Protein AF-A0A6C0DY54-F1 (afdb_monomer_lite)

Radius of gyration: 40.15 Å; chains: 1; bounding box: 84×38×119 Å

Foldseek 3Di:
DDPLVVVLVCCPVPFPADNVLSCVLCCQVVPPAPVVVPLFRGWLVVLCVVLVHDSVVLVVCCVVPHDEPPFKDWAFDDDPPPDDDDDDDDDRDTTITGGSVSSLVSLCVDPGPSSVSSVVVVVRVVVVCVVCVVVVVVVVVVVVVQVVQQPDPDPDDAAKKKWKWWDADPVRQIKIAIDIDRDVPVVQCVVCVPPPTRTGTPDIGDDPCNPQLSVQLCLLQVLQDPDPPGRIGRADPVLSVLSNVLSVVLVVLVVVVVPDDPPDPPDPPPVVSVLSSQLSSLQSNQDWGDDLQDQPQQIDHNSHRDHPVVQQVPWPPPDPPDPFDWDAAQDPNDGTDTDDLPRDRDGSNNVSVVSSCQQQAFDDLVRLVPPDCPLPPQSVVLNVVVVPDTHGNVSSCVPGSDDPCVVVVVVVSVVVVVDD

Secondary structure (DSSP, 8-state):
--HHHHHHHHHHHHSSS-HHHHHHHHHHHH---SGGGTT--EEHHHHHHHTTS-HHHHHHHHHHHS-BTTTEEEEE----TT----SS-----EEEEE-HHHHHHHHHH--SHHHHHHHHHHHHHHHHHHHHHHHHHHHHHHHHHHHHHHH----PPSS-EEEEEEEE-TT--EEEEEEEES-HHHHHHHHHTT-SS--EEEEEEE-S-HHHHHHHHHHHTGGGBSSTTS-EE---HHHHHHHHHHHHHHHHHHHTTTSS-TT------HHHHHHHHHHHHHHHH-SEE--TTS-GGG-EETTEEPPHHHHHH------TT--EEEE---BTTB--EEEE-TT----HHHHHHHHHHHHT-B--HHHHTTS-GGGHHHHHHHHHHTTTS--BTTTTTTT-----THHHHHHHHHHHHH--

pLDDT: mean 73.02, std 19.96, range [23.45, 96.56]

InterPro domains:
  IPR018879 MSV199 domain [PF10553] (90-129)

Organism: NCBI:txid1070528

Sequence (420 aa):
MTNLDKLESFLISNSDISKEFINDFFGFQKKQLYEEYKPFTIDLEDVAYWLETRKTRLKETLITNYSKNIDYLLVKNLLPANRHQNTHGGHNKKLVLLTPDCFKMLCMRSKTKKADKVREYYIEIEKLIDKYKDIIIEENNKKIKILENDLRKEKQPSGNICYIFEEIDELNIKYYRLGQSGDLTKRMATHNSSSVHKKVVAFKIKTDNILHYEACLRGSMYNFRYKNNKDYYKIPLEKIKYAIKNCGGVVKKLKNNIDGGENNNYVIDNKKINTEIKIMFSKISKCVMWNVYEKPSLAYYNGKKITNKKLNKVILEQSRANKILIVPCQRDSEYYETIDLGFDEISYKTLFDILYKFYKEPIDINYLEKIPNDISEYVSDAIKKIKHEQVNRNDLIGNLCRFEGVRNVYGNIYWLIMGS

Structure (mmCIF, N/CA/C/O backbone):
data_AF-A0A6C0DY54-F1
#
_entry.id   AF-A0A6C0DY54-F1
#
loop_
_atom_site.group_PDB
_atom_site.id
_atom_site.type_symbol
_atom_site.label_atom_id
_atom_site.label_alt_id
_atom_site.label_comp_id
_atom_site.label_asym_id
_atom_site.label_entity_id
_atom_site.label_seq_id
_atom_site.pdbx_PDB_ins_code
_atom_site.Cartn_x
_atom_site.Cartn_y
_atom_site.Cartn_z
_atom_site.occupancy
_atom_site.B_iso_or_equiv
_atom_site.auth_seq_id
_atom_site.auth_comp_id
_atom_site.auth_asym_id
_atom_site.auth_atom_id
_atom_site.pdbx_PDB_model_num
ATOM 1 N N . MET A 1 1 ? 9.302 15.174 -30.669 1.00 57.94 1 MET A N 1
ATOM 2 C CA . MET A 1 1 ? 10.380 14.470 -29.944 1.00 57.94 1 MET A CA 1
ATOM 3 C C . MET A 1 1 ? 10.111 12.976 -30.032 1.00 57.94 1 MET A C 1
ATOM 5 O O . MET A 1 1 ? 9.085 12.520 -29.529 1.00 57.94 1 MET A O 1
ATOM 9 N N . THR A 1 2 ? 10.946 12.253 -30.776 1.00 79.44 2 THR A N 1
ATOM 10 C CA . THR A 1 2 ? 10.798 10.807 -31.016 1.00 79.44 2 THR A CA 1
ATOM 11 C C . THR A 1 2 ? 11.102 10.005 -29.741 1.00 79.44 2 THR A C 1
ATOM 13 O O . THR A 1 2 ? 11.695 10.534 -28.798 1.00 79.44 2 THR A O 1
ATOM 16 N N . ASN A 1 3 ? 10.712 8.724 -29.683 1.00 82.75 3 ASN A N 1
ATOM 17 C CA . ASN A 1 3 ? 11.077 7.848 -28.554 1.00 82.75 3 ASN A CA 1
ATOM 18 C C . ASN A 1 3 ? 12.602 7.742 -28.381 1.00 82.75 3 ASN A C 1
ATOM 20 O O . ASN A 1 3 ? 13.086 7.646 -27.255 1.00 82.75 3 ASN A O 1
ATOM 24 N N . LEU A 1 4 ? 13.351 7.825 -29.484 1.00 84.06 4 LEU A N 1
ATOM 25 C CA . LEU A 1 4 ? 14.808 7.804 -29.481 1.00 84.06 4 LEU A CA 1
ATOM 26 C C . LEU A 1 4 ? 15.401 9.086 -28.869 1.00 84.06 4 LEU A C 1
ATOM 28 O O . LEU A 1 4 ? 16.324 8.994 -28.067 1.00 84.06 4 LEU A O 1
ATOM 32 N N . ASP A 1 5 ? 14.825 10.259 -29.159 1.00 88.31 5 ASP A N 1
ATOM 33 C CA . ASP A 1 5 ? 15.256 11.539 -28.560 1.00 88.31 5 ASP A CA 1
ATOM 34 C C . ASP A 1 5 ? 15.004 11.580 -27.045 1.00 88.31 5 ASP A C 1
ATOM 36 O O . ASP A 1 5 ? 15.786 12.152 -26.283 1.00 88.31 5 ASP A O 1
ATOM 40 N N . LYS A 1 6 ? 13.905 10.960 -26.592 1.00 91.31 6 LYS A N 1
ATOM 41 C CA . LYS A 1 6 ? 13.603 10.822 -25.160 1.00 91.31 6 LYS A CA 1
ATOM 42 C C . LYS A 1 6 ? 14.626 9.933 -24.461 1.00 91.31 6 LYS A C 1
ATOM 44 O O . LYS A 1 6 ? 15.091 10.298 -23.386 1.00 91.31 6 LYS A O 1
ATOM 49 N N . LEU A 1 7 ? 14.981 8.799 -25.071 1.00 89.25 7 LEU A N 1
ATOM 50 C CA . LEU A 1 7 ? 15.986 7.888 -24.525 1.00 89.25 7 LEU A CA 1
ATOM 51 C C . LEU A 1 7 ? 17.367 8.549 -24.462 1.00 89.25 7 LEU A C 1
ATOM 53 O O . LEU A 1 7 ? 18.032 8.472 -23.437 1.00 89.25 7 LEU A O 1
ATOM 57 N N . GLU A 1 8 ? 17.775 9.237 -25.525 1.00 91.56 8 GLU A N 1
ATOM 58 C CA . GLU A 1 8 ? 19.038 9.978 -25.569 1.00 91.56 8 GLU A CA 1
ATOM 59 C C . GLU A 1 8 ? 19.109 11.035 -24.457 1.00 91.56 8 GLU A C 1
ATOM 61 O O . GLU A 1 8 ? 20.054 11.044 -23.670 1.00 91.56 8 GLU A O 1
ATOM 66 N N . SER A 1 9 ? 18.070 11.870 -24.334 1.00 92.44 9 SER A N 1
ATOM 67 C CA . SER A 1 9 ? 17.987 12.901 -23.290 1.00 92.44 9 SER A CA 1
ATOM 68 C C . SER A 1 9 ? 18.032 12.288 -21.888 1.00 92.44 9 SER A C 1
ATOM 70 O O . SER A 1 9 ? 18.729 12.791 -21.010 1.00 92.44 9 SER A O 1
ATOM 72 N N . PHE A 1 10 ? 17.323 11.173 -21.681 1.00 92.69 10 PHE A N 1
ATOM 73 C CA . PHE A 1 10 ? 17.325 10.451 -20.413 1.00 92.69 10 PHE A CA 1
ATOM 74 C C . PHE A 1 10 ? 18.722 9.939 -20.049 1.00 92.69 10 PHE A C 1
ATOM 76 O O . PHE A 1 10 ? 19.160 10.151 -18.919 1.00 92.69 10 PHE A O 1
ATOM 83 N N . LEU A 1 11 ? 19.433 9.312 -20.990 1.00 91.75 11 LEU A N 1
ATOM 84 C CA . LEU A 1 11 ? 20.772 8.771 -20.746 1.00 91.75 11 LEU A CA 1
ATOM 85 C C . LEU A 1 11 ? 21.793 9.876 -20.468 1.00 91.75 11 LEU A C 1
ATOM 87 O O . LEU A 1 11 ? 22.582 9.736 -19.539 1.00 91.75 11 LEU A O 1
ATOM 91 N N . ILE A 1 12 ? 21.731 10.998 -21.192 1.00 92.06 12 ILE A N 1
ATOM 92 C CA . ILE A 1 12 ? 22.604 12.158 -20.940 1.00 92.06 12 ILE A CA 1
ATOM 93 C C . ILE A 1 12 ? 22.417 12.696 -19.514 1.00 92.06 12 ILE A C 1
ATOM 95 O O . ILE A 1 12 ? 23.377 13.155 -18.903 1.00 92.06 12 ILE A O 1
ATOM 99 N N . SER A 1 13 ? 21.193 12.661 -18.982 1.00 92.12 13 SER A N 1
ATOM 100 C CA . SER A 1 13 ? 20.897 13.186 -17.645 1.00 92.12 13 SER A CA 1
ATOM 101 C C . SER A 1 13 ? 21.086 12.182 -16.507 1.00 92.12 13 SER A C 1
ATOM 103 O O . SER A 1 13 ? 21.215 12.611 -15.365 1.00 92.12 13 SER A O 1
ATOM 105 N N . ASN A 1 14 ? 21.045 10.873 -16.777 1.00 90.25 14 ASN A N 1
ATOM 106 C CA . ASN A 1 14 ? 20.932 9.851 -15.727 1.00 90.25 14 ASN A CA 1
ATOM 107 C C . ASN A 1 14 ? 22.013 8.763 -15.773 1.00 90.25 14 ASN A C 1
ATOM 109 O O . ASN A 1 14 ? 21.968 7.870 -14.932 1.00 90.25 14 ASN A O 1
ATOM 113 N N . SER A 1 15 ? 22.950 8.802 -16.722 1.00 89.94 15 SER A N 1
ATOM 114 C CA . SER A 1 15 ? 24.045 7.828 -16.833 1.00 89.94 15 SER A CA 1
ATOM 115 C C . SER A 1 15 ? 25.415 8.499 -16.761 1.00 89.94 15 SER A C 1
ATOM 117 O O . SER A 1 15 ? 25.538 9.684 -17.066 1.00 89.94 15 SER A O 1
ATOM 119 N N . ASP A 1 16 ? 26.446 7.715 -16.446 1.00 89.44 16 ASP A N 1
ATOM 120 C CA . ASP A 1 16 ? 27.848 8.160 -16.474 1.00 89.44 16 ASP A CA 1
ATOM 121 C C . ASP A 1 16 ? 28.469 8.084 -17.887 1.00 89.44 16 ASP A C 1
ATOM 123 O O . ASP A 1 16 ? 29.666 8.307 -18.080 1.00 89.44 16 ASP A O 1
ATOM 127 N N . ILE A 1 17 ? 27.664 7.766 -18.906 1.00 90.62 17 ILE A N 1
ATOM 128 C CA . ILE A 1 17 ? 28.116 7.662 -20.294 1.00 90.62 17 ILE A CA 1
ATOM 129 C C . ILE A 1 17 ? 28.375 9.070 -20.842 1.00 90.62 17 ILE A C 1
ATOM 131 O O . ILE A 1 17 ? 27.567 9.985 -20.673 1.00 90.62 17 ILE A O 1
ATOM 135 N N . SER A 1 18 ? 29.481 9.257 -21.571 1.00 92.38 18 SER A N 1
ATOM 136 C CA . SER A 1 18 ? 29.793 10.577 -22.118 1.00 92.38 18 SER A CA 1
ATOM 137 C C . SER A 1 18 ? 28.735 11.048 -23.125 1.00 92.38 18 SER A C 1
ATOM 139 O O . SER A 1 18 ? 28.359 10.334 -24.058 1.00 92.38 18 SER A O 1
ATOM 141 N N . LYS A 1 19 ? 28.284 12.298 -22.967 1.00 93.19 19 LYS A N 1
ATOM 142 C CA . LYS A 1 19 ? 27.311 12.943 -23.865 1.00 93.19 19 LYS A CA 1
ATOM 143 C C . LYS A 1 19 ? 27.754 12.904 -25.330 1.00 93.19 19 LYS A C 1
ATOM 145 O O . LYS A 1 19 ? 26.943 12.657 -26.215 1.00 93.19 19 LYS A O 1
ATOM 150 N N . GLU A 1 20 ? 29.042 13.130 -25.573 1.00 92.31 20 GLU A N 1
ATOM 151 C CA . GLU A 1 20 ? 29.658 13.053 -26.903 1.00 92.31 20 GLU A CA 1
ATOM 152 C C . GLU A 1 20 ? 29.463 11.668 -27.526 1.00 92.31 20 GLU A C 1
ATOM 154 O O . GLU A 1 20 ? 28.998 11.558 -28.656 1.00 92.31 20 GLU A O 1
ATOM 159 N N . PHE A 1 21 ? 29.733 10.604 -26.760 1.00 93.44 21 PHE A N 1
ATOM 160 C CA . PHE A 1 21 ? 29.539 9.239 -27.230 1.00 93.44 21 PHE A CA 1
ATOM 161 C C . PHE A 1 21 ? 28.063 8.940 -27.510 1.00 93.44 21 PHE A C 1
ATOM 163 O O . PHE A 1 21 ? 27.760 8.341 -28.539 1.00 93.44 21 PHE A O 1
ATOM 170 N N . ILE A 1 22 ? 27.151 9.353 -26.621 1.00 92.00 22 ILE A N 1
ATOM 171 C CA . ILE A 1 22 ? 25.708 9.139 -26.802 1.00 92.00 22 ILE A CA 1
ATOM 172 C C . ILE A 1 22 ? 25.243 9.772 -28.117 1.00 92.00 22 ILE A C 1
ATOM 174 O O . ILE A 1 22 ? 24.616 9.092 -28.929 1.00 92.00 22 ILE A O 1
ATOM 178 N N . ASN A 1 23 ? 25.595 11.039 -28.348 1.00 90.88 23 ASN A N 1
ATOM 179 C CA . ASN A 1 23 ? 25.216 11.760 -29.561 1.00 90.88 23 ASN A CA 1
ATOM 180 C C . ASN A 1 23 ? 25.760 11.067 -30.819 1.00 90.88 23 ASN A C 1
ATOM 182 O O . ASN A 1 23 ? 25.019 10.846 -31.779 1.00 90.88 23 ASN A O 1
ATOM 186 N N . ASP A 1 24 ? 27.037 10.676 -30.800 1.00 90.44 24 ASP A N 1
ATOM 187 C CA . ASP A 1 24 ? 27.684 9.985 -31.918 1.00 90.44 24 ASP A CA 1
ATOM 188 C C . ASP A 1 24 ? 27.025 8.628 -32.210 1.00 90.44 24 ASP A C 1
ATOM 190 O O . ASP A 1 24 ? 26.720 8.301 -33.360 1.00 90.44 24 ASP A O 1
ATOM 194 N N . PHE A 1 25 ? 26.782 7.833 -31.165 1.00 91.38 25 PHE A N 1
ATOM 195 C CA . PHE A 1 25 ? 26.219 6.490 -31.277 1.00 91.38 25 PHE A CA 1
ATOM 196 C C . PHE A 1 25 ? 24.762 6.518 -31.757 1.00 91.38 25 PHE A C 1
ATOM 198 O O . PHE A 1 25 ? 24.376 5.739 -32.634 1.00 91.38 25 PHE A O 1
ATOM 205 N N . PHE A 1 26 ? 23.956 7.449 -31.240 1.00 89.62 26 PHE A N 1
ATOM 206 C CA . PHE A 1 26 ? 22.565 7.638 -31.663 1.00 89.62 26 PHE A CA 1
ATOM 207 C C . PHE A 1 26 ? 22.478 8.271 -33.055 1.00 89.62 26 PHE A C 1
ATOM 209 O O . PHE A 1 26 ? 21.511 8.019 -33.778 1.00 89.62 26 PHE A O 1
ATOM 216 N N . GLY A 1 27 ? 23.506 9.012 -33.479 1.00 87.75 27 GLY A N 1
ATOM 217 C CA . GLY A 1 27 ? 23.621 9.573 -34.824 1.00 87.75 27 GLY A CA 1
ATOM 218 C C . GLY A 1 27 ? 23.433 8.530 -35.928 1.00 87.75 27 GLY A C 1
ATOM 219 O O . GLY A 1 27 ? 22.739 8.799 -36.906 1.00 87.75 27 GLY A O 1
ATOM 220 N N . PHE A 1 28 ? 23.938 7.305 -35.750 1.00 84.69 28 PHE A N 1
ATOM 221 C CA . PHE A 1 28 ? 23.729 6.210 -36.709 1.00 84.69 28 PHE A CA 1
ATOM 222 C C . PHE A 1 28 ? 22.265 5.782 -36.860 1.00 84.69 28 PHE A C 1
ATOM 224 O O . PHE A 1 28 ? 21.865 5.364 -37.941 1.00 84.69 28 PHE A O 1
ATOM 231 N N . GLN A 1 29 ? 21.464 5.897 -35.799 1.00 77.38 29 GLN A N 1
ATOM 232 C CA . GLN A 1 29 ? 20.040 5.543 -35.815 1.00 77.38 29 GLN A CA 1
ATOM 233 C C . GLN A 1 29 ? 19.152 6.716 -36.251 1.00 77.38 29 GLN A C 1
ATOM 235 O O . GLN A 1 29 ? 18.033 6.501 -36.710 1.00 77.38 29 GLN A O 1
ATOM 240 N N . LYS A 1 30 ? 19.644 7.954 -36.107 1.00 79.69 30 LYS A N 1
ATOM 241 C CA . LYS A 1 30 ? 18.943 9.185 -36.502 1.00 79.69 30 LYS A CA 1
ATOM 242 C C . LYS A 1 30 ? 19.208 9.612 -37.944 1.00 79.69 30 LYS A C 1
ATOM 244 O O . LYS A 1 30 ? 18.420 10.377 -38.496 1.00 79.69 30 LYS A O 1
ATOM 249 N N . LYS A 1 31 ? 20.310 9.161 -38.554 1.00 75.25 31 LYS A N 1
ATOM 250 C CA . LYS A 1 31 ? 20.622 9.425 -39.965 1.00 75.25 31 LYS A CA 1
ATOM 251 C C . LYS A 1 31 ? 19.490 8.893 -40.853 1.00 75.25 31 LYS A C 1
ATOM 253 O O . LYS A 1 31 ? 19.314 7.688 -40.972 1.00 75.25 31 LYS A O 1
ATOM 258 N N . GLN A 1 32 ? 18.772 9.796 -41.522 1.00 72.25 32 GLN A N 1
ATOM 259 C CA . GLN A 1 32 ? 17.769 9.471 -42.548 1.00 72.25 32 GLN A CA 1
ATOM 260 C C . GLN A 1 32 ? 18.441 9.204 -43.905 1.00 72.25 32 GLN A C 1
ATOM 262 O O . GLN A 1 32 ? 18.117 9.822 -44.917 1.00 72.25 32 GLN A O 1
ATOM 267 N N . LEU A 1 33 ? 19.451 8.337 -43.915 1.00 77.69 33 LEU A N 1
ATOM 268 C CA . LEU A 1 33 ? 20.097 7.876 -45.140 1.00 77.69 33 LEU A CA 1
ATOM 269 C C . LEU A 1 33 ? 19.573 6.481 -45.468 1.00 77.69 33 LEU A C 1
ATOM 271 O O . LEU A 1 33 ? 19.297 5.696 -44.563 1.00 77.69 33 LEU A O 1
ATOM 275 N N . TYR A 1 34 ? 19.472 6.165 -46.761 1.00 84.31 34 TYR A N 1
ATOM 276 C CA . TYR A 1 34 ? 19.103 4.825 -47.232 1.00 84.31 34 TYR A CA 1
ATOM 277 C C . TYR A 1 34 ? 17.727 4.351 -46.729 1.00 84.31 34 TYR A C 1
ATOM 279 O O . TYR A 1 34 ? 17.506 3.160 -46.523 1.00 84.31 34 TYR A O 1
ATOM 287 N N . GLU A 1 35 ? 16.792 5.285 -46.538 1.00 85.31 35 GLU A N 1
ATOM 288 C CA . GLU A 1 35 ? 15.418 5.016 -46.096 1.00 85.31 35 GLU A CA 1
ATOM 289 C C . GLU A 1 35 ? 14.700 4.003 -47.005 1.00 85.31 35 GLU A C 1
ATOM 291 O O . GLU A 1 35 ? 13.968 3.144 -46.511 1.00 85.31 35 GLU A O 1
ATOM 296 N N . GLU A 1 36 ? 14.981 4.028 -48.314 1.00 88.31 36 GLU A N 1
ATOM 297 C CA . GLU A 1 36 ? 14.462 3.054 -49.286 1.00 88.31 36 GLU A CA 1
ATOM 298 C C . GLU A 1 36 ? 14.931 1.604 -49.045 1.00 88.31 36 GLU A C 1
ATOM 300 O O . GLU A 1 36 ? 14.322 0.668 -49.559 1.00 88.31 36 GLU A O 1
ATOM 305 N N . TYR A 1 37 ? 15.991 1.403 -48.254 1.00 87.56 37 TYR A N 1
ATOM 306 C CA . TYR A 1 37 ? 16.581 0.095 -47.954 1.00 87.56 37 TYR A CA 1
ATOM 307 C C . TYR A 1 37 ? 16.237 -0.403 -46.548 1.00 87.56 37 TYR A C 1
ATOM 309 O O . TYR A 1 37 ? 16.838 -1.377 -46.089 1.00 87.56 37 TYR A O 1
ATOM 317 N N . LYS A 1 38 ? 15.286 0.225 -45.840 1.00 89.56 38 LYS A N 1
ATOM 318 C CA . LYS A 1 38 ? 14.862 -0.214 -44.501 1.00 89.56 38 LYS A CA 1
ATOM 319 C C . LYS A 1 38 ? 14.590 -1.733 -44.448 1.00 89.56 38 LYS A C 1
ATOM 321 O O . LYS A 1 38 ? 13.897 -2.254 -45.320 1.00 89.56 38 LYS A O 1
ATOM 326 N N . PRO A 1 39 ? 15.101 -2.450 -43.423 1.00 91.38 39 PRO A N 1
ATOM 327 C CA . PRO A 1 39 ? 15.764 -1.937 -42.214 1.00 91.38 39 PRO A CA 1
ATOM 328 C C . PRO A 1 39 ? 17.281 -1.663 -42.344 1.00 91.38 39 PRO A C 1
ATOM 330 O O . PRO A 1 39 ? 17.918 -1.345 -41.343 1.00 91.38 39 PRO A O 1
ATOM 333 N N . PHE A 1 40 ? 17.881 -1.783 -43.531 1.00 93.12 40 PHE A N 1
ATOM 334 C CA . PHE A 1 40 ? 19.322 -1.618 -43.767 1.00 93.12 40 PHE A CA 1
ATOM 335 C C . PHE A 1 40 ? 19.699 -0.148 -44.007 1.00 93.12 40 PHE A C 1
ATOM 337 O O . PHE A 1 40 ? 19.863 0.282 -45.145 1.00 93.12 40 PHE A O 1
ATOM 344 N N . THR A 1 41 ? 19.843 0.632 -42.937 1.00 91.44 41 THR A N 1
ATOM 345 C CA . THR A 1 41 ? 20.051 2.092 -43.025 1.00 91.44 41 THR A CA 1
ATOM 346 C C . THR A 1 41 ? 21.468 2.561 -42.678 1.00 91.44 41 THR A C 1
ATOM 348 O O . THR A 1 41 ? 21.776 3.742 -42.817 1.00 91.44 41 THR A O 1
ATOM 351 N N . ILE A 1 42 ? 22.358 1.665 -42.234 1.00 92.75 42 ILE A N 1
ATOM 352 C CA . ILE A 1 42 ? 23.695 2.034 -41.736 1.00 92.75 42 ILE A CA 1
ATOM 353 C C . ILE A 1 42 ? 24.791 1.590 -42.710 1.00 92.75 42 ILE A C 1
ATOM 355 O O . ILE A 1 42 ? 24.947 0.399 -42.956 1.00 92.75 42 ILE A O 1
ATOM 359 N N . ASP A 1 43 ? 25.603 2.516 -43.223 1.00 92.44 43 ASP A N 1
ATOM 360 C CA . ASP A 1 43 ? 26.735 2.186 -44.105 1.00 92.44 43 ASP A CA 1
ATOM 361 C C . ASP A 1 43 ? 27.931 1.619 -43.323 1.00 92.44 43 ASP A C 1
ATOM 363 O O . ASP A 1 43 ? 28.441 2.233 -42.385 1.00 92.44 43 ASP A O 1
ATOM 367 N N . LEU A 1 44 ? 28.433 0.459 -43.751 1.00 93.69 44 LEU A N 1
ATOM 368 C CA . LEU A 1 44 ? 29.644 -0.160 -43.215 1.00 93.69 44 LEU A CA 1
ATOM 369 C C . LEU A 1 44 ? 30.887 0.738 -43.322 1.00 93.69 44 LEU A C 1
ATOM 371 O O . LEU A 1 44 ? 31.795 0.598 -42.503 1.00 93.69 44 LEU A O 1
ATOM 375 N N . GLU A 1 45 ? 30.975 1.612 -44.328 1.00 91.88 45 GLU A N 1
ATOM 376 C CA . GLU A 1 45 ? 32.084 2.570 -44.451 1.00 91.88 45 GLU A CA 1
ATOM 377 C C . GLU A 1 45 ? 32.073 3.578 -43.294 1.00 91.88 45 GLU A C 1
ATOM 379 O O . GLU A 1 45 ? 33.092 3.749 -42.626 1.00 91.88 45 GLU A O 1
ATOM 384 N N . ASP A 1 46 ? 30.907 4.158 -42.992 1.00 92.12 46 ASP A N 1
ATOM 385 C CA . ASP A 1 46 ? 30.728 5.060 -41.850 1.00 92.12 46 ASP A CA 1
ATOM 386 C C . ASP A 1 46 ? 31.043 4.345 -40.530 1.00 92.12 46 ASP A C 1
ATOM 388 O O . ASP A 1 46 ? 31.683 4.916 -39.646 1.00 92.12 46 ASP A O 1
ATOM 392 N N . VAL A 1 47 ? 30.631 3.080 -40.397 1.00 93.56 47 VAL A N 1
ATOM 393 C CA . VAL A 1 47 ? 30.934 2.258 -39.215 1.00 93.56 47 VAL A CA 1
ATOM 394 C C . VAL A 1 47 ? 32.432 1.985 -39.097 1.00 93.56 47 VAL A C 1
ATOM 396 O O . VAL A 1 47 ? 32.976 2.067 -37.999 1.00 93.56 47 VAL A O 1
ATOM 399 N N . ALA A 1 48 ? 33.115 1.677 -40.202 1.00 94.69 48 ALA A N 1
ATOM 400 C CA . ALA A 1 48 ? 34.559 1.447 -40.213 1.00 94.69 48 ALA A CA 1
ATOM 401 C C . ALA A 1 48 ? 35.334 2.712 -39.825 1.00 94.69 48 ALA A C 1
ATOM 403 O O . ALA A 1 48 ? 36.251 2.636 -39.003 1.00 94.69 48 ALA A O 1
ATOM 404 N N . TYR A 1 49 ? 34.926 3.863 -40.372 1.00 94.19 49 TYR A N 1
ATOM 405 C CA . TYR A 1 49 ? 35.474 5.169 -40.018 1.00 94.19 49 TYR A CA 1
ATOM 406 C C . TYR A 1 49 ? 35.245 5.475 -38.539 1.00 94.19 49 TYR A C 1
ATOM 408 O O . TYR A 1 49 ? 36.189 5.797 -37.820 1.00 94.19 49 TYR A O 1
ATOM 416 N N . TRP A 1 50 ? 34.010 5.307 -38.059 1.00 94.00 50 TRP A N 1
ATOM 417 C CA . TRP A 1 50 ? 33.686 5.578 -36.668 1.00 94.00 50 TRP A CA 1
ATOM 418 C C . TRP A 1 50 ? 34.439 4.646 -35.732 1.00 94.00 50 TRP A C 1
ATOM 420 O O . TRP A 1 50 ? 35.082 5.153 -34.833 1.00 94.00 50 TRP A O 1
ATOM 430 N N . LEU A 1 51 ? 34.461 3.330 -35.957 1.00 94.06 51 LEU A N 1
ATOM 431 C CA . LEU A 1 51 ? 35.204 2.378 -35.121 1.00 94.06 51 LEU A CA 1
ATOM 432 C C . LEU A 1 51 ? 36.732 2.485 -35.246 1.00 94.06 51 LEU A C 1
ATOM 434 O O . LEU A 1 51 ? 37.418 1.773 -34.510 1.00 94.06 51 LEU A O 1
ATOM 438 N N . GLU A 1 52 ? 37.253 3.327 -36.146 1.00 95.06 52 GLU A N 1
ATOM 439 C CA . GLU A 1 52 ? 38.686 3.503 -36.420 1.00 95.06 52 GLU A CA 1
ATOM 440 C C . GLU A 1 52 ? 39.361 2.183 -36.835 1.00 95.06 52 GLU A C 1
ATOM 442 O O . GLU A 1 52 ? 40.421 1.792 -36.343 1.00 95.06 52 GLU A O 1
ATOM 447 N N . THR A 1 53 ? 38.721 1.451 -37.751 1.00 94.50 53 THR A N 1
ATOM 448 C CA . THR A 1 53 ? 39.193 0.142 -38.220 1.00 94.50 53 THR A CA 1
ATOM 449 C C . THR A 1 53 ? 39.078 -0.010 -39.732 1.00 94.50 53 THR A C 1
ATOM 451 O O . THR A 1 53 ? 38.418 0.755 -40.430 1.00 94.50 53 THR A O 1
ATOM 454 N N . ARG A 1 54 ? 39.733 -1.038 -40.273 1.00 92.88 54 ARG A N 1
ATOM 455 C CA . ARG A 1 54 ? 39.698 -1.324 -41.710 1.00 92.88 54 ARG A CA 1
ATOM 456 C C . ARG A 1 54 ? 38.365 -1.965 -42.084 1.00 92.88 54 ARG A C 1
ATOM 458 O O . ARG A 1 54 ? 38.053 -3.054 -41.598 1.00 92.88 54 ARG A O 1
ATOM 465 N N . LYS A 1 55 ? 37.651 -1.372 -43.047 1.00 92.44 55 LYS A N 1
ATOM 466 C CA . LYS A 1 55 ? 36.412 -1.927 -43.621 1.00 92.44 55 LYS A CA 1
ATOM 467 C C . LYS A 1 55 ? 36.545 -3.389 -44.046 1.00 92.44 55 LYS A C 1
ATOM 469 O O . LYS A 1 55 ? 35.619 -4.162 -43.835 1.00 92.44 55 LYS A O 1
ATOM 474 N N . THR A 1 56 ? 37.690 -3.788 -44.604 1.00 91.69 56 THR A N 1
ATOM 475 C CA . THR A 1 56 ? 37.942 -5.175 -45.029 1.00 91.69 56 THR A CA 1
ATOM 476 C C . THR A 1 56 ? 37.767 -6.167 -43.879 1.00 91.69 56 THR A C 1
ATOM 478 O O . THR A 1 56 ? 37.063 -7.156 -44.047 1.00 91.69 56 THR A O 1
ATOM 481 N N . ARG A 1 57 ? 38.291 -5.850 -42.686 1.00 92.00 57 ARG A N 1
ATOM 482 C CA . ARG A 1 57 ? 38.164 -6.708 -41.495 1.00 92.00 57 ARG A CA 1
ATOM 483 C C . ARG A 1 57 ? 36.718 -6.819 -41.018 1.00 92.00 57 ARG A C 1
ATOM 485 O O . ARG A 1 57 ? 36.255 -7.901 -40.662 1.00 92.00 57 ARG A O 1
ATOM 492 N N . LEU A 1 58 ? 35.989 -5.702 -41.027 1.00 94.06 58 LEU A N 1
ATOM 493 C CA . LEU A 1 58 ? 34.569 -5.714 -40.670 1.00 94.06 58 LEU A CA 1
ATOM 494 C C . LEU A 1 58 ? 33.751 -6.510 -41.688 1.00 94.06 58 LEU A C 1
ATOM 496 O O . LEU A 1 58 ? 32.884 -7.285 -41.307 1.00 94.06 58 LEU A O 1
ATOM 500 N N . LYS A 1 59 ? 34.064 -6.380 -42.979 1.00 93.19 59 LYS A N 1
ATOM 501 C CA . LYS A 1 59 ? 33.407 -7.126 -44.052 1.00 93.19 59 LYS A CA 1
ATOM 502 C C . LYS A 1 59 ? 33.668 -8.631 -43.963 1.00 93.19 59 LYS A C 1
ATOM 504 O O . LYS A 1 59 ? 32.734 -9.402 -44.145 1.00 93.19 59 LYS A O 1
ATOM 509 N N . GLU A 1 60 ? 34.896 -9.049 -43.667 1.00 93.50 60 GLU A N 1
ATOM 510 C CA . GLU A 1 60 ? 35.225 -10.455 -43.381 1.00 93.50 60 GLU A CA 1
ATOM 511 C C . GLU A 1 60 ? 34.410 -10.967 -42.191 1.00 93.50 60 GLU A C 1
ATOM 513 O O . GLU A 1 60 ? 33.785 -12.021 -42.269 1.00 93.50 60 GLU A O 1
ATOM 518 N N . THR A 1 61 ? 34.333 -10.175 -41.119 1.00 94.62 61 THR A N 1
ATOM 519 C CA . THR A 1 61 ? 33.530 -10.515 -39.938 1.00 94.62 61 THR A CA 1
ATOM 520 C C . THR A 1 61 ? 32.047 -10.665 -40.289 1.00 94.62 61 THR A C 1
ATOM 522 O O . THR A 1 61 ? 31.429 -11.634 -39.848 1.00 94.62 61 THR A O 1
ATOM 525 N N . LEU A 1 62 ? 31.497 -9.758 -41.106 1.00 94.06 62 LEU A N 1
ATOM 526 C CA . LEU A 1 62 ? 30.116 -9.806 -41.596 1.00 94.06 62 LEU A CA 1
ATOM 527 C C . LEU A 1 62 ? 29.834 -11.060 -42.418 1.00 94.06 62 LEU A C 1
ATOM 529 O O . LEU A 1 62 ? 28.851 -11.742 -42.163 1.00 94.06 62 LEU A O 1
ATOM 533 N N . ILE A 1 63 ? 30.702 -11.384 -43.377 1.00 93.00 63 ILE A N 1
ATOM 534 C CA . ILE A 1 63 ? 30.518 -12.549 -44.252 1.00 93.00 63 ILE A CA 1
ATOM 535 C C . ILE A 1 63 ? 30.583 -13.855 -43.454 1.00 93.00 63 ILE A C 1
ATOM 537 O O . ILE A 1 63 ? 29.826 -14.776 -43.742 1.00 93.00 63 ILE A O 1
ATOM 541 N N . THR A 1 64 ? 31.463 -13.930 -42.456 1.00 95.19 64 THR A N 1
ATOM 542 C CA . THR A 1 64 ? 31.686 -15.157 -41.681 1.00 95.19 64 THR A CA 1
ATOM 543 C C . THR A 1 64 ? 30.661 -15.365 -40.564 1.00 95.19 64 THR A C 1
ATOM 545 O O . THR A 1 64 ? 30.355 -16.507 -40.242 1.00 95.19 64 THR A O 1
ATOM 548 N N . ASN A 1 65 ? 30.156 -14.295 -39.933 1.00 95.88 65 ASN A N 1
ATOM 549 C CA . ASN A 1 65 ? 29.376 -14.402 -38.687 1.00 95.88 65 ASN A CA 1
ATOM 550 C C . ASN A 1 65 ? 27.935 -13.878 -38.782 1.00 95.88 65 ASN A C 1
ATOM 552 O O . ASN A 1 65 ? 27.196 -14.028 -37.813 1.00 95.88 65 ASN A O 1
ATOM 556 N N . TYR A 1 66 ? 27.544 -13.242 -39.889 1.00 96.19 66 TYR A N 1
ATOM 557 C CA . TYR A 1 66 ? 26.233 -12.606 -40.039 1.00 96.19 66 TYR A CA 1
ATOM 558 C C . TYR A 1 66 ? 25.557 -13.035 -41.343 1.00 96.19 66 TYR A C 1
ATOM 560 O O . TYR A 1 66 ? 26.206 -13.427 -42.317 1.00 96.19 66 TYR A O 1
ATOM 568 N N . SER A 1 67 ? 24.231 -12.942 -41.375 1.00 96.56 67 SER A N 1
ATOM 569 C CA . SER A 1 67 ? 23.411 -13.432 -42.479 1.00 96.56 67 SER A CA 1
ATOM 570 C C . SER A 1 67 ? 23.131 -12.336 -43.504 1.00 96.56 67 SER A C 1
ATOM 572 O O . SER A 1 67 ? 22.539 -11.294 -43.214 1.00 96.56 67 SER A O 1
ATOM 574 N N . LYS A 1 68 ? 23.519 -12.588 -44.756 1.00 95.12 68 LYS A N 1
ATOM 575 C CA . LYS A 1 68 ? 23.194 -11.707 -45.883 1.00 95.12 68 LYS A CA 1
ATOM 576 C C . LYS A 1 68 ? 21.672 -11.619 -46.071 1.00 95.12 68 LYS A C 1
ATOM 578 O O . LYS A 1 68 ? 20.988 -12.632 -46.004 1.00 95.12 68 LYS A O 1
ATOM 583 N N . ASN A 1 69 ? 21.168 -10.423 -46.374 1.00 93.88 69 ASN A N 1
ATOM 584 C CA . ASN A 1 69 ? 19.748 -10.068 -46.511 1.00 93.88 69 ASN A CA 1
ATOM 585 C C . ASN A 1 69 ? 18.919 -10.178 -45.214 1.00 93.88 69 ASN A C 1
ATOM 587 O O . ASN A 1 69 ? 17.705 -10.010 -45.271 1.00 93.88 69 ASN A O 1
ATOM 591 N N . ILE A 1 70 ? 19.556 -10.423 -44.064 1.00 94.88 70 ILE A N 1
ATOM 592 C CA . ILE A 1 70 ? 18.931 -10.365 -42.732 1.00 94.88 70 ILE A CA 1
ATOM 593 C C . ILE A 1 70 ? 19.645 -9.298 -41.897 1.00 94.88 70 ILE A C 1
ATOM 595 O O . ILE A 1 70 ? 19.033 -8.326 -41.470 1.00 94.88 70 ILE A O 1
ATOM 599 N N . ASP A 1 71 ? 20.962 -9.438 -41.745 1.00 96.00 71 ASP A N 1
ATOM 600 C CA . ASP A 1 71 ? 21.807 -8.539 -40.956 1.00 96.00 71 ASP A CA 1
ATOM 601 C C . ASP A 1 71 ? 22.431 -7.430 -41.815 1.00 96.00 71 ASP A C 1
ATOM 603 O O . ASP A 1 71 ? 22.556 -6.282 -41.382 1.00 96.00 71 ASP A O 1
ATOM 607 N N . TYR A 1 72 ? 22.792 -7.757 -43.062 1.00 95.81 72 TYR A N 1
ATOM 608 C CA . TYR A 1 72 ? 23.375 -6.803 -44.006 1.00 95.81 72 TYR A CA 1
ATOM 609 C C . TYR A 1 72 ? 22.924 -7.016 -45.456 1.00 95.81 72 TYR A C 1
ATOM 611 O O . TYR A 1 72 ? 22.666 -8.140 -45.893 1.00 95.81 72 TYR A O 1
ATOM 619 N N . LEU A 1 73 ? 22.916 -5.934 -46.235 1.00 94.50 73 LEU A N 1
ATOM 620 C CA . LEU A 1 73 ? 22.567 -5.892 -47.653 1.00 94.50 73 LEU A CA 1
ATOM 621 C C . LEU A 1 73 ? 23.767 -5.433 -48.495 1.00 94.50 73 LEU A C 1
ATOM 623 O O . LEU A 1 73 ? 24.489 -4.504 -48.135 1.00 94.50 73 LEU A O 1
ATOM 627 N N . LEU A 1 74 ? 23.978 -6.081 -49.645 1.00 91.62 74 LEU A N 1
ATOM 628 C CA . LEU A 1 74 ? 24.977 -5.668 -50.635 1.00 91.62 74 LEU A CA 1
ATOM 629 C C . LEU A 1 74 ? 24.286 -4.956 -51.799 1.00 91.62 74 LEU A C 1
ATOM 631 O O . LEU A 1 74 ? 23.675 -5.618 -52.638 1.00 91.62 74 LEU A O 1
ATOM 635 N N . VAL A 1 75 ? 24.448 -3.639 -51.892 1.00 87.19 75 VAL A N 1
ATOM 636 C CA . VAL A 1 75 ? 23.886 -2.825 -52.978 1.00 87.19 75 VAL A CA 1
ATOM 637 C C . VAL A 1 75 ? 24.963 -2.606 -54.048 1.00 87.19 75 VAL A C 1
ATOM 639 O O . VAL A 1 75 ? 26.086 -2.176 -53.761 1.00 87.19 75 VAL A O 1
ATOM 642 N N . LYS A 1 76 ? 24.658 -2.969 -55.299 1.00 78.00 76 LYS A N 1
ATOM 643 C CA . LYS A 1 76 ? 25.549 -2.747 -56.449 1.00 78.00 76 LYS A CA 1
ATOM 644 C C . LYS A 1 76 ? 25.250 -1.362 -57.045 1.00 78.00 76 LYS A C 1
ATOM 646 O O . LYS A 1 76 ? 24.178 -1.186 -57.597 1.00 78.00 76 LYS A O 1
ATOM 651 N N . ASN A 1 77 ? 26.218 -0.444 -56.946 1.00 60.34 77 ASN A N 1
ATOM 652 C CA . ASN A 1 77 ? 26.285 0.899 -57.548 1.00 60.34 77 ASN A CA 1
ATOM 653 C C . ASN A 1 77 ? 25.062 1.827 -57.384 1.00 60.34 77 ASN A C 1
ATOM 655 O O . ASN A 1 77 ? 24.127 1.786 -58.173 1.00 60.34 77 ASN A O 1
ATOM 659 N N . LEU A 1 78 ? 25.203 2.819 -56.501 1.00 50.06 78 LEU A N 1
ATOM 660 C CA . LEU A 1 78 ? 24.750 4.186 -56.765 1.00 50.06 78 LEU A CA 1
ATOM 661 C C . LEU A 1 78 ? 25.969 5.092 -56.554 1.00 50.06 78 LEU A C 1
ATOM 663 O O . LEU A 1 78 ? 26.422 5.286 -55.428 1.00 50.06 78 LEU A O 1
ATOM 667 N N . LEU A 1 79 ? 26.559 5.605 -57.635 1.00 50.00 79 LEU A N 1
ATOM 668 C CA . LEU A 1 79 ? 27.327 6.843 -57.506 1.00 50.00 79 LEU A CA 1
ATOM 669 C C . LEU A 1 79 ? 26.306 7.928 -57.124 1.00 50.00 79 LEU A C 1
ATOM 671 O O . LEU A 1 79 ? 25.286 8.026 -57.808 1.00 50.00 79 LEU A O 1
ATOM 675 N N . PRO A 1 80 ? 26.539 8.770 -56.102 1.00 43.34 80 PRO A N 1
ATOM 676 C CA . PRO A 1 80 ? 25.871 10.060 -56.084 1.00 43.34 80 PRO A CA 1
ATOM 677 C C . PRO A 1 80 ? 26.318 10.793 -57.350 1.00 43.34 80 PRO A C 1
ATOM 679 O O . PRO A 1 80 ? 27.516 10.837 -57.637 1.00 43.34 80 PRO A O 1
ATOM 682 N N . ALA A 1 81 ? 25.378 11.362 -58.101 1.00 46.06 81 ALA A N 1
ATOM 683 C CA . ALA A 1 81 ? 25.592 11.990 -59.408 1.00 46.06 81 ALA A CA 1
ATOM 684 C C . ALA A 1 81 ? 26.605 13.168 -59.442 1.00 46.06 81 ALA A C 1
ATOM 686 O O . ALA A 1 81 ? 26.762 13.789 -60.482 1.00 46.06 81 ALA A O 1
ATOM 687 N N . ASN A 1 82 ? 27.330 13.461 -58.354 1.00 41.47 82 ASN A N 1
ATOM 688 C CA . ASN A 1 82 ? 28.164 14.657 -58.182 1.00 41.47 82 ASN A CA 1
ATOM 689 C C . ASN A 1 82 ? 29.601 14.378 -57.694 1.00 41.47 82 ASN A C 1
ATOM 691 O O . ASN A 1 82 ? 30.141 15.132 -56.886 1.00 41.47 82 ASN A O 1
ATOM 695 N N . ARG A 1 83 ? 30.269 13.313 -58.154 1.00 44.78 83 ARG A N 1
ATOM 696 C CA . ARG A 1 83 ? 31.742 13.232 -58.043 1.00 44.78 83 ARG A CA 1
ATOM 697 C C . ARG A 1 83 ? 32.344 13.089 -59.429 1.00 44.78 83 ARG A C 1
ATOM 699 O O . ARG A 1 83 ? 32.341 12.001 -59.998 1.00 44.78 83 ARG A O 1
ATOM 706 N N . HIS A 1 84 ? 32.820 14.216 -59.957 1.00 42.53 84 HIS A N 1
ATOM 707 C CA . HIS A 1 84 ? 33.538 14.298 -61.220 1.00 42.53 84 HIS A CA 1
ATOM 708 C C . HIS A 1 84 ? 34.630 13.229 -61.285 1.00 42.53 84 HIS A C 1
ATOM 710 O O . HIS A 1 84 ? 35.499 13.129 -60.418 1.00 42.53 84 HIS A O 1
ATOM 716 N N . GLN A 1 85 ? 34.519 12.406 -62.322 1.00 45.75 85 GLN A N 1
ATOM 717 C CA . GLN A 1 85 ? 35.506 11.422 -62.715 1.00 45.75 85 GLN A CA 1
ATOM 718 C C . GLN A 1 85 ? 36.784 12.138 -63.127 1.00 45.75 85 GLN A C 1
ATOM 720 O O . GLN A 1 85 ? 36.732 13.077 -63.912 1.00 45.75 85 GLN A O 1
ATOM 725 N N . ASN A 1 86 ? 37.914 11.638 -62.643 1.00 42.12 86 ASN A N 1
ATOM 726 C CA . ASN A 1 86 ? 39.113 11.470 -63.448 1.00 42.12 86 ASN A CA 1
ATOM 727 C C . ASN A 1 86 ? 39.975 10.375 -62.815 1.00 42.12 86 ASN A C 1
ATOM 729 O O . ASN A 1 86 ? 40.054 10.263 -61.594 1.00 42.12 86 ASN A O 1
ATOM 733 N N . THR A 1 87 ? 40.647 9.620 -63.684 1.00 39.69 87 THR A N 1
ATOM 734 C CA . THR A 1 87 ? 41.606 8.522 -63.450 1.00 39.69 87 THR A CA 1
ATOM 735 C C . THR A 1 87 ? 41.042 7.093 -63.427 1.00 39.69 87 THR A C 1
ATOM 737 O O . THR A 1 87 ? 40.017 6.770 -62.833 1.00 39.69 87 THR A O 1
ATOM 740 N N . HIS A 1 88 ? 41.718 6.257 -64.214 1.00 44.41 88 HIS A N 1
ATOM 741 C CA . HIS A 1 88 ? 41.351 4.915 -64.646 1.00 44.41 88 HIS A CA 1
ATOM 742 C C . HIS A 1 88 ? 41.428 3.877 -63.509 1.00 44.41 88 HIS A C 1
ATOM 744 O O . HIS A 1 88 ? 42.330 3.934 -62.679 1.00 44.41 88 HIS A O 1
ATOM 750 N N . GLY A 1 89 ? 40.522 2.884 -63.525 1.00 43.19 89 GLY A N 1
ATOM 751 C CA . GLY A 1 89 ? 40.586 1.685 -62.667 1.00 43.19 89 GLY A CA 1
ATOM 752 C C . GLY A 1 89 ? 39.500 1.569 -61.585 1.00 43.19 89 GLY A C 1
ATOM 753 O O . GLY A 1 89 ? 39.803 1.382 -60.408 1.00 43.19 89 GLY A O 1
ATOM 754 N N . GLY A 1 90 ? 38.217 1.669 -61.944 1.00 45.19 90 GLY A N 1
ATOM 755 C CA . GLY A 1 90 ? 37.112 1.562 -60.984 1.00 45.19 90 GLY A CA 1
ATOM 756 C C . GLY A 1 90 ? 36.736 0.115 -60.647 1.00 45.19 90 GLY A C 1
ATOM 757 O O . GLY A 1 90 ? 35.891 -0.471 -61.315 1.00 45.19 90 GLY A O 1
ATOM 758 N N . HIS A 1 91 ? 37.302 -0.463 -59.583 1.00 46.44 91 HIS A N 1
ATOM 759 C CA . HIS A 1 91 ? 36.719 -1.662 -58.962 1.00 46.44 91 HIS A CA 1
ATOM 760 C C . HIS A 1 91 ? 35.244 -1.385 -58.617 1.00 46.44 91 HIS A C 1
ATOM 762 O O . HIS A 1 91 ? 34.957 -0.384 -57.963 1.00 46.44 91 HIS A O 1
ATOM 768 N N . ASN A 1 92 ? 34.322 -2.269 -59.018 1.00 55.47 92 ASN A N 1
ATOM 769 C CA . ASN A 1 92 ? 32.893 -2.212 -58.677 1.00 55.47 92 ASN A CA 1
ATOM 770 C C . ASN A 1 92 ? 32.689 -2.089 -57.149 1.00 55.47 92 ASN A C 1
ATOM 772 O O . ASN A 1 92 ? 32.641 -3.101 -56.437 1.00 55.47 92 ASN A O 1
ATOM 776 N N . LYS A 1 93 ? 32.594 -0.860 -56.622 1.00 62.16 93 LYS A N 1
ATOM 777 C CA . LYS A 1 93 ? 32.427 -0.590 -55.187 1.00 62.16 93 LYS A CA 1
ATOM 778 C C . LYS A 1 93 ? 31.013 -1.002 -54.771 1.00 62.16 93 LYS A C 1
ATOM 780 O O . LYS A 1 93 ? 30.036 -0.343 -55.100 1.00 62.16 93 LYS A O 1
ATOM 785 N N . LYS A 1 94 ? 30.900 -2.117 -54.045 1.00 74.00 94 LYS A N 1
ATOM 786 C CA . LYS A 1 94 ? 29.637 -2.554 -53.427 1.00 74.00 94 LYS A CA 1
ATOM 787 C C . LYS A 1 94 ? 29.412 -1.769 -52.133 1.00 74.00 94 LYS A C 1
ATOM 789 O O . LYS A 1 94 ? 30.281 -1.801 -51.255 1.00 74.00 94 LYS A O 1
ATOM 794 N N . LEU A 1 95 ? 28.264 -1.108 -52.022 1.00 87.75 95 LEU A N 1
ATOM 795 C CA . LEU A 1 95 ? 27.786 -0.518 -50.774 1.00 87.75 95 LEU A CA 1
ATOM 796 C C . LEU A 1 95 ? 27.302 -1.655 -49.863 1.00 87.75 95 LEU A C 1
ATOM 798 O O . LEU A 1 95 ? 26.666 -2.602 -50.335 1.00 87.75 95 LEU A O 1
ATOM 802 N N . VAL A 1 96 ? 27.667 -1.601 -48.583 1.00 93.00 96 VAL A N 1
ATOM 803 C CA . VAL A 1 96 ? 27.286 -2.614 -47.591 1.00 93.00 96 VAL A CA 1
ATOM 804 C C . VAL A 1 96 ? 26.482 -1.911 -46.514 1.00 93.00 96 VAL A C 1
ATOM 806 O O . VAL A 1 96 ? 27.050 -1.141 -45.747 1.00 93.00 96 VAL A O 1
ATOM 809 N N . LEU A 1 97 ? 25.177 -2.159 -46.494 1.00 93.75 97 LEU A N 1
ATOM 810 C CA . LEU A 1 97 ? 24.254 -1.562 -45.535 1.00 93.75 97 LEU A CA 1
ATOM 811 C C . LEU A 1 97 ? 23.935 -2.570 -44.434 1.00 93.75 97 LEU A C 1
ATOM 813 O O . LEU A 1 97 ? 23.738 -3.748 -44.719 1.00 93.75 97 LEU A O 1
ATOM 817 N N . LEU A 1 98 ? 23.894 -2.120 -43.188 1.00 95.31 98 LEU A N 1
ATOM 818 C CA . LEU A 1 98 ? 23.629 -2.918 -41.996 1.00 95.31 98 LEU A CA 1
ATOM 819 C C . LEU A 1 98 ? 22.279 -2.528 -41.406 1.00 95.31 98 LEU A C 1
ATOM 821 O O . LEU A 1 98 ? 21.874 -1.363 -41.470 1.00 95.31 98 LEU A O 1
ATOM 825 N N . THR A 1 99 ? 21.617 -3.484 -40.763 1.00 94.69 99 THR A N 1
ATOM 826 C CA . THR A 1 99 ? 20.549 -3.151 -39.817 1.00 94.69 99 THR A CA 1
ATOM 827 C C . THR A 1 99 ? 21.137 -2.490 -38.560 1.00 94.69 99 THR A C 1
ATOM 829 O O . THR A 1 99 ? 22.302 -2.741 -38.218 1.00 94.69 99 THR A O 1
ATOM 832 N N . PRO A 1 100 ? 20.358 -1.680 -37.816 1.00 92.81 100 PRO A N 1
ATOM 833 C CA . PRO A 1 100 ? 20.774 -1.157 -36.514 1.00 92.81 100 PRO A CA 1
ATOM 834 C C . PRO A 1 100 ? 21.262 -2.237 -35.547 1.00 92.81 100 PRO A C 1
ATOM 836 O O . PRO A 1 100 ? 22.215 -2.012 -34.802 1.00 92.81 100 PRO A O 1
ATOM 839 N N . ASP A 1 101 ? 20.650 -3.419 -35.579 1.00 94.31 101 ASP A N 1
ATOM 840 C CA . ASP A 1 101 ? 21.028 -4.524 -34.701 1.00 94.31 101 ASP A CA 1
ATOM 841 C C . ASP A 1 101 ? 22.326 -5.192 -35.152 1.00 94.31 101 ASP A C 1
ATOM 843 O O . ASP A 1 101 ? 23.206 -5.426 -34.321 1.00 94.31 101 ASP A O 1
ATOM 847 N N . CYS A 1 102 ? 22.525 -5.384 -36.460 1.00 95.94 102 CYS A N 1
ATOM 848 C CA . CYS A 1 102 ? 23.809 -5.837 -36.989 1.00 95.94 102 CYS A CA 1
ATOM 849 C C . CYS A 1 102 ? 24.943 -4.868 -36.638 1.00 95.94 102 CYS A C 1
ATOM 851 O O . CYS A 1 102 ? 26.018 -5.318 -36.242 1.00 95.94 102 CYS A O 1
ATOM 853 N N . PHE A 1 103 ? 24.715 -3.554 -36.732 1.00 94.75 103 PHE A N 1
ATOM 854 C CA . PHE A 1 103 ? 25.688 -2.542 -36.313 1.00 94.75 103 PHE A CA 1
ATOM 855 C C . PHE A 1 103 ? 26.068 -2.698 -34.834 1.00 94.75 103 PHE A C 1
ATOM 857 O O . PHE A 1 103 ? 27.252 -2.837 -34.523 1.00 94.75 103 PHE A O 1
ATOM 864 N N . LYS A 1 104 ? 25.083 -2.754 -33.927 1.00 94.94 104 LYS A N 1
ATOM 865 C CA . LYS A 1 104 ? 25.329 -2.927 -32.483 1.00 94.94 104 LYS A CA 1
ATOM 866 C C . LYS A 1 104 ? 26.096 -4.217 -32.199 1.00 94.94 104 LYS A C 1
ATOM 868 O O . LYS A 1 104 ? 27.088 -4.193 -31.473 1.00 94.94 104 LYS A O 1
ATOM 873 N N . MET A 1 105 ? 25.682 -5.334 -32.802 1.00 95.69 105 MET A N 1
ATOM 874 C CA . MET A 1 105 ? 26.363 -6.623 -32.651 1.00 95.69 105 MET A CA 1
ATOM 875 C C . MET A 1 105 ? 27.805 -6.571 -33.158 1.00 95.69 105 MET A C 1
ATOM 877 O O . MET A 1 105 ? 28.709 -7.092 -32.501 1.00 95.69 105 MET A O 1
ATOM 881 N N . LEU A 1 106 ? 28.035 -5.923 -34.300 1.00 95.12 106 LEU A N 1
ATOM 882 C CA . LEU A 1 106 ? 29.365 -5.759 -34.875 1.00 95.12 106 LEU A CA 1
ATOM 883 C C . LEU A 1 106 ? 30.260 -4.898 -33.974 1.00 95.12 106 LEU A C 1
ATOM 885 O O . LEU A 1 106 ? 31.431 -5.234 -33.778 1.00 95.12 106 LEU A O 1
ATOM 889 N N . CYS A 1 107 ? 29.716 -3.835 -33.372 1.00 94.81 107 CYS A N 1
ATOM 890 C CA . CYS A 1 107 ? 30.407 -3.049 -32.352 1.00 94.81 107 CYS A CA 1
ATOM 891 C C . CYS A 1 107 ? 30.750 -3.901 -31.127 1.00 94.81 107 CYS A C 1
ATOM 893 O O . CYS A 1 107 ? 31.909 -3.927 -30.732 1.00 94.81 107 CYS A O 1
ATOM 895 N N . MET A 1 108 ? 29.800 -4.661 -30.575 1.00 94.38 108 MET A N 1
ATOM 896 C CA . MET A 1 108 ? 30.043 -5.515 -29.401 1.00 94.38 108 MET A CA 1
ATOM 897 C C . MET A 1 108 ? 31.138 -6.566 -29.642 1.00 94.38 108 MET A C 1
ATOM 899 O O . MET A 1 108 ? 31.888 -6.897 -28.723 1.00 94.38 108 MET A O 1
ATOM 903 N N . ARG A 1 109 ? 31.270 -7.058 -30.881 1.00 94.88 109 ARG A N 1
ATOM 904 C CA . ARG A 1 109 ? 32.291 -8.042 -31.289 1.00 94.88 109 ARG A CA 1
ATOM 905 C C . ARG A 1 109 ? 33.649 -7.408 -31.623 1.00 94.88 109 ARG A C 1
ATOM 907 O O . ARG A 1 109 ? 34.662 -8.107 -31.678 1.00 94.88 109 ARG A O 1
ATOM 914 N N . SER A 1 110 ? 33.683 -6.100 -31.868 1.00 93.81 110 SER A N 1
ATOM 915 C CA . SER A 1 110 ? 34.891 -5.374 -32.258 1.00 93.81 110 SER A CA 1
ATOM 916 C C . SER A 1 110 ? 35.812 -5.106 -31.062 1.00 93.81 110 SER A C 1
ATOM 918 O O . SER A 1 110 ? 35.373 -4.860 -29.939 1.00 93.81 110 SER A O 1
ATOM 920 N N . LYS A 1 111 ? 37.125 -5.122 -31.317 1.00 93.81 111 LYS A N 1
ATOM 921 C CA . LYS A 1 111 ? 38.183 -4.912 -30.309 1.00 93.81 111 LYS A CA 1
ATOM 922 C C . LYS A 1 111 ? 38.790 -3.502 -30.371 1.00 93.81 111 LYS A C 1
ATOM 924 O O . LYS A 1 111 ? 39.999 -3.345 -30.240 1.00 93.81 111 LYS A O 1
ATOM 929 N N . THR A 1 112 ? 37.979 -2.491 -30.681 1.00 94.88 112 THR A N 1
ATOM 930 C CA . THR A 1 112 ? 38.427 -1.090 -30.781 1.00 94.88 112 THR A CA 1
ATOM 931 C C . THR A 1 112 ? 37.999 -0.296 -29.548 1.00 94.88 112 THR A C 1
ATOM 933 O O . THR A 1 112 ? 37.014 -0.646 -28.903 1.00 94.88 112 THR A O 1
ATOM 936 N N . LYS A 1 113 ? 38.680 0.819 -29.255 1.00 93.81 113 LYS A N 1
ATOM 937 C CA . LYS A 1 113 ? 38.348 1.671 -28.096 1.00 93.81 113 LYS A CA 1
ATOM 938 C C . LYS A 1 113 ? 36.909 2.198 -28.132 1.00 93.81 113 LYS A C 1
ATOM 940 O O . LYS A 1 113 ? 36.268 2.345 -27.101 1.00 93.81 113 LYS A O 1
ATOM 945 N N . LYS A 1 114 ? 36.370 2.480 -29.322 1.00 91.88 114 LYS A N 1
ATOM 946 C CA . LYS A 1 114 ? 34.962 2.887 -29.465 1.00 91.88 114 LYS A CA 1
ATOM 947 C C . LYS A 1 114 ? 33.992 1.731 -29.265 1.00 91.88 114 LYS A C 1
ATOM 949 O O . LYS A 1 114 ? 32.923 1.938 -28.707 1.00 91.88 114 LYS A O 1
ATOM 954 N N . ALA A 1 115 ? 34.372 0.519 -29.658 1.00 94.00 115 ALA A N 1
ATOM 955 C CA . ALA A 1 115 ? 33.607 -0.675 -29.327 1.00 94.00 115 ALA A CA 1
ATOM 956 C C . ALA A 1 115 ? 33.593 -0.967 -27.815 1.00 94.00 115 ALA A C 1
ATOM 958 O O . ALA A 1 115 ? 32.565 -1.416 -27.311 1.00 94.00 115 ALA A O 1
ATOM 959 N N . ASP A 1 116 ? 34.677 -0.664 -27.086 1.00 94.56 116 ASP A N 1
ATOM 960 C CA . ASP A 1 116 ? 34.680 -0.709 -25.614 1.00 94.56 116 ASP A CA 1
ATOM 961 C C . ASP A 1 116 ? 33.602 0.219 -25.036 1.00 94.56 116 ASP A C 1
ATOM 963 O O . ASP A 1 116 ? 32.758 -0.243 -24.271 1.00 94.56 116 ASP A O 1
ATOM 967 N N . LYS A 1 117 ? 33.528 1.472 -25.509 1.00 93.69 117 LYS A N 1
ATOM 968 C CA . LYS A 1 117 ? 32.485 2.428 -25.091 1.00 93.69 117 LYS A CA 1
ATOM 969 C C . LYS A 1 117 ? 31.058 1.956 -25.395 1.00 93.69 117 LYS A C 1
ATOM 971 O O . LYS A 1 117 ? 30.150 2.210 -24.614 1.00 93.69 117 LYS A O 1
ATOM 976 N N . VAL A 1 118 ? 30.838 1.241 -26.506 1.00 94.94 118 VAL A N 1
ATOM 977 C CA . VAL A 1 118 ? 29.525 0.628 -26.805 1.00 94.94 118 VAL A CA 1
ATOM 978 C C . VAL A 1 118 ? 29.169 -0.444 -25.779 1.00 94.94 118 VAL A C 1
ATOM 980 O O . VAL A 1 118 ? 28.017 -0.530 -25.360 1.00 94.94 118 VAL A O 1
ATOM 983 N N . ARG A 1 119 ? 30.137 -1.261 -25.352 1.00 95.00 119 ARG A N 1
ATOM 984 C CA . ARG A 1 119 ? 29.907 -2.264 -24.303 1.00 95.00 119 ARG A CA 1
ATOM 985 C C . ARG A 1 119 ? 29.639 -1.609 -22.950 1.00 95.00 119 ARG A C 1
ATOM 987 O O . ARG A 1 119 ? 28.683 -2.000 -22.289 1.00 95.00 119 ARG A O 1
ATOM 994 N N . GLU A 1 120 ? 30.415 -0.592 -22.582 1.00 93.62 120 GLU A N 1
ATOM 995 C CA . GLU A 1 120 ? 30.174 0.223 -21.381 1.00 93.62 120 GLU A CA 1
ATOM 996 C C . GLU A 1 120 ? 28.768 0.831 -21.396 1.00 93.62 120 GLU A C 1
ATOM 998 O O . GLU A 1 120 ? 28.043 0.721 -20.414 1.00 93.62 120 GLU A O 1
ATOM 1003 N N . TYR A 1 121 ? 28.330 1.368 -22.536 1.00 94.75 121 TYR A N 1
ATOM 1004 C CA . TYR A 1 121 ? 26.974 1.886 -22.716 1.00 94.75 121 TYR A CA 1
ATOM 1005 C C . TYR A 1 121 ? 25.884 0.856 -22.385 1.00 94.75 121 TYR A C 1
ATOM 1007 O O . TYR A 1 121 ? 24.927 1.182 -21.683 1.00 94.75 121 TYR A O 1
ATOM 1015 N N . TYR A 1 122 ? 26.016 -0.389 -22.854 1.00 94.94 122 TYR A N 1
ATOM 1016 C CA . TYR A 1 122 ? 25.032 -1.433 -22.551 1.00 94.94 122 TYR A CA 1
ATOM 1017 C C . TYR A 1 122 ? 25.057 -1.857 -21.080 1.00 94.94 122 TYR A C 1
ATOM 1019 O O . TYR A 1 122 ? 23.992 -2.081 -20.506 1.00 94.94 122 TYR A O 1
ATOM 1027 N N . ILE A 1 123 ? 26.241 -1.903 -20.464 1.00 94.31 123 ILE A N 1
ATOM 1028 C CA . ILE A 1 123 ? 26.393 -2.166 -19.026 1.00 94.31 123 ILE A CA 1
ATOM 1029 C C . ILE A 1 123 ? 25.711 -1.061 -18.205 1.00 94.31 123 ILE A C 1
ATOM 1031 O O . ILE A 1 123 ? 24.986 -1.352 -17.257 1.00 94.31 123 ILE A O 1
ATOM 1035 N N . GLU A 1 124 ? 25.895 0.207 -18.574 1.00 93.31 124 GLU A N 1
ATOM 1036 C CA . GLU A 1 124 ? 25.248 1.331 -17.887 1.00 93.31 124 GLU A CA 1
ATOM 1037 C C . GLU A 1 124 ? 23.724 1.323 -18.060 1.00 93.31 124 GLU A C 1
ATOM 1039 O O . GLU A 1 124 ? 22.990 1.608 -17.112 1.00 93.31 124 GLU A O 1
ATOM 1044 N N . ILE A 1 125 ? 23.215 0.924 -19.230 1.00 93.75 125 ILE A N 1
ATOM 1045 C CA . ILE A 1 125 ? 21.773 0.719 -19.417 1.00 93.75 125 ILE A CA 1
ATOM 1046 C C . ILE A 1 125 ? 21.239 -0.366 -18.485 1.00 93.75 125 ILE A C 1
ATOM 1048 O O . ILE A 1 125 ? 20.198 -0.162 -17.862 1.00 93.75 125 ILE A O 1
ATOM 1052 N N . GLU A 1 126 ? 21.932 -1.498 -18.368 1.00 94.56 126 GLU A N 1
ATOM 1053 C CA . GLU A 1 126 ? 21.527 -2.584 -17.473 1.00 94.56 126 GLU A CA 1
ATOM 1054 C C . GLU A 1 126 ? 21.486 -2.117 -16.011 1.00 94.56 126 GLU A C 1
ATOM 1056 O O . GLU A 1 126 ? 20.478 -2.315 -15.332 1.00 94.56 126 GLU A O 1
ATOM 1061 N N . LYS A 1 127 ? 22.509 -1.378 -15.559 1.00 93.31 127 LYS A N 1
ATOM 1062 C CA . LYS A 1 127 ? 22.530 -0.766 -14.219 1.00 93.31 127 LYS A CA 1
ATOM 1063 C C . LYS A 1 127 ? 21.351 0.178 -13.985 1.00 93.31 127 LYS A C 1
ATOM 1065 O O . LYS A 1 127 ? 20.770 0.180 -12.900 1.00 93.31 127 LYS A O 1
ATOM 1070 N N . LEU A 1 128 ? 20.980 0.985 -14.981 1.00 92.50 128 LEU A N 1
ATOM 1071 C CA . LEU A 1 128 ? 19.818 1.871 -14.877 1.00 92.50 128 LEU A CA 1
ATOM 1072 C C . LEU A 1 128 ? 18.509 1.088 -14.808 1.00 92.50 128 LEU A C 1
ATOM 1074 O O . LEU A 1 128 ? 17.646 1.423 -13.996 1.00 92.50 128 LEU A O 1
ATOM 1078 N N . ILE A 1 129 ? 18.362 0.036 -15.613 1.00 93.12 129 ILE A N 1
ATOM 1079 C CA . ILE A 1 129 ? 17.196 -0.850 -15.542 1.00 93.12 129 ILE A CA 1
ATOM 1080 C C . ILE A 1 129 ? 17.094 -1.441 -14.136 1.00 93.12 129 ILE A C 1
ATOM 1082 O O . ILE A 1 129 ? 16.039 -1.337 -13.517 1.00 93.12 129 ILE A O 1
ATOM 1086 N N . ASP A 1 130 ? 18.186 -1.971 -13.592 1.00 92.81 130 ASP A N 1
ATOM 1087 C CA . ASP A 1 130 ? 18.203 -2.529 -12.241 1.00 92.81 130 ASP A CA 1
ATOM 1088 C C . ASP A 1 130 ? 17.886 -1.498 -11.156 1.00 92.81 130 ASP A C 1
ATOM 1090 O O . ASP A 1 130 ? 17.166 -1.812 -10.209 1.00 92.81 130 ASP A O 1
ATOM 1094 N N . LYS A 1 131 ? 18.344 -0.254 -11.319 1.00 91.12 131 LYS A N 1
ATOM 1095 C CA . LYS A 1 131 ? 18.053 0.848 -10.394 1.00 91.12 131 LYS A CA 1
ATOM 1096 C C . LYS A 1 131 ? 16.574 1.245 -10.381 1.00 91.12 131 LYS A C 1
ATOM 1098 O O . LYS A 1 131 ? 16.055 1.610 -9.328 1.00 91.12 131 LYS A O 1
ATOM 1103 N N . TYR A 1 132 ? 15.905 1.221 -11.534 1.00 90.31 132 TYR A N 1
ATOM 1104 C CA . TYR A 1 132 ? 14.546 1.760 -11.674 1.00 90.31 132 TYR A CA 1
ATOM 1105 C C . TYR A 1 132 ? 13.446 0.697 -11.796 1.00 90.31 132 TYR A C 1
ATOM 1107 O O . TYR A 1 132 ? 12.275 1.041 -11.620 1.00 90.31 132 TYR A O 1
ATOM 1115 N N . LYS A 1 133 ? 13.772 -0.575 -12.067 1.00 91.94 133 LYS A N 1
ATOM 1116 C CA . LYS A 1 133 ? 12.771 -1.627 -12.330 1.00 91.94 133 LYS A CA 1
ATOM 1117 C C . LYS A 1 133 ? 11.763 -1.778 -11.196 1.00 91.94 133 LYS A C 1
ATOM 1119 O O . LYS A 1 133 ? 10.566 -1.797 -11.469 1.00 91.94 133 LYS A O 1
ATOM 1124 N N . ASP A 1 134 ? 12.220 -1.811 -9.947 1.00 91.38 134 ASP A N 1
ATOM 1125 C CA . ASP A 1 134 ? 11.344 -2.058 -8.800 1.00 91.38 134 ASP A CA 1
ATOM 1126 C C . ASP A 1 134 ? 10.389 -0.881 -8.593 1.00 91.38 134 ASP A C 1
ATOM 1128 O O . ASP A 1 134 ? 9.189 -1.080 -8.423 1.00 91.38 134 ASP A O 1
ATOM 1132 N N . ILE A 1 135 ? 10.891 0.350 -8.737 1.00 89.75 135 ILE A N 1
ATOM 1133 C CA . ILE A 1 135 ? 10.086 1.576 -8.660 1.00 89.75 135 ILE A CA 1
ATOM 1134 C C . ILE A 1 135 ? 8.999 1.561 -9.740 1.00 89.75 135 ILE A C 1
ATOM 1136 O O . ILE A 1 135 ? 7.820 1.752 -9.440 1.00 89.75 135 ILE A O 1
ATOM 1140 N N . ILE A 1 136 ? 9.373 1.279 -10.991 1.00 89.06 136 ILE A N 1
ATOM 1141 C CA . ILE A 1 136 ? 8.437 1.243 -12.122 1.00 89.06 136 ILE A CA 1
ATOM 1142 C C . ILE A 1 136 ? 7.378 0.153 -11.914 1.00 89.06 136 ILE A C 1
ATOM 1144 O O . ILE A 1 136 ? 6.187 0.403 -12.118 1.00 89.06 136 ILE A O 1
ATOM 1148 N N . ILE A 1 137 ? 7.790 -1.049 -11.501 1.00 90.25 137 ILE A N 1
ATOM 1149 C CA . ILE A 1 137 ? 6.886 -2.179 -11.258 1.00 90.25 137 ILE A CA 1
ATOM 1150 C C . ILE A 1 137 ? 5.921 -1.849 -10.118 1.00 90.25 137 ILE A C 1
ATOM 1152 O O . ILE A 1 137 ? 4.711 -2.030 -10.266 1.00 90.25 137 ILE A O 1
ATOM 1156 N N . GLU A 1 138 ? 6.418 -1.335 -8.995 1.00 88.25 138 GLU A N 1
ATOM 1157 C CA . GLU A 1 138 ? 5.587 -0.975 -7.850 1.00 88.25 138 GLU A CA 1
ATOM 1158 C C . GLU A 1 138 ? 4.583 0.128 -8.181 1.00 88.25 138 GLU A C 1
ATOM 1160 O O . GLU A 1 138 ? 3.405 0.012 -7.831 1.00 88.25 138 GLU A O 1
ATOM 1165 N N . GLU A 1 139 ? 5.017 1.196 -8.849 1.00 86.81 139 GLU A N 1
ATOM 1166 C CA . GLU A 1 139 ? 4.137 2.297 -9.241 1.00 86.81 139 GLU A CA 1
ATOM 1167 C C . GLU A 1 139 ? 3.075 1.853 -10.245 1.00 86.81 139 GLU A C 1
ATOM 1169 O O . GLU A 1 139 ? 1.903 2.212 -10.101 1.00 86.81 139 GLU A O 1
ATOM 1174 N N . ASN A 1 140 ? 3.450 1.039 -11.233 1.00 88.12 140 ASN A N 1
ATOM 1175 C CA . ASN A 1 140 ? 2.498 0.501 -12.200 1.00 88.12 140 ASN A CA 1
ATOM 1176 C C . ASN A 1 140 ? 1.492 -0.434 -11.529 1.00 88.12 140 ASN A C 1
ATOM 1178 O O . ASN A 1 140 ? 0.292 -0.288 -11.753 1.00 88.12 140 ASN A O 1
ATOM 1182 N N . ASN A 1 141 ? 1.939 -1.324 -10.640 1.00 88.12 141 ASN A N 1
ATOM 1183 C CA . ASN A 1 141 ? 1.045 -2.199 -9.878 1.00 88.12 141 ASN A CA 1
ATOM 1184 C C . ASN A 1 141 ? 0.087 -1.399 -8.979 1.00 88.12 141 ASN A C 1
ATOM 1186 O O . ASN A 1 141 ? -1.098 -1.730 -8.889 1.00 88.12 141 ASN A O 1
ATOM 1190 N N . LYS A 1 142 ? 0.562 -0.313 -8.350 1.00 84.50 142 LYS A N 1
ATOM 1191 C CA . LYS A 1 142 ? -0.290 0.616 -7.584 1.00 84.50 142 LYS A CA 1
ATOM 1192 C C . LYS A 1 142 ? -1.346 1.267 -8.483 1.00 84.50 142 LYS A C 1
ATOM 1194 O O . LYS A 1 142 ? -2.525 1.245 -8.129 1.00 84.50 142 LYS A O 1
ATOM 1199 N N . LYS A 1 143 ? -0.952 1.790 -9.651 1.00 85.56 143 LYS A N 1
ATOM 1200 C CA . LYS A 1 143 ? -1.870 2.406 -10.630 1.00 85.56 143 LYS A CA 1
ATOM 1201 C C . LYS A 1 143 ? -2.915 1.414 -11.134 1.00 85.56 143 LYS A C 1
ATOM 1203 O O . LYS A 1 143 ? -4.101 1.731 -11.112 1.00 85.56 143 LYS A O 1
ATOM 1208 N N . ILE A 1 144 ? -2.496 0.210 -11.525 1.00 87.31 144 ILE A N 1
ATOM 1209 C CA . ILE A 1 144 ? -3.394 -0.859 -11.989 1.00 87.31 144 ILE A CA 1
ATOM 1210 C C . ILE A 1 144 ? -4.440 -1.165 -10.916 1.00 87.31 144 ILE A C 1
ATOM 1212 O O . ILE A 1 144 ? -5.631 -1.136 -11.203 1.00 87.31 144 ILE A O 1
ATOM 1216 N N . LYS A 1 145 ? -4.021 -1.354 -9.661 1.00 84.94 145 LYS A N 1
ATOM 1217 C CA . LYS A 1 145 ? -4.938 -1.659 -8.555 1.00 84.94 145 LYS A CA 1
ATOM 1218 C C . LYS A 1 145 ? -5.980 -0.558 -8.310 1.00 84.94 145 LYS A C 1
ATOM 1220 O O . LYS A 1 145 ? -7.127 -0.866 -7.987 1.00 84.94 145 LYS A O 1
ATOM 1225 N N . ILE A 1 146 ? -5.591 0.711 -8.450 1.00 84.75 146 ILE A N 1
ATOM 1226 C CA . ILE A 1 146 ? -6.510 1.855 -8.338 1.00 84.75 146 ILE A CA 1
ATOM 1227 C C . ILE A 1 146 ? -7.525 1.831 -9.490 1.00 84.75 146 ILE A C 1
ATOM 1229 O O . ILE A 1 146 ? -8.730 1.880 -9.247 1.00 84.75 146 ILE A O 1
ATOM 1233 N N . LEU A 1 147 ? -7.050 1.678 -10.728 1.00 85.81 147 LEU A N 1
ATOM 1234 C CA . LEU A 1 147 ? -7.899 1.660 -11.923 1.00 85.81 147 LEU A CA 1
ATOM 1235 C C . LEU A 1 147 ? -8.870 0.473 -11.933 1.00 85.81 147 LEU A C 1
ATOM 1237 O 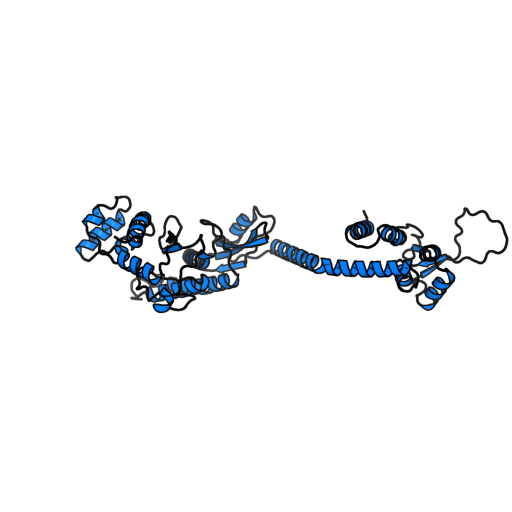O . LEU A 1 147 ? -10.045 0.633 -12.260 1.00 85.81 147 LEU A O 1
ATOM 1241 N N . GLU A 1 148 ? -8.416 -0.711 -11.526 1.00 86.81 148 GLU A N 1
ATOM 1242 C CA . GLU A 1 148 ? -9.282 -1.881 -11.366 1.00 86.81 148 GLU A CA 1
ATOM 1243 C C . GLU A 1 148 ? -10.417 -1.605 -10.372 1.00 86.81 148 GLU A C 1
ATOM 1245 O O . GLU A 1 148 ? -11.566 -1.971 -10.627 1.00 86.81 148 GLU A O 1
ATOM 1250 N N . ASN A 1 149 ? -10.129 -0.931 -9.255 1.00 84.38 149 ASN A N 1
ATOM 1251 C CA . ASN A 1 149 ? -11.153 -0.548 -8.283 1.00 84.38 149 ASN A CA 1
ATOM 1252 C C . ASN A 1 149 ? -12.151 0.474 -8.857 1.00 84.38 149 ASN A C 1
ATOM 1254 O O . ASN A 1 149 ? -13.356 0.367 -8.616 1.00 84.38 149 ASN A O 1
ATOM 1258 N N . ASP A 1 150 ? -11.677 1.420 -9.666 1.00 85.06 150 ASP A N 1
ATOM 1259 C CA . ASP A 1 150 ? -12.528 2.410 -10.330 1.00 85.06 150 ASP A CA 1
ATOM 1260 C C . ASP A 1 150 ? -13.469 1.775 -11.359 1.00 85.06 150 ASP A C 1
ATOM 1262 O O . ASP A 1 150 ? -14.641 2.153 -11.454 1.00 85.06 150 ASP A O 1
ATOM 1266 N N . LEU A 1 151 ? -13.003 0.762 -12.088 1.00 83.31 151 LEU A N 1
ATOM 1267 C CA . LEU A 1 151 ? -13.796 0.070 -13.106 1.00 83.31 151 LEU A CA 1
ATOM 1268 C C . LEU A 1 151 ? -14.776 -0.957 -12.524 1.00 83.31 151 LEU A C 1
ATOM 1270 O O . LEU A 1 151 ? -15.757 -1.315 -13.184 1.00 83.31 151 LEU A O 1
ATOM 1274 N N . ARG A 1 152 ? -14.571 -1.411 -11.281 1.00 79.75 152 ARG A N 1
ATOM 1275 C CA . ARG A 1 152 ? -15.462 -2.382 -10.631 1.00 79.75 152 ARG A CA 1
ATOM 1276 C C . ARG A 1 152 ? -16.899 -1.859 -10.529 1.00 79.75 152 ARG A C 1
ATOM 1278 O O . ARG A 1 152 ? -17.198 -0.857 -9.871 1.00 79.75 152 ARG A O 1
ATOM 1285 N N . LYS A 1 153 ? -17.815 -2.607 -11.149 1.00 68.81 153 LYS A N 1
ATOM 1286 C CA . LYS A 1 153 ? -19.272 -2.492 -10.990 1.00 68.81 153 LYS A CA 1
ATOM 1287 C C . LYS A 1 153 ? -19.740 -3.516 -9.955 1.00 68.81 153 LYS A C 1
ATOM 1289 O O . LYS A 1 153 ? -20.356 -4.522 -10.289 1.00 68.81 153 LYS A O 1
ATOM 1294 N N . GLU A 1 154 ? -19.382 -3.312 -8.692 1.00 65.31 154 GLU A N 1
ATOM 1295 C CA . GLU A 1 154 ? -19.815 -4.224 -7.630 1.00 65.31 154 GLU A CA 1
ATOM 1296 C C . GLU A 1 154 ? -21.300 -4.014 -7.309 1.00 65.31 154 GLU A C 1
ATOM 1298 O O . GLU A 1 154 ? -21.718 -2.906 -6.965 1.00 65.31 154 GLU A O 1
ATOM 1303 N N . LYS A 1 155 ? -22.093 -5.094 -7.365 1.00 64.31 155 LYS A N 1
ATOM 1304 C CA . LYS A 1 155 ? -23.419 -5.124 -6.735 1.00 64.31 155 LYS A CA 1
ATOM 1305 C C . LYS A 1 155 ? -23.207 -5.031 -5.228 1.00 64.31 155 LYS A C 1
ATOM 1307 O O . LYS A 1 155 ? -22.740 -5.982 -4.601 1.00 64.31 155 LYS A O 1
ATOM 1312 N N . GLN A 1 156 ? -23.493 -3.866 -4.656 1.00 69.31 156 GLN A N 1
ATOM 1313 C CA . GLN A 1 156 ? -23.434 -3.705 -3.211 1.00 69.31 156 GLN A CA 1
ATOM 1314 C C . GLN A 1 156 ? -24.567 -4.523 -2.575 1.00 69.31 156 GLN A C 1
ATOM 1316 O O . GLN A 1 156 ? -25.667 -4.565 -3.134 1.00 69.31 156 GLN A O 1
ATOM 1321 N N . PRO A 1 157 ? -24.319 -5.201 -1.442 1.00 67.12 157 PRO A N 1
ATOM 1322 C CA . PRO A 1 157 ? -25.366 -5.964 -0.787 1.00 67.12 157 PRO A CA 1
ATOM 1323 C C . PRO A 1 157 ? -26.512 -5.034 -0.363 1.00 67.12 157 PRO A C 1
ATOM 1325 O O . PRO A 1 157 ? -26.284 -3.880 -0.002 1.00 67.12 157 PRO A O 1
ATOM 1328 N N . SER A 1 158 ? -27.744 -5.533 -0.423 1.00 65.94 158 SER A N 1
ATOM 1329 C CA . SER A 1 158 ? -28.926 -4.811 0.046 1.00 65.94 158 SER A CA 1
ATOM 1330 C C . SER A 1 158 ? -29.123 -5.004 1.554 1.00 65.94 158 SER A C 1
ATOM 1332 O O . SER A 1 158 ? -28.940 -6.109 2.083 1.00 65.94 158 SER A O 1
ATOM 1334 N N . GLY A 1 159 ? -29.528 -3.932 2.240 1.00 73.56 159 GLY A N 1
ATOM 1335 C CA . GLY A 1 159 ? -29.851 -3.926 3.668 1.00 73.56 159 GLY A CA 1
ATOM 1336 C C . GLY A 1 159 ? -28.814 -3.218 4.543 1.00 73.56 159 GLY A C 1
ATOM 1337 O O . GLY A 1 159 ? -27.871 -2.600 4.059 1.00 73.56 159 GLY A O 1
ATOM 1338 N N . ASN A 1 160 ? -29.010 -3.320 5.858 1.00 80.94 160 ASN A N 1
ATOM 1339 C CA . ASN A 1 160 ? -28.175 -2.676 6.870 1.00 80.94 160 ASN A CA 1
ATOM 1340 C C . ASN A 1 160 ? -26.753 -3.271 6.888 1.00 80.94 160 ASN A C 1
ATOM 1342 O O . ASN A 1 160 ? -26.543 -4.438 7.234 1.00 80.94 160 ASN A O 1
ATOM 1346 N N . ILE A 1 161 ? -25.767 -2.459 6.496 1.00 87.25 161 ILE A N 1
ATOM 1347 C CA . ILE A 1 161 ? -24.360 -2.850 6.369 1.00 87.25 161 ILE A CA 1
ATOM 1348 C C . ILE A 1 161 ? -23.459 -1.888 7.132 1.00 87.25 161 ILE A C 1
ATOM 1350 O O . ILE A 1 161 ? -23.440 -0.682 6.875 1.00 87.25 161 ILE A O 1
ATOM 1354 N N . CYS A 1 162 ? -22.626 -2.451 8.000 1.00 89.25 162 CYS A N 1
ATOM 1355 C CA . CYS A 1 162 ? -21.453 -1.767 8.520 1.00 89.25 162 CYS A CA 1
ATOM 1356 C C . CYS A 1 162 ? -20.283 -1.984 7.548 1.00 89.25 162 CYS A C 1
ATOM 1358 O O . CYS A 1 162 ? -20.050 -3.102 7.081 1.00 89.25 162 CYS A O 1
ATOM 1360 N N . TYR A 1 163 ? -19.561 -0.926 7.199 1.00 91.06 163 TYR A N 1
ATOM 1361 C CA . TYR A 1 163 ? -18.470 -0.979 6.232 1.00 91.06 163 TYR A CA 1
ATOM 1362 C C . TYR A 1 163 ? -17.225 -0.272 6.760 1.00 91.06 163 TYR A C 1
ATOM 1364 O O . TYR A 1 163 ? -17.299 0.643 7.580 1.00 91.06 163 TYR A O 1
ATOM 1372 N N . ILE A 1 164 ? -16.069 -0.695 6.255 1.00 92.50 164 ILE A N 1
ATOM 1373 C CA . ILE A 1 164 ? -14.781 -0.058 6.523 1.00 92.50 164 ILE A CA 1
ATOM 1374 C C . ILE A 1 164 ? -14.088 0.157 5.184 1.00 92.50 164 ILE A C 1
ATOM 1376 O O . ILE A 1 164 ? -13.886 -0.811 4.447 1.00 92.50 164 ILE A O 1
ATOM 1380 N N . PHE A 1 165 ? -13.724 1.399 4.867 1.00 91.56 165 PHE A N 1
ATOM 1381 C CA . PHE A 1 165 ? -12.951 1.718 3.665 1.00 91.56 165 PHE A CA 1
ATOM 1382 C C . PHE A 1 165 ? -11.569 2.275 3.997 1.00 91.56 165 PHE A C 1
ATOM 1384 O O . PHE A 1 165 ? -11.338 2.808 5.084 1.00 91.56 165 PHE A O 1
ATOM 1391 N N . GLU A 1 166 ? -10.651 2.099 3.054 1.00 91.81 166 GLU A N 1
ATOM 1392 C CA . GLU A 1 166 ? -9.279 2.583 3.135 1.00 91.81 166 GLU A CA 1
ATOM 1393 C C . GLU A 1 166 ? -9.197 4.044 2.692 1.00 91.81 166 GLU A C 1
ATOM 1395 O O . GLU A 1 166 ? -9.819 4.453 1.707 1.00 91.81 166 GLU A O 1
ATOM 1400 N N . GLU A 1 167 ? -8.379 4.813 3.398 1.00 88.00 167 GLU A N 1
ATOM 1401 C CA . GLU A 1 167 ? -8.029 6.180 3.040 1.00 88.00 167 GLU A CA 1
ATOM 1402 C C . GLU A 1 167 ? -6.522 6.356 3.214 1.00 88.00 167 GLU A C 1
ATOM 1404 O O . GLU A 1 167 ? -5.946 5.866 4.183 1.00 88.00 167 GLU A O 1
ATOM 1409 N N . ILE A 1 168 ? -5.872 6.992 2.246 1.00 85.88 168 ILE A N 1
ATOM 1410 C CA . ILE A 1 168 ? -4.432 7.244 2.261 1.00 85.88 168 ILE A CA 1
ATOM 1411 C C . ILE A 1 168 ? -4.253 8.756 2.219 1.00 85.88 168 ILE A C 1
ATOM 1413 O O . ILE A 1 168 ? -4.924 9.422 1.429 1.00 85.88 168 ILE A O 1
ATOM 1417 N N . ASP A 1 169 ? -3.412 9.287 3.100 1.00 83.50 169 ASP A N 1
ATOM 1418 C CA . ASP A 1 169 ? -3.082 10.711 3.117 1.00 83.50 169 ASP A CA 1
ATOM 1419 C C . ASP A 1 169 ? -1.910 11.049 2.177 1.00 83.50 169 ASP A C 1
ATOM 1421 O O . ASP A 1 169 ? -1.335 10.190 1.508 1.00 83.50 169 ASP A O 1
ATOM 1425 N N . GLU A 1 170 ? -1.543 12.327 2.138 1.00 81.62 170 GLU A N 1
ATOM 1426 C CA . GLU A 1 170 ? -0.442 12.854 1.319 1.00 81.62 170 GLU A CA 1
ATOM 1427 C C . GLU A 1 170 ? 0.930 12.277 1.706 1.00 81.62 170 GLU A C 1
ATOM 1429 O O . GLU A 1 170 ? 1.847 12.253 0.889 1.00 81.62 170 GLU A O 1
ATOM 1434 N N . LEU A 1 171 ? 1.066 11.762 2.932 1.00 83.56 171 LEU A N 1
ATOM 1435 C CA . LEU A 1 171 ? 2.278 11.119 3.444 1.00 83.56 171 LEU A CA 1
ATOM 1436 C C . LEU A 1 171 ? 2.286 9.604 3.190 1.00 83.56 171 LEU A C 1
ATOM 1438 O O . LEU A 1 171 ? 3.129 8.884 3.731 1.00 83.56 171 LEU A O 1
ATOM 1442 N N . ASN A 1 172 ? 1.351 9.108 2.376 1.00 81.31 172 ASN A N 1
ATOM 1443 C CA . ASN A 1 172 ? 1.172 7.695 2.064 1.00 81.31 172 ASN A CA 1
ATOM 1444 C C . ASN A 1 172 ? 0.896 6.826 3.311 1.00 81.31 172 ASN A C 1
ATOM 1446 O O . ASN A 1 172 ? 1.198 5.628 3.348 1.00 81.31 172 ASN A O 1
ATOM 1450 N N . ILE A 1 173 ? 0.303 7.420 4.351 1.00 83.75 173 ILE A N 1
ATOM 1451 C CA . ILE A 1 173 ? -0.123 6.717 5.558 1.00 83.75 173 ILE A CA 1
ATOM 1452 C C . ILE A 1 173 ? -1.546 6.208 5.343 1.00 83.75 173 ILE A C 1
ATOM 1454 O O . ILE A 1 173 ? -2.464 6.960 5.023 1.00 83.75 173 ILE A O 1
ATOM 1458 N N . LYS A 1 174 ? -1.739 4.901 5.550 1.00 89.81 174 LYS A N 1
ATOM 1459 C CA . LYS A 1 174 ? -3.049 4.254 5.439 1.00 89.81 174 LYS A CA 1
ATOM 1460 C C . LYS A 1 174 ? -3.854 4.378 6.734 1.00 89.81 174 LYS A C 1
ATOM 1462 O O . LYS A 1 174 ? -3.399 3.983 7.811 1.00 89.81 174 LYS A O 1
ATOM 1467 N N . TYR A 1 175 ? -5.095 4.814 6.580 1.00 92.19 175 TYR A N 1
ATOM 1468 C CA . TYR A 1 175 ? -6.136 4.887 7.593 1.00 92.19 175 TYR A CA 1
ATOM 1469 C C . TYR A 1 175 ? -7.348 4.060 7.170 1.00 92.19 175 TYR A C 1
ATOM 1471 O O . TYR A 1 175 ? -7.582 3.802 5.988 1.00 92.19 175 TYR A O 1
ATOM 1479 N N . TYR A 1 176 ? -8.145 3.669 8.157 1.00 93.38 176 TYR A N 1
ATOM 1480 C CA . TYR A 1 176 ? -9.422 3.003 7.941 1.00 93.38 176 TYR A CA 1
ATOM 1481 C C . TYR A 1 176 ? -10.543 3.868 8.483 1.00 93.38 176 TYR A C 1
ATOM 1483 O O . TYR A 1 176 ? -10.467 4.322 9.628 1.00 93.38 176 TYR A O 1
ATOM 1491 N N . ARG A 1 177 ? -11.588 4.066 7.679 1.00 91.31 177 ARG A N 1
ATOM 1492 C CA . ARG A 1 177 ? -12.789 4.783 8.094 1.00 91.31 177 ARG A CA 1
ATOM 1493 C C . ARG A 1 177 ? -13.969 3.841 8.237 1.00 91.31 177 ARG A C 1
ATOM 1495 O O . ARG A 1 177 ? -14.303 3.114 7.304 1.00 91.31 177 ARG A O 1
ATOM 1502 N N . LEU A 1 178 ? -14.589 3.878 9.411 1.00 89.81 178 LEU A N 1
ATOM 1503 C CA . LEU A 1 178 ? -15.793 3.117 9.729 1.00 89.81 178 LEU A CA 1
ATOM 1504 C C . LEU A 1 178 ? -17.042 3.888 9.285 1.00 89.81 178 LEU A C 1
ATOM 1506 O O . LEU A 1 178 ? -17.089 5.117 9.364 1.00 89.81 178 LEU A O 1
ATOM 1510 N N . GLY A 1 179 ? -18.065 3.165 8.844 1.00 87.88 179 GLY A N 1
ATOM 1511 C CA . GLY A 1 179 ? -19.389 3.730 8.644 1.00 87.88 179 GLY A CA 1
ATOM 1512 C C . GLY A 1 179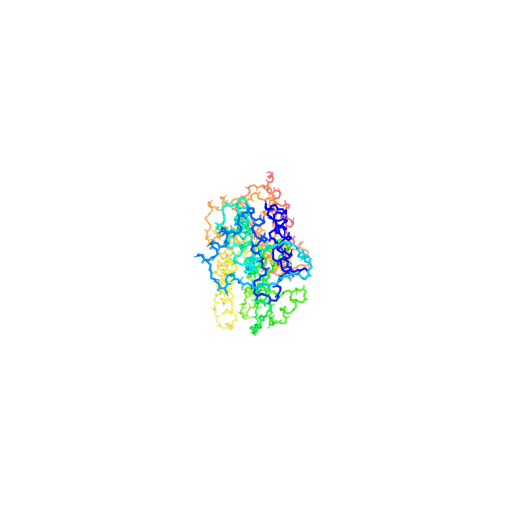 ? -20.477 2.671 8.572 1.00 87.88 179 GLY A C 1
ATOM 1513 O O . GLY A 1 179 ? -20.223 1.466 8.595 1.00 87.88 179 GLY A O 1
ATOM 1514 N N . GLN A 1 180 ? -21.710 3.146 8.464 1.00 87.94 180 GLN A N 1
ATOM 1515 C CA . GLN A 1 180 ? -22.896 2.317 8.333 1.00 87.94 180 GLN A CA 1
ATOM 1516 C C . GLN A 1 180 ? -23.853 2.891 7.288 1.00 87.94 180 GLN A C 1
ATOM 1518 O O . GLN A 1 180 ? -23.859 4.101 7.032 1.00 87.94 180 GLN A O 1
ATOM 1523 N N . SER A 1 181 ? -24.634 2.026 6.645 1.00 86.75 181 SER A N 1
ATOM 1524 C CA . SER A 1 181 ? -25.686 2.439 5.718 1.00 86.75 181 SER A CA 1
ATOM 1525 C C . SER A 1 181 ? -26.696 1.321 5.459 1.00 86.75 181 SER A C 1
ATOM 1527 O O . SER A 1 181 ? -26.323 0.151 5.456 1.00 86.75 181 SER A O 1
ATOM 1529 N N . GLY A 1 182 ? -27.950 1.689 5.185 1.00 83.75 182 GLY A N 1
ATOM 1530 C CA . GLY A 1 182 ? -28.938 0.795 4.567 1.00 83.75 182 GLY A CA 1
ATOM 1531 C C . GLY A 1 182 ? -28.824 0.721 3.035 1.00 83.75 182 GLY A C 1
ATOM 1532 O O . GLY A 1 182 ? -29.328 -0.219 2.426 1.00 83.75 182 GLY A O 1
ATOM 1533 N N . ASP A 1 183 ? -28.136 1.689 2.414 1.00 85.81 183 ASP A N 1
ATOM 1534 C CA . ASP A 1 183 ? -27.839 1.738 0.978 1.00 85.81 183 ASP A CA 1
ATOM 1535 C C . ASP A 1 183 ? -26.374 2.147 0.770 1.00 85.81 183 ASP A C 1
ATOM 1537 O O . ASP A 1 183 ? -26.010 3.324 0.639 1.00 85.81 183 ASP A O 1
ATOM 1541 N N . LEU A 1 184 ? -25.509 1.132 0.748 1.00 85.69 184 LEU A N 1
ATOM 1542 C CA . LEU A 1 184 ? -24.074 1.321 0.574 1.00 85.69 184 LEU A CA 1
ATOM 1543 C C . LEU A 1 184 ? -23.736 1.970 -0.778 1.00 85.69 184 LEU A C 1
ATOM 1545 O O . LEU A 1 184 ? -22.751 2.700 -0.861 1.00 85.69 184 LEU A O 1
ATOM 1549 N N . THR A 1 185 ? -24.549 1.762 -1.818 1.00 83.88 185 THR A N 1
ATOM 1550 C CA . THR A 1 185 ? -24.303 2.326 -3.154 1.00 83.88 185 THR A CA 1
ATOM 1551 C C . THR A 1 185 ? -24.394 3.844 -3.118 1.00 83.88 185 THR A C 1
ATOM 1553 O O . THR A 1 185 ? -23.437 4.526 -3.492 1.00 83.88 185 THR A O 1
ATOM 1556 N N . LYS A 1 186 ? -25.504 4.382 -2.595 1.00 85.75 186 LYS A N 1
ATOM 1557 C CA . LYS A 1 186 ? -25.681 5.836 -2.446 1.00 85.75 186 LYS A CA 1
ATOM 1558 C C . LYS A 1 186 ? -24.640 6.427 -1.506 1.00 85.75 186 LYS A C 1
ATOM 1560 O O . LYS A 1 186 ? -24.032 7.446 -1.823 1.00 85.75 186 LYS A O 1
ATOM 1565 N N . ARG A 1 187 ? -24.376 5.761 -0.376 1.00 86.88 187 ARG A N 1
ATOM 1566 C CA . ARG A 1 187 ? -23.393 6.241 0.603 1.00 86.88 187 ARG A CA 1
ATOM 1567 C C . ARG A 1 187 ? -21.988 6.319 0.006 1.00 86.88 187 ARG A C 1
ATOM 1569 O O . ARG A 1 187 ? -21.296 7.304 0.247 1.00 86.88 187 ARG A O 1
ATOM 1576 N N . MET A 1 188 ? -21.568 5.319 -0.773 1.00 87.44 188 MET A N 1
ATOM 1577 C CA . MET A 1 188 ? -20.264 5.334 -1.446 1.00 87.44 188 MET A CA 1
ATOM 1578 C C . MET A 1 188 ? -20.203 6.374 -2.562 1.00 87.44 188 MET A C 1
ATOM 1580 O O . MET A 1 188 ? -19.163 7.002 -2.717 1.00 87.44 188 MET A O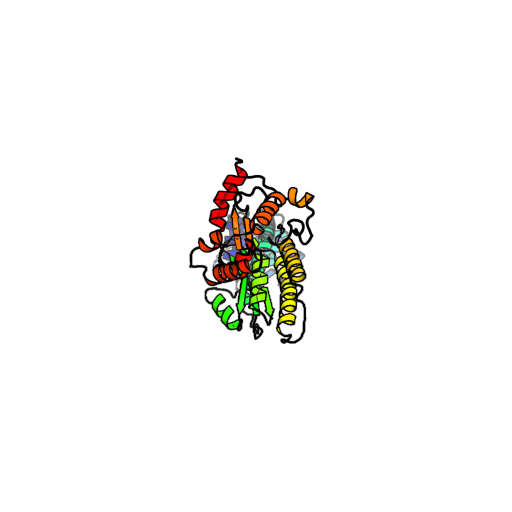 1
ATOM 1584 N N . ALA A 1 189 ? -21.299 6.623 -3.286 1.00 86.00 189 ALA A N 1
ATOM 1585 C CA . ALA A 1 189 ? -21.355 7.724 -4.249 1.00 86.00 189 ALA A CA 1
ATOM 1586 C C . ALA A 1 189 ? -21.074 9.079 -3.573 1.00 86.00 189 ALA A C 1
ATOM 1588 O O . ALA A 1 189 ? -20.292 9.866 -4.098 1.00 86.00 189 ALA A O 1
ATOM 1589 N N . THR A 1 190 ? -21.613 9.312 -2.370 1.00 87.69 190 THR A N 1
ATOM 1590 C CA . THR A 1 190 ? -21.305 10.512 -1.574 1.00 87.69 190 THR A CA 1
ATOM 1591 C C . THR A 1 190 ? -19.849 10.556 -1.104 1.00 87.69 190 THR A C 1
ATOM 1593 O O . THR A 1 190 ? -19.219 11.599 -1.194 1.00 87.69 190 THR A O 1
ATOM 1596 N N . HIS A 1 191 ? -19.274 9.449 -0.616 1.00 85.69 191 HIS A N 1
ATOM 1597 C CA . HIS A 1 191 ? -17.850 9.448 -0.216 1.00 85.69 191 HIS A CA 1
ATOM 1598 C C . HIS A 1 191 ? -16.900 9.640 -1.406 1.00 85.69 191 HIS A C 1
ATOM 1600 O O . HIS A 1 191 ? -15.816 10.197 -1.247 1.00 85.69 191 HIS A O 1
ATOM 1606 N N . ASN A 1 192 ? -17.308 9.191 -2.592 1.00 86.88 192 ASN A N 1
ATOM 1607 C CA . ASN A 1 192 ? -16.528 9.315 -3.818 1.00 86.88 192 ASN A CA 1
ATOM 1608 C C . ASN A 1 192 ? -16.721 10.666 -4.521 1.00 86.88 192 ASN A C 1
ATOM 1610 O O . ASN A 1 192 ? -15.920 10.983 -5.390 1.00 86.88 192 ASN A O 1
ATOM 1614 N N . SER A 1 193 ? -17.729 11.476 -4.171 1.00 85.81 193 SER A N 1
ATOM 1615 C CA . SER A 1 193 ? -18.065 12.692 -4.935 1.00 85.81 193 SER A CA 1
ATOM 1616 C C . SER A 1 193 ? -16.949 13.737 -4.947 1.00 85.81 193 SER A C 1
ATOM 1618 O O . SER A 1 193 ? -16.833 14.501 -5.896 1.00 85.81 193 SER A O 1
ATOM 1620 N N . SER A 1 194 ? -16.131 13.774 -3.895 1.00 81.81 194 SER A N 1
ATOM 1621 C CA . SER A 1 194 ? -14.981 14.674 -3.767 1.00 81.81 194 SER A CA 1
ATOM 1622 C C . SER A 1 194 ? -13.636 13.971 -3.979 1.00 81.81 194 SER A C 1
ATOM 1624 O O . SER A 1 194 ? -12.598 14.546 -3.663 1.00 81.81 194 SER A O 1
ATOM 1626 N N . SER A 1 195 ? -13.632 12.713 -4.433 1.00 81.00 195 SER A N 1
ATOM 1627 C CA . SER A 1 195 ? -12.415 11.920 -4.642 1.00 81.00 195 SER A CA 1
ATOM 1628 C C . SER A 1 195 ? -12.236 11.595 -6.124 1.00 81.00 195 SER A C 1
ATOM 1630 O O . SER A 1 195 ? -13.192 11.229 -6.798 1.00 81.00 195 SER A O 1
ATOM 1632 N N . VAL A 1 196 ? -10.998 11.683 -6.620 1.00 82.00 196 VAL A N 1
ATOM 1633 C CA . VAL A 1 196 ? -10.663 11.340 -8.017 1.00 82.00 196 VAL A CA 1
ATOM 1634 C C . VAL A 1 196 ? -10.862 9.846 -8.286 1.00 82.00 196 VAL A C 1
ATOM 1636 O O . VAL A 1 196 ? -11.351 9.461 -9.343 1.00 82.00 196 VAL A O 1
ATOM 1639 N N . HIS A 1 197 ? -10.521 9.014 -7.301 1.00 84.81 197 HIS A N 1
ATOM 1640 C CA . HIS A 1 197 ? -10.646 7.561 -7.356 1.00 84.81 197 HIS A CA 1
ATOM 1641 C C . HIS A 1 197 ? -11.689 7.071 -6.356 1.00 84.81 197 HIS A C 1
ATOM 1643 O O . HIS A 1 197 ? -11.878 7.661 -5.283 1.00 84.81 197 HIS A O 1
ATOM 1649 N N . LYS A 1 198 ? -12.345 5.957 -6.679 1.00 86.62 198 LYS A N 1
ATOM 1650 C CA . LYS A 1 198 ? -13.284 5.291 -5.780 1.00 86.62 198 LYS A CA 1
ATOM 1651 C C . LYS A 1 198 ? -12.549 4.826 -4.528 1.00 86.62 198 LYS A C 1
ATOM 1653 O O . LYS A 1 198 ? -11.497 4.189 -4.600 1.00 86.62 198 LYS A O 1
ATOM 1658 N N . LYS A 1 199 ? -13.145 5.075 -3.362 1.00 87.38 199 LYS A N 1
ATOM 1659 C CA . LYS A 1 199 ? -12.655 4.534 -2.092 1.00 87.38 199 LYS A CA 1
ATOM 1660 C C . LYS A 1 199 ? -12.672 3.004 -2.136 1.00 87.38 199 LYS A C 1
ATOM 1662 O O . LYS A 1 199 ? -13.633 2.384 -2.599 1.00 87.38 199 LYS A O 1
ATOM 1667 N N . VAL A 1 200 ? -11.607 2.392 -1.627 1.00 87.06 200 VAL A N 1
ATOM 1668 C CA . VAL A 1 200 ? -11.480 0.933 -1.542 1.00 87.06 200 VAL A CA 1
ATOM 1669 C C . VAL A 1 200 ? -12.194 0.458 -0.283 1.00 87.06 200 VAL A C 1
ATOM 1671 O O . VAL A 1 200 ? -11.755 0.744 0.829 1.00 87.06 200 VAL A O 1
ATOM 1674 N N . VAL A 1 201 ? -13.297 -0.276 -0.430 1.00 88.31 201 VAL A N 1
ATOM 1675 C CA . VAL A 1 201 ? -14.022 -0.842 0.717 1.00 88.31 201 VAL A CA 1
ATOM 1676 C C . VAL A 1 201 ? -13.341 -2.138 1.156 1.00 88.31 201 VAL A C 1
ATOM 1678 O O . VAL A 1 201 ? -13.521 -3.180 0.533 1.00 88.31 201 VAL A O 1
ATOM 1681 N N . ALA A 1 202 ? -12.567 -2.077 2.240 1.00 88.50 202 ALA A N 1
ATOM 1682 C CA . ALA A 1 202 ? -11.835 -3.219 2.787 1.00 88.50 202 ALA A CA 1
ATOM 1683 C C . ALA A 1 202 ? -12.763 -4.281 3.401 1.00 88.50 202 ALA A C 1
ATOM 1685 O O . ALA A 1 202 ? -12.493 -5.476 3.293 1.00 88.50 202 ALA A O 1
ATOM 1686 N N . PHE A 1 203 ? -13.860 -3.860 4.041 1.00 90.81 203 PHE A N 1
ATOM 1687 C CA . PHE A 1 203 ? -14.808 -4.772 4.683 1.00 90.81 203 PHE A CA 1
ATOM 1688 C C . PHE A 1 203 ? -16.255 -4.323 4.485 1.00 90.81 203 PHE A C 1
ATOM 1690 O O . PHE A 1 203 ? -16.575 -3.143 4.635 1.00 90.81 203 PHE A O 1
ATOM 1697 N N . LYS A 1 204 ? -17.135 -5.291 4.209 1.00 90.38 204 LYS A N 1
ATOM 1698 C CA . LYS A 1 204 ? -18.594 -5.129 4.146 1.00 90.38 204 LYS A CA 1
ATOM 1699 C C . LYS A 1 204 ? -19.228 -6.164 5.061 1.00 90.38 204 LYS A C 1
ATOM 1701 O O . LYS A 1 204 ? -19.021 -7.361 4.875 1.00 90.38 204 LYS A O 1
ATOM 1706 N N . ILE A 1 205 ? -19.963 -5.707 6.064 1.00 89.56 205 ILE A N 1
ATOM 1707 C CA . ILE A 1 205 ? -20.437 -6.544 7.161 1.00 89.56 205 ILE A CA 1
ATOM 1708 C C . ILE A 1 205 ? -21.951 -6.403 7.246 1.00 89.56 205 ILE A C 1
ATOM 1710 O O . ILE A 1 205 ? -22.469 -5.362 7.651 1.00 89.56 205 ILE A O 1
ATOM 1714 N N . LYS A 1 206 ? -22.661 -7.463 6.861 1.00 87.00 206 LYS A N 1
ATOM 1715 C CA . LYS A 1 206 ? -24.118 -7.524 6.978 1.00 87.00 206 LYS A CA 1
ATOM 1716 C C . LYS A 1 206 ? -24.497 -7.861 8.418 1.00 87.00 206 LYS A C 1
ATOM 1718 O O . LYS A 1 206 ? -24.011 -8.851 8.967 1.00 87.00 206 LYS A O 1
ATOM 1723 N N . THR A 1 207 ? -25.346 -7.039 9.024 1.00 80.00 207 THR A N 1
ATOM 1724 C CA . THR A 1 207 ? -25.836 -7.243 10.391 1.00 80.00 207 THR A CA 1
ATOM 1725 C C . THR A 1 207 ? -27.230 -6.648 10.537 1.00 80.00 207 THR A C 1
ATOM 1727 O O . THR A 1 207 ? -27.501 -5.557 10.041 1.00 80.00 207 THR A O 1
ATOM 1730 N N . ASP A 1 208 ? -28.109 -7.350 11.247 1.00 74.75 208 ASP A N 1
ATOM 1731 C CA . ASP A 1 208 ? -29.463 -6.858 11.518 1.00 74.75 208 ASP A CA 1
ATOM 1732 C C . ASP A 1 208 ? -29.455 -5.752 12.582 1.00 74.75 208 ASP A C 1
ATOM 1734 O O . ASP A 1 208 ? -30.344 -4.908 12.612 1.00 74.75 208 ASP A O 1
ATOM 1738 N N . ASN A 1 209 ? -28.431 -5.738 13.442 1.00 74.25 209 ASN A N 1
ATOM 1739 C CA . ASN A 1 209 ? -28.269 -4.763 14.513 1.00 74.25 209 ASN A CA 1
ATOM 1740 C C . ASN A 1 209 ? -27.022 -3.904 14.262 1.00 74.25 209 ASN A C 1
ATOM 1742 O O . ASN A 1 209 ? -25.943 -4.127 14.819 1.00 74.25 209 ASN A O 1
ATOM 1746 N N . ILE A 1 210 ? -27.175 -2.957 13.340 1.00 77.19 210 ILE A N 1
ATOM 1747 C CA . ILE A 1 210 ? -26.086 -2.137 12.804 1.00 77.19 210 ILE A CA 1
ATOM 1748 C C . ILE A 1 210 ? -25.507 -1.167 13.841 1.00 77.19 210 ILE A C 1
ATOM 1750 O O . ILE A 1 210 ? -24.287 -1.066 13.952 1.00 77.19 210 ILE A O 1
ATOM 1754 N N . LEU A 1 211 ? -26.366 -0.574 14.678 1.00 70.50 211 LEU A N 1
ATOM 1755 C CA . LEU A 1 211 ? -25.982 0.401 15.702 1.00 70.50 211 LEU A CA 1
ATOM 1756 C C . LEU A 1 211 ? -25.076 -0.221 16.770 1.00 70.50 211 LEU A C 1
ATOM 1758 O O . LEU A 1 211 ? -23.993 0.292 17.049 1.00 70.50 211 LEU A O 1
ATOM 1762 N N . HIS A 1 212 ? -25.476 -1.368 17.328 1.00 70.81 212 HIS A N 1
ATOM 1763 C CA . HIS A 1 212 ? -24.688 -2.048 18.360 1.00 70.81 212 HIS A CA 1
ATOM 1764 C C . HIS A 1 212 ? -23.375 -2.601 17.797 1.00 70.81 212 HIS A C 1
ATOM 1766 O O . HIS A 1 212 ? -22.344 -2.603 18.474 1.00 70.81 212 HIS A O 1
ATOM 1772 N N . TYR A 1 213 ? -23.393 -3.054 16.543 1.00 75.44 213 TYR A N 1
ATOM 1773 C CA . TYR A 1 213 ? -22.197 -3.549 15.875 1.00 75.44 213 TYR A CA 1
ATOM 1774 C C . TYR A 1 213 ? -21.179 -2.435 15.622 1.00 75.44 213 TYR A C 1
ATOM 1776 O O . TYR A 1 213 ? -19.990 -2.613 15.903 1.00 75.44 213 TYR A O 1
ATOM 1784 N N . GLU A 1 214 ? -21.635 -1.277 15.141 1.00 76.62 214 GLU A N 1
ATOM 1785 C CA . GLU A 1 214 ? -20.782 -0.106 14.958 1.00 76.62 214 GLU A CA 1
ATOM 1786 C C . GLU A 1 214 ? -20.200 0.366 16.296 1.00 76.62 214 GLU A C 1
ATOM 1788 O O . GLU A 1 214 ? -18.989 0.567 16.392 1.00 76.62 214 GLU A O 1
ATOM 1793 N N . ALA A 1 215 ? -21.025 0.469 17.343 1.00 71.62 215 ALA A N 1
ATOM 1794 C CA . ALA A 1 215 ? -20.573 0.855 18.680 1.00 71.62 215 ALA A CA 1
ATOM 1795 C C . ALA A 1 215 ? -19.485 -0.093 19.214 1.00 71.62 215 ALA A C 1
ATOM 1797 O O . ALA A 1 215 ? -18.436 0.359 19.681 1.00 71.62 215 ALA A O 1
ATOM 1798 N N . CYS A 1 216 ? -19.679 -1.409 19.060 1.00 71.94 216 CYS A N 1
ATOM 1799 C CA . CYS A 1 216 ? -18.672 -2.401 19.432 1.00 71.94 216 CYS A CA 1
ATOM 1800 C C . CYS A 1 216 ? -17.355 -2.198 18.669 1.00 71.94 216 CYS A C 1
ATOM 1802 O O . CYS A 1 216 ? -16.278 -2.235 19.271 1.00 71.94 216 CYS A O 1
ATOM 1804 N N . LEU A 1 217 ? -17.415 -1.956 17.355 1.00 79.69 217 LEU A N 1
ATOM 1805 C CA . LEU A 1 217 ? -16.222 -1.711 16.544 1.00 79.69 217 LEU A CA 1
ATOM 1806 C C . LEU A 1 217 ? -15.499 -0.421 16.950 1.00 79.69 217 LEU A C 1
ATOM 1808 O O . LEU A 1 217 ? -14.276 -0.446 17.111 1.00 79.69 217 LEU A O 1
ATOM 1812 N N . ARG A 1 218 ? -16.234 0.679 17.159 1.00 78.12 218 ARG A N 1
ATOM 1813 C CA . ARG A 1 218 ? -15.671 1.959 17.621 1.00 78.12 218 ARG A CA 1
ATOM 1814 C C . ARG A 1 218 ? -14.962 1.797 18.963 1.00 78.12 218 ARG A C 1
ATOM 1816 O O . ARG A 1 218 ? -13.826 2.244 19.094 1.00 78.12 218 ARG A O 1
ATOM 1823 N N . GLY A 1 219 ? -15.589 1.107 19.919 1.00 70.94 219 GLY A N 1
ATOM 1824 C CA . GLY A 1 219 ? -14.986 0.808 21.221 1.00 70.94 219 GLY A CA 1
ATOM 1825 C C . GLY A 1 219 ? -13.740 -0.074 21.100 1.00 70.94 219 GLY A C 1
ATOM 1826 O O . GLY A 1 219 ? -12.694 0.233 21.667 1.00 70.94 219 GLY A O 1
ATOM 1827 N N . SER A 1 220 ? -13.806 -1.120 20.273 1.00 70.44 220 SER A N 1
ATOM 1828 C CA . SER A 1 220 ? -12.685 -2.046 20.043 1.00 70.44 220 SER A CA 1
ATOM 1829 C C . SER A 1 220 ? -11.446 -1.363 19.470 1.00 70.44 220 SER A C 1
ATOM 1831 O O . SER A 1 220 ? -10.319 -1.728 19.804 1.00 70.44 220 SER A O 1
ATOM 1833 N N . MET A 1 221 ? -11.649 -0.409 18.560 1.00 76.25 221 MET A N 1
ATOM 1834 C CA . MET A 1 221 ? -10.578 0.266 17.822 1.00 76.25 221 MET A CA 1
ATOM 1835 C C . MET A 1 221 ? -10.216 1.630 18.415 1.00 76.25 221 MET A C 1
ATOM 1837 O O . MET A 1 221 ? -9.402 2.343 17.834 1.00 76.25 221 MET A O 1
ATOM 1841 N N . TYR A 1 222 ? -10.782 1.981 19.570 1.00 74.62 222 TYR A N 1
ATOM 1842 C CA . TYR A 1 222 ? -10.711 3.318 20.145 1.00 74.62 222 TYR A CA 1
ATOM 1843 C C . TYR A 1 222 ? -9.276 3.863 20.266 1.00 74.62 222 TYR A C 1
ATOM 1845 O O . TYR A 1 222 ? -8.970 4.922 19.724 1.00 74.62 222 TYR A O 1
ATOM 1853 N N . ASN A 1 223 ? -8.359 3.080 20.844 1.00 68.50 223 ASN A N 1
ATOM 1854 C CA . ASN A 1 223 ? -6.956 3.481 21.045 1.00 68.50 223 ASN A CA 1
ATOM 1855 C C . ASN A 1 223 ? -6.151 3.644 19.743 1.00 68.50 223 ASN A C 1
ATOM 1857 O O . ASN A 1 223 ? -4.987 4.031 19.779 1.00 68.50 223 ASN A O 1
ATOM 1861 N N . PHE A 1 224 ? -6.740 3.309 18.595 1.00 78.62 224 PHE A N 1
ATOM 1862 C CA . PHE A 1 224 ? -6.129 3.478 17.279 1.00 78.62 224 PHE A CA 1
ATOM 1863 C C . PHE A 1 224 ? -6.708 4.673 16.517 1.00 78.62 224 PHE A C 1
ATOM 1865 O O . PHE A 1 224 ? -6.388 4.856 15.341 1.00 78.62 224 PHE A O 1
ATOM 1872 N N . ARG A 1 225 ? -7.580 5.472 17.142 1.00 80.81 225 ARG A N 1
ATOM 1873 C CA . ARG A 1 225 ? -8.175 6.657 16.526 1.00 80.81 225 ARG A CA 1
ATOM 1874 C C . ARG A 1 225 ? -7.098 7.714 16.268 1.00 80.81 225 ARG A C 1
ATOM 1876 O O . ARG A 1 225 ? -6.309 8.038 17.145 1.00 80.81 225 ARG A O 1
ATOM 1883 N N . TYR A 1 226 ? -7.064 8.246 15.049 1.00 79.50 226 TYR A N 1
ATOM 1884 C CA . TYR A 1 226 ? -6.073 9.247 14.643 1.00 79.50 226 TYR A CA 1
ATOM 1885 C C . TYR A 1 226 ? -6.455 10.676 15.064 1.00 79.50 226 TYR A C 1
ATOM 1887 O O . TYR A 1 226 ? -5.589 11.445 15.468 1.00 79.50 226 TYR A O 1
ATOM 1895 N N . LYS A 1 227 ? -7.740 11.044 14.972 1.00 68.38 227 LYS A N 1
ATOM 1896 C CA . LYS A 1 227 ? -8.261 12.358 15.388 1.00 68.38 227 LYS A CA 1
ATOM 1897 C C . LYS A 1 227 ? -9.496 12.183 16.266 1.00 68.38 227 LYS A C 1
ATOM 1899 O O . LYS A 1 227 ? -10.410 11.450 15.887 1.00 68.38 227 LYS A O 1
ATOM 1904 N N . ASN A 1 228 ? -9.536 12.893 17.392 1.00 60.50 228 ASN A N 1
ATOM 1905 C CA . ASN A 1 228 ? -10.717 12.965 18.257 1.00 60.50 228 ASN A CA 1
ATOM 1906 C C . ASN A 1 228 ? -11.926 13.465 17.444 1.00 60.50 228 ASN A C 1
ATOM 1908 O O . ASN A 1 228 ? -11.760 14.230 16.489 1.00 60.50 228 ASN A O 1
ATOM 1912 N N . ASN A 1 229 ? -13.126 12.970 17.759 1.00 58.41 229 ASN A N 1
ATOM 1913 C CA . ASN A 1 229 ? -14.376 13.234 17.026 1.00 58.41 229 ASN A CA 1
ATOM 1914 C C . ASN A 1 229 ? -14.447 12.752 15.563 1.00 58.41 229 ASN A C 1
ATOM 1916 O O . ASN A 1 229 ? -15.409 13.071 14.862 1.00 58.41 229 ASN A O 1
ATOM 1920 N N . LYS A 1 230 ? -13.470 11.978 15.067 1.00 69.00 230 LYS A N 1
ATOM 1921 C CA . LYS A 1 230 ? -13.534 11.389 13.719 1.00 69.00 230 LYS A CA 1
ATOM 1922 C C . LYS A 1 230 ? -13.342 9.873 13.735 1.00 69.00 230 LYS A C 1
ATOM 1924 O O . LYS A 1 230 ? -12.517 9.339 14.467 1.00 69.00 230 LYS A O 1
ATOM 1929 N N . ASP A 1 231 ? -14.039 9.184 12.835 1.00 81.31 231 ASP A N 1
ATOM 1930 C CA . ASP A 1 231 ? -13.971 7.723 12.667 1.00 81.31 231 ASP A CA 1
ATOM 1931 C C . ASP A 1 231 ? -12.776 7.254 11.814 1.00 81.31 231 ASP A C 1
ATOM 1933 O O . ASP A 1 231 ? -12.926 6.354 10.991 1.00 81.31 231 ASP A O 1
ATOM 1937 N N . TYR A 1 232 ? -11.596 7.860 11.985 1.00 88.44 232 TYR A N 1
ATOM 1938 C CA . TYR A 1 232 ? -10.360 7.450 11.300 1.00 88.44 232 TYR A CA 1
ATOM 1939 C C . TYR A 1 232 ? -9.448 6.672 12.238 1.00 88.44 232 TYR A C 1
ATOM 1941 O O . TYR A 1 232 ? -9.056 7.183 13.290 1.00 88.44 232 TYR A O 1
ATOM 1949 N N . TYR A 1 233 ? -9.050 5.473 11.821 1.00 88.25 233 TYR A N 1
ATOM 1950 C CA . TYR A 1 233 ? -8.269 4.548 12.633 1.00 88.25 233 TYR A CA 1
ATOM 1951 C C . TYR A 1 233 ? -6.942 4.192 11.952 1.00 88.25 233 TYR A C 1
ATOM 1953 O O . TYR A 1 233 ? -6.924 3.683 10.828 1.00 88.25 233 TYR A O 1
ATOM 1961 N N . LYS A 1 234 ? -5.825 4.418 12.652 1.00 91.69 234 LYS A N 1
ATOM 1962 C CA . LYS A 1 234 ? -4.480 3.955 12.284 1.00 91.69 234 LYS A CA 1
ATOM 1963 C C . LYS A 1 234 ? -4.208 2.627 12.990 1.00 91.69 234 LYS A C 1
ATOM 1965 O O . LYS A 1 234 ? -3.634 2.577 14.076 1.00 91.69 234 LYS A O 1
ATOM 1970 N N . ILE A 1 235 ? -4.673 1.538 12.386 1.00 88.31 235 ILE A N 1
ATOM 1971 C CA . ILE A 1 235 ? -4.686 0.204 12.996 1.00 88.31 235 ILE A CA 1
ATOM 1972 C C . ILE A 1 235 ? -4.210 -0.870 11.999 1.00 88.31 235 ILE A C 1
ATOM 1974 O O . ILE A 1 235 ? -4.550 -0.801 10.819 1.00 88.31 235 ILE A O 1
ATOM 1978 N N . PRO A 1 236 ? -3.446 -1.892 12.435 1.00 90.12 236 PRO A N 1
ATOM 1979 C CA . PRO A 1 236 ? -3.105 -3.030 11.584 1.00 90.12 236 PRO A CA 1
ATOM 1980 C C . PRO A 1 236 ? -4.339 -3.830 11.137 1.00 90.12 236 PRO A C 1
ATOM 1982 O O . PRO A 1 236 ? -5.231 -4.103 11.944 1.00 90.12 236 PRO A O 1
ATOM 1985 N N . LEU A 1 237 ? -4.341 -4.295 9.883 1.00 89.81 237 LEU A N 1
ATOM 1986 C CA . LEU A 1 237 ? -5.464 -5.024 9.272 1.00 89.81 237 LEU A CA 1
ATOM 1987 C C . LEU A 1 237 ? -5.895 -6.262 10.081 1.00 89.81 237 LEU A C 1
ATOM 1989 O O . LEU A 1 237 ? -7.086 -6.519 10.246 1.00 89.81 237 LEU A O 1
ATOM 1993 N N . GLU A 1 238 ? -4.938 -7.001 10.645 1.00 91.00 238 GLU A N 1
ATOM 1994 C CA . GLU A 1 238 ? -5.217 -8.194 11.457 1.00 91.00 238 GLU A CA 1
ATOM 1995 C C . GLU A 1 238 ? -6.014 -7.878 12.730 1.00 91.00 238 GLU A C 1
ATOM 1997 O O . GLU A 1 238 ? -6.887 -8.650 13.137 1.00 91.00 238 GLU A O 1
ATOM 2002 N N . LYS A 1 239 ? -5.791 -6.703 13.335 1.00 89.50 239 LYS A N 1
ATOM 2003 C CA . LYS A 1 239 ? -6.585 -6.262 14.488 1.00 89.50 239 LYS A CA 1
ATOM 2004 C C . LYS A 1 239 ? -8.007 -5.875 14.083 1.00 89.50 239 LYS A C 1
ATOM 2006 O O . LYS A 1 239 ? -8.926 -6.152 14.850 1.00 89.50 239 LYS A O 1
ATOM 2011 N N . ILE A 1 240 ? -8.205 -5.314 12.885 1.00 92.12 240 ILE A N 1
ATOM 2012 C CA . ILE A 1 240 ? -9.548 -5.042 12.343 1.00 92.12 240 ILE A CA 1
ATOM 2013 C C . ILE A 1 240 ? -10.307 -6.355 12.140 1.00 92.12 240 ILE A C 1
ATOM 2015 O O . ILE A 1 240 ? -11.422 -6.497 12.637 1.00 92.12 240 ILE A O 1
ATOM 2019 N N . LYS A 1 241 ? -9.698 -7.347 11.474 1.00 93.50 241 LYS A N 1
ATOM 2020 C CA . LYS A 1 241 ? -10.315 -8.673 11.271 1.00 93.50 241 LYS A CA 1
ATOM 2021 C C . LYS A 1 241 ? -10.724 -9.311 12.599 1.00 93.50 241 LYS A C 1
ATOM 2023 O O . LYS A 1 241 ? -11.828 -9.842 12.730 1.00 93.50 241 LYS A O 1
ATOM 2028 N N . TYR A 1 242 ? -9.849 -9.222 13.601 1.00 90.50 242 TYR A N 1
ATOM 2029 C CA . TYR A 1 242 ? -10.145 -9.694 14.948 1.00 90.50 242 TYR A CA 1
ATOM 2030 C C . TYR A 1 242 ? -11.314 -8.924 15.588 1.00 90.50 242 TYR A C 1
ATOM 2032 O O . TYR A 1 242 ? -12.192 -9.551 16.183 1.00 90.50 242 TYR A O 1
ATOM 2040 N N . ALA A 1 243 ? -11.364 -7.595 15.447 1.00 86.69 243 ALA A N 1
ATOM 2041 C CA . ALA A 1 243 ? -12.461 -6.772 15.956 1.00 86.69 243 ALA A CA 1
ATOM 2042 C C . ALA A 1 243 ? -13.809 -7.170 15.333 1.00 86.69 243 ALA A C 1
ATOM 2044 O O . ALA A 1 243 ? -14.756 -7.469 16.058 1.00 86.69 243 ALA A O 1
ATOM 2045 N N . ILE A 1 244 ? -13.857 -7.281 14.002 1.00 91.50 244 ILE A N 1
ATOM 2046 C CA . ILE A 1 244 ? -15.037 -7.709 13.235 1.00 91.50 244 ILE A CA 1
ATOM 2047 C C . ILE A 1 244 ? -15.548 -9.061 13.747 1.00 91.50 244 ILE A C 1
ATOM 2049 O O . ILE A 1 244 ? -16.711 -9.185 14.126 1.00 91.50 244 ILE A O 1
ATOM 2053 N N . LYS A 1 245 ? -14.675 -10.072 13.828 1.00 91.19 245 LYS A N 1
ATOM 2054 C CA . LYS A 1 245 ? -15.075 -11.422 14.250 1.00 91.19 245 LYS A CA 1
ATOM 2055 C C . LYS A 1 245 ? -15.728 -11.434 15.635 1.00 91.19 245 LYS A C 1
ATOM 2057 O O . LYS A 1 245 ? -16.764 -12.070 15.820 1.00 91.19 245 LYS A O 1
ATOM 2062 N N . ASN A 1 246 ? -15.122 -10.760 16.610 1.00 82.31 246 ASN A N 1
ATOM 2063 C CA . ASN A 1 246 ? -15.601 -10.817 17.990 1.00 82.31 246 ASN A CA 1
ATOM 2064 C C . ASN A 1 246 ? -16.826 -9.921 18.221 1.00 82.31 246 ASN A C 1
ATOM 2066 O O . ASN A 1 246 ? -17.750 -10.363 18.901 1.00 82.31 246 ASN A O 1
ATOM 2070 N N . CYS A 1 247 ? -16.903 -8.740 17.595 1.00 80.38 247 CYS A N 1
ATOM 2071 C CA . CYS A 1 247 ? -18.111 -7.910 17.660 1.00 80.38 247 CYS A CA 1
ATOM 2072 C C . CYS A 1 247 ? -19.335 -8.635 17.093 1.00 80.38 247 CYS A C 1
ATOM 2074 O O . CYS A 1 247 ? -20.411 -8.569 17.685 1.00 80.38 247 CYS A O 1
ATOM 2076 N N . GLY A 1 248 ? -19.173 -9.420 16.023 1.00 81.94 248 GLY A N 1
ATOM 2077 C CA . GLY A 1 248 ? -20.253 -10.278 15.530 1.00 81.94 248 GLY A CA 1
ATOM 2078 C C . GLY A 1 248 ? -20.717 -11.331 16.531 1.00 81.94 248 GLY A C 1
ATOM 2079 O O . GLY A 1 248 ? -21.912 -11.604 16.611 1.00 81.94 248 GLY A O 1
ATOM 2080 N N . GLY A 1 249 ? -19.805 -11.889 17.329 1.00 78.00 249 GLY A N 1
ATOM 2081 C CA . GLY A 1 249 ? -20.157 -12.801 18.418 1.00 78.00 249 GLY A CA 1
ATOM 2082 C C . GLY A 1 249 ? -20.944 -12.112 19.535 1.00 78.00 249 GLY A C 1
ATOM 2083 O O . GLY A 1 249 ? -21.960 -12.644 19.979 1.00 78.00 249 GLY A O 1
ATOM 2084 N N . VAL A 1 250 ? -20.508 -10.919 19.953 1.00 69.56 250 VAL A N 1
ATOM 2085 C CA . VAL A 1 250 ? -21.154 -10.135 21.021 1.00 69.56 250 VAL A CA 1
ATOM 2086 C C . VAL A 1 250 ? -22.567 -9.711 20.615 1.00 69.56 250 VAL A C 1
ATOM 2088 O O . VAL A 1 250 ? -23.522 -9.962 21.347 1.00 69.56 250 VAL A O 1
ATOM 2091 N N . VAL A 1 251 ? -22.730 -9.137 19.420 1.00 69.94 251 VAL A N 1
ATOM 2092 C CA . VAL A 1 251 ? -24.025 -8.607 18.957 1.00 69.94 251 VAL A CA 1
ATOM 2093 C C . VAL A 1 251 ? -25.060 -9.712 18.742 1.00 69.94 251 VAL A C 1
ATOM 2095 O O . VAL A 1 251 ? -26.225 -9.531 19.091 1.00 69.94 251 VAL A O 1
ATOM 2098 N N . LYS A 1 252 ? -24.655 -10.883 18.230 1.00 73.38 252 LYS A N 1
ATOM 2099 C CA . LYS A 1 252 ? -25.563 -12.036 18.087 1.00 73.38 252 LYS A CA 1
ATOM 2100 C C . LYS A 1 252 ? -26.118 -12.505 19.431 1.00 73.38 252 LYS A C 1
ATOM 2102 O O . LYS A 1 252 ? -27.305 -12.793 19.528 1.00 73.38 252 LYS A O 1
ATOM 2107 N N . LYS A 1 253 ? -25.272 -12.551 20.464 1.00 66.62 253 LYS A N 1
ATOM 2108 C CA . LYS A 1 253 ? -25.694 -12.931 21.820 1.00 66.62 253 LYS A CA 1
ATOM 2109 C C . LYS A 1 253 ? -26.674 -11.924 22.417 1.00 66.62 253 LYS A C 1
ATOM 2111 O O . LYS A 1 253 ? -27.599 -12.346 23.090 1.00 66.62 253 LYS A O 1
ATOM 2116 N N . LEU A 1 254 ? -26.499 -10.628 22.147 1.00 60.69 254 LEU A N 1
ATOM 2117 C CA . LEU A 1 254 ? -27.436 -9.590 22.591 1.00 60.69 254 LEU A CA 1
ATOM 2118 C C . LEU A 1 254 ? -28.807 -9.720 21.906 1.00 60.69 254 LEU A C 1
ATOM 2120 O O . LEU A 1 254 ? -29.823 -9.626 22.582 1.00 60.69 254 LEU A O 1
ATOM 2124 N N . LYS A 1 255 ? -28.845 -9.981 20.589 1.00 55.91 255 LYS A N 1
ATOM 2125 C CA . LYS A 1 255 ? -30.099 -10.081 19.817 1.00 55.91 255 LYS A CA 1
ATOM 2126 C C . LYS A 1 255 ? -30.982 -11.256 20.251 1.00 55.91 255 LYS A C 1
ATOM 2128 O O . LYS A 1 255 ? -32.168 -11.058 20.478 1.00 55.91 255 LYS A O 1
ATOM 2133 N N . ASN A 1 256 ? -30.400 -12.444 20.438 1.00 52.84 256 ASN A N 1
ATOM 2134 C CA . ASN A 1 256 ? -31.145 -13.639 20.864 1.00 52.84 256 ASN A CA 1
ATOM 2135 C C . ASN A 1 256 ? -31.879 -13.467 22.210 1.00 52.84 256 ASN A C 1
ATOM 2137 O O . ASN A 1 256 ? -32.740 -14.277 22.530 1.00 52.84 256 ASN A O 1
ATOM 2141 N N . ASN A 1 257 ? -31.538 -12.435 22.986 1.00 46.91 257 ASN A N 1
ATOM 2142 C CA . ASN A 1 257 ? -32.130 -12.165 24.291 1.00 46.91 257 ASN A CA 1
ATOM 2143 C C . ASN A 1 257 ? -33.262 -11.121 24.248 1.00 46.91 257 ASN A C 1
ATOM 2145 O O . ASN A 1 257 ? -33.975 -11.000 25.234 1.00 46.91 257 ASN A O 1
ATOM 2149 N N . ILE A 1 258 ? -33.418 -10.361 23.152 1.00 43.84 258 ILE A N 1
ATOM 2150 C CA . ILE A 1 258 ? -34.461 -9.320 23.007 1.00 43.84 258 ILE A CA 1
ATOM 2151 C C . ILE A 1 258 ? -35.723 -9.896 22.344 1.00 43.84 258 ILE A C 1
ATOM 2153 O O . ILE A 1 258 ? -36.830 -9.496 22.683 1.00 43.84 258 ILE A O 1
ATOM 2157 N N . ASP A 1 259 ? -35.571 -10.879 21.451 1.00 44.56 259 ASP A N 1
ATOM 2158 C CA . ASP A 1 259 ? -36.689 -11.522 20.738 1.00 44.56 259 ASP A CA 1
ATOM 2159 C C . ASP A 1 259 ? -37.424 -12.597 21.586 1.00 44.56 259 ASP A C 1
ATOM 2161 O O . ASP A 1 259 ? -38.342 -13.262 21.105 1.00 44.56 259 ASP A O 1
ATOM 2165 N N . GLY A 1 260 ? -37.036 -12.789 22.854 1.00 40.97 260 GLY A N 1
ATOM 2166 C CA . GLY A 1 260 ? -37.729 -13.653 23.813 1.00 40.97 260 GLY A CA 1
ATOM 2167 C C . GLY A 1 260 ? -38.778 -12.860 24.590 1.00 40.97 260 GLY A C 1
ATOM 2168 O O . GLY A 1 260 ? -38.424 -12.120 25.499 1.00 40.97 260 GLY A O 1
ATOM 2169 N N . GLY A 1 261 ? -40.054 -13.000 24.219 1.00 37.94 261 GLY A N 1
ATOM 2170 C CA . GLY A 1 261 ? -41.176 -12.287 24.843 1.00 37.94 261 GLY A CA 1
ATOM 2171 C C . GLY A 1 261 ? -41.303 -12.472 26.364 1.00 37.94 261 GLY A C 1
ATOM 2172 O O . GLY A 1 261 ? -40.712 -13.384 26.945 1.00 37.94 261 GLY A O 1
ATOM 2173 N N . GLU A 1 262 ? -42.134 -11.616 26.972 1.00 38.75 262 GLU A N 1
ATOM 2174 C CA . GLU A 1 262 ? -42.342 -11.343 28.414 1.00 38.75 262 GLU A CA 1
ATOM 2175 C C . GLU A 1 262 ? -42.546 -12.543 29.367 1.00 38.75 262 GLU A C 1
ATOM 2177 O O . GLU A 1 262 ? -42.650 -12.339 30.571 1.00 38.75 262 GLU A O 1
ATOM 2182 N N . ASN A 1 263 ? -42.550 -13.792 28.894 1.00 39.34 263 ASN A N 1
ATOM 2183 C CA . ASN A 1 263 ? -42.849 -14.977 29.705 1.00 39.34 263 ASN A CA 1
ATOM 2184 C C . ASN A 1 263 ? -41.725 -16.019 29.823 1.00 39.34 263 ASN A C 1
ATOM 2186 O O . ASN A 1 263 ? -41.957 -17.078 30.402 1.00 39.34 263 ASN A O 1
ATOM 2190 N N . ASN A 1 264 ? -40.505 -15.751 29.348 1.00 37.34 264 ASN A N 1
ATOM 2191 C CA . ASN A 1 264 ? -39.369 -16.639 29.620 1.00 37.34 264 ASN A CA 1
ATOM 2192 C C . ASN A 1 264 ? -38.324 -15.950 30.502 1.00 37.34 264 ASN A C 1
ATOM 2194 O O . ASN A 1 264 ? -37.631 -15.037 30.061 1.00 37.34 264 ASN A O 1
ATOM 2198 N N . ASN A 1 265 ? -38.167 -16.450 31.734 1.00 36.25 265 ASN A N 1
ATOM 2199 C CA . ASN A 1 265 ? -37.086 -16.119 32.669 1.00 36.25 265 ASN A CA 1
ATOM 2200 C C . ASN A 1 265 ? -35.710 -16.553 32.115 1.00 36.25 265 ASN A C 1
ATOM 2202 O O . ASN A 1 265 ? -35.059 -17.459 32.639 1.00 36.25 265 ASN A O 1
ATOM 2206 N N . TYR A 1 266 ? -35.236 -15.913 31.048 1.00 39.78 266 TYR A N 1
ATOM 2207 C CA . TYR A 1 266 ? -33.836 -15.973 30.649 1.00 39.78 266 TYR A CA 1
ATOM 2208 C C . TYR A 1 266 ? -33.065 -14.940 31.469 1.00 39.78 266 TYR A C 1
ATOM 2210 O O . TYR A 1 266 ? -33.066 -13.747 31.174 1.00 39.78 266 TYR A O 1
ATOM 2218 N N . VAL A 1 267 ? -32.395 -15.402 32.526 1.00 40.66 267 VAL A N 1
ATOM 2219 C CA . VAL A 1 267 ? -31.484 -14.559 33.308 1.00 40.66 267 VAL A CA 1
ATOM 2220 C C . VAL A 1 267 ? -30.310 -14.162 32.411 1.00 40.66 267 VAL A C 1
ATOM 2222 O O . VAL A 1 267 ? -29.472 -14.991 32.052 1.00 40.66 267 VAL A O 1
ATOM 2225 N N . ILE A 1 268 ? -30.252 -12.885 32.034 1.00 47.19 268 ILE A N 1
ATOM 2226 C CA . ILE A 1 268 ? -29.134 -12.318 31.279 1.00 47.19 268 ILE A CA 1
ATOM 2227 C C . ILE A 1 268 ? -27.871 -12.418 32.141 1.00 47.19 268 ILE A C 1
ATOM 2229 O O . ILE A 1 268 ? -27.737 -11.716 33.145 1.00 47.19 268 ILE A O 1
ATOM 2233 N N . ASP A 1 269 ? -26.890 -13.228 31.731 1.00 53.38 269 ASP A N 1
ATOM 2234 C CA . ASP A 1 269 ? -25.561 -13.199 32.350 1.00 53.38 269 ASP A CA 1
ATOM 2235 C C . ASP A 1 269 ? -24.741 -12.020 31.793 1.00 53.38 269 ASP A C 1
ATOM 2237 O O . ASP A 1 269 ? -23.774 -12.170 31.034 1.00 53.38 269 ASP A O 1
ATOM 2241 N N . ASN A 1 270 ? -25.145 -10.807 32.183 1.00 52.22 270 ASN A N 1
ATOM 2242 C CA . ASN A 1 270 ? -24.449 -9.555 31.872 1.00 52.22 270 ASN A CA 1
ATOM 2243 C C . ASN A 1 270 ? -22.972 -9.605 32.295 1.00 52.22 270 ASN A C 1
ATOM 2245 O O . ASN A 1 270 ? -22.109 -8.981 31.674 1.00 52.22 270 ASN A O 1
ATOM 2249 N N . LYS A 1 271 ? -22.645 -10.400 33.320 1.00 59.66 271 LYS A N 1
ATOM 2250 C CA . LYS A 1 271 ? -21.281 -10.576 33.821 1.00 59.66 271 LYS A CA 1
ATOM 2251 C C . LYS A 1 271 ? -20.414 -11.346 32.823 1.00 59.66 271 LYS A C 1
ATOM 2253 O O . LYS A 1 271 ? -19.257 -10.966 32.606 1.00 59.66 271 LYS A O 1
ATOM 2258 N N . LYS A 1 272 ? -20.955 -12.375 32.166 1.00 63.19 272 LYS A N 1
ATOM 2259 C CA . LYS A 1 272 ? -20.267 -13.116 31.096 1.00 63.19 272 LYS A CA 1
ATOM 2260 C C . LYS A 1 272 ? -20.023 -12.255 29.859 1.00 63.19 272 LYS A C 1
ATOM 2262 O O . LYS A 1 272 ? -18.894 -12.229 29.368 1.00 63.19 272 LYS A O 1
ATOM 2267 N N . ILE A 1 273 ? -21.022 -11.492 29.408 1.00 56.06 273 ILE A N 1
ATOM 2268 C CA . ILE A 1 273 ? -20.886 -10.574 28.259 1.00 56.06 273 ILE A CA 1
ATOM 2269 C C . ILE A 1 273 ? -19.824 -9.505 28.548 1.00 56.06 273 ILE A C 1
ATOM 2271 O O . ILE A 1 273 ? -18.885 -9.336 27.767 1.00 56.06 273 ILE A O 1
ATOM 2275 N N . ASN A 1 274 ? -19.894 -8.860 29.715 1.00 61.88 274 ASN A N 1
ATOM 2276 C CA . ASN A 1 274 ? -18.895 -7.876 30.138 1.00 61.88 274 ASN A CA 1
ATOM 2277 C C . ASN A 1 274 ? -17.484 -8.472 30.201 1.00 61.88 274 ASN A C 1
ATOM 2279 O O . ASN A 1 274 ? -16.501 -7.814 29.859 1.00 61.88 274 ASN A O 1
ATOM 2283 N N . THR A 1 275 ? -17.359 -9.733 30.614 1.00 66.00 275 THR A N 1
ATOM 2284 C CA . THR A 1 275 ? -16.069 -10.434 30.664 1.00 66.00 275 THR A CA 1
ATOM 2285 C C . THR A 1 275 ? -15.487 -10.664 29.269 1.00 66.00 275 THR A C 1
ATOM 2287 O O . THR A 1 275 ? -14.306 -10.387 29.052 1.00 66.00 275 THR A O 1
ATOM 2290 N N . GLU A 1 276 ? -16.300 -11.102 28.308 1.00 65.50 276 GLU A N 1
ATOM 2291 C CA . GLU A 1 276 ? -15.874 -11.282 26.914 1.00 65.50 276 GLU A CA 1
ATOM 2292 C C . GLU A 1 276 ? -15.432 -9.958 26.270 1.00 65.50 276 GLU A C 1
ATOM 2294 O O . GLU A 1 276 ? -14.385 -9.917 25.618 1.00 65.50 276 GLU A O 1
ATOM 2299 N N . ILE A 1 277 ? -16.162 -8.864 26.523 1.00 63.91 277 ILE A N 1
ATOM 2300 C CA . ILE A 1 277 ? -15.804 -7.515 26.054 1.00 63.91 277 ILE A CA 1
ATOM 2301 C C . ILE A 1 277 ? -14.451 -7.077 26.639 1.00 63.91 277 ILE A C 1
ATOM 2303 O O . ILE A 1 277 ? -13.560 -6.667 25.891 1.00 63.91 277 ILE A O 1
ATOM 2307 N N . LYS A 1 278 ? -14.235 -7.238 27.954 1.00 66.81 278 LYS A N 1
ATOM 2308 C CA . LYS A 1 278 ? -12.950 -6.912 28.612 1.00 66.81 278 LYS A CA 1
ATOM 2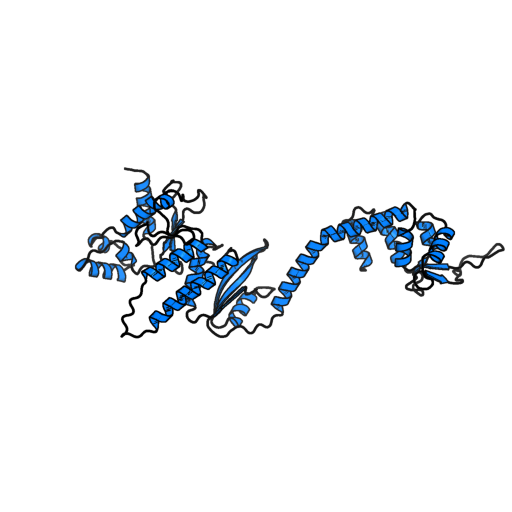309 C C . LYS A 1 278 ? -11.781 -7.713 28.029 1.00 66.81 278 LYS A C 1
ATOM 2311 O O . LYS A 1 278 ? -10.707 -7.159 27.769 1.00 66.81 278 LYS A O 1
ATOM 2316 N N . ILE A 1 279 ? -11.976 -9.011 27.789 1.00 71.75 279 ILE A N 1
ATOM 2317 C CA . ILE A 1 279 ? -10.972 -9.884 27.157 1.00 71.75 279 ILE A CA 1
ATOM 2318 C C . ILE A 1 279 ? -10.651 -9.390 25.745 1.00 71.75 279 ILE A C 1
ATOM 2320 O O . ILE A 1 279 ? -9.480 -9.242 25.387 1.00 71.75 279 ILE A O 1
ATOM 2324 N N . MET A 1 280 ? -11.683 -9.119 24.948 1.00 69.75 280 MET A N 1
ATOM 2325 C CA . MET A 1 280 ? -11.540 -8.658 23.574 1.00 69.75 280 MET A CA 1
ATOM 2326 C C . MET A 1 280 ? -10.781 -7.331 23.507 1.00 69.75 280 MET A C 1
ATOM 2328 O O . MET A 1 280 ? -9.764 -7.245 22.812 1.00 69.75 280 MET A O 1
ATOM 2332 N N . PHE A 1 281 ? -11.240 -6.320 24.245 1.00 64.56 281 PHE A N 1
ATOM 2333 C CA . PHE A 1 281 ? -10.659 -4.981 24.203 1.00 64.56 281 PHE A CA 1
ATOM 2334 C C . PHE A 1 281 ? -9.224 -4.984 24.715 1.00 64.56 281 PHE A C 1
ATOM 2336 O O . PHE A 1 281 ? -8.347 -4.485 24.013 1.00 64.56 281 PHE A O 1
ATOM 2343 N N . SER A 1 282 ? -8.946 -5.637 25.851 1.00 68.12 282 SER A N 1
ATOM 2344 C CA . SER A 1 282 ? -7.578 -5.724 26.390 1.00 68.12 282 SER A CA 1
ATOM 2345 C C . SER A 1 282 ? -6.586 -6.381 25.422 1.00 68.12 282 SER A C 1
ATOM 2347 O O . SER A 1 282 ? -5.402 -6.044 25.424 1.00 68.12 282 SER A O 1
ATOM 2349 N N . LYS A 1 283 ? -7.041 -7.308 24.570 1.00 72.00 283 LYS A N 1
ATOM 2350 C CA . LYS A 1 283 ? -6.207 -7.953 23.545 1.00 72.00 283 LYS A CA 1
ATOM 2351 C C . LYS A 1 283 ? -5.948 -7.061 22.333 1.00 72.00 283 LYS A C 1
ATOM 2353 O O . LYS A 1 283 ? -4.833 -7.046 21.814 1.00 72.00 283 LYS A O 1
ATOM 2358 N N . ILE A 1 284 ? -6.951 -6.310 21.882 1.00 63.97 284 ILE A N 1
ATOM 2359 C CA . ILE A 1 284 ? -6.821 -5.416 20.720 1.00 63.97 284 ILE A CA 1
ATOM 2360 C C . ILE A 1 284 ? -5.955 -4.205 21.069 1.00 63.97 284 ILE A C 1
ATOM 2362 O O . ILE A 1 284 ? -4.985 -3.908 20.355 1.00 63.97 284 ILE A O 1
ATOM 2366 N N . SER A 1 285 ? -6.280 -3.542 22.181 1.00 62.41 285 SER A N 1
ATOM 2367 C CA . SER A 1 285 ? -5.588 -2.342 22.645 1.00 62.41 285 SER A CA 1
ATOM 2368 C C . SER A 1 285 ? -4.206 -2.638 23.214 1.00 62.41 285 SER A C 1
ATOM 2370 O O . SER A 1 285 ? -3.340 -1.775 23.153 1.00 62.41 285 SER A O 1
ATOM 2372 N N . LYS A 1 286 ? -3.979 -3.864 23.713 1.00 67.38 286 LYS A N 1
ATOM 2373 C CA . LYS A 1 286 ? -2.833 -4.201 24.572 1.00 67.38 286 LYS A CA 1
ATOM 2374 C C . LYS A 1 286 ? -2.765 -3.297 25.814 1.00 67.38 286 LYS A C 1
ATOM 2376 O O . LYS A 1 286 ? -1.678 -3.001 26.295 1.00 67.38 286 LYS A O 1
ATOM 2381 N N . CYS A 1 287 ? -3.918 -2.880 26.333 1.00 63.31 287 CYS A N 1
ATOM 2382 C CA . CYS A 1 287 ? -4.036 -2.077 27.549 1.00 63.31 287 CYS A CA 1
ATOM 2383 C C . CYS A 1 287 ? -4.701 -2.879 28.673 1.00 63.31 287 CYS A C 1
ATOM 2385 O O . CYS A 1 287 ? -5.320 -3.925 28.440 1.00 63.31 287 CYS A O 1
ATOM 2387 N N . VAL A 1 288 ? -4.562 -2.379 29.901 1.00 67.62 288 VAL A N 1
ATOM 2388 C CA . VAL A 1 288 ? -5.317 -2.883 31.051 1.00 67.62 288 VAL A CA 1
ATOM 2389 C C . VAL A 1 288 ? -6.775 -2.459 30.890 1.00 67.62 288 VAL A C 1
ATOM 2391 O O . VAL A 1 288 ? -7.057 -1.304 30.592 1.00 67.62 288 VAL A O 1
ATOM 2394 N N . MET A 1 289 ? -7.694 -3.403 31.064 1.00 67.31 289 MET A N 1
ATOM 2395 C CA . MET A 1 289 ? -9.133 -3.181 30.975 1.00 67.31 289 MET A CA 1
ATOM 2396 C C . MET A 1 289 ? -9.791 -3.607 32.283 1.00 67.31 289 MET A C 1
ATOM 2398 O O . MET A 1 289 ? -9.620 -4.748 32.724 1.00 67.31 289 MET A O 1
ATOM 2402 N N . TRP A 1 290 ? -10.540 -2.700 32.900 1.00 68.69 290 TRP A N 1
ATOM 2403 C CA . TRP A 1 290 ? -11.189 -2.911 34.190 1.00 68.69 290 TRP A CA 1
ATOM 2404 C C . TRP A 1 290 ? -12.548 -2.215 34.215 1.00 68.69 290 TRP A C 1
ATOM 2406 O O . TRP A 1 290 ? -12.718 -1.151 33.630 1.00 68.69 290 TRP A O 1
ATOM 2416 N N . ASN A 1 291 ? -13.516 -2.853 34.869 1.00 63.91 291 ASN A N 1
ATOM 2417 C CA . ASN A 1 291 ? -14.813 -2.259 35.143 1.00 63.91 291 ASN A CA 1
ATOM 2418 C C . ASN A 1 291 ? -14.782 -1.702 36.564 1.00 63.91 291 ASN A C 1
ATOM 2420 O O . ASN A 1 291 ? -14.606 -2.469 37.506 1.00 63.91 291 ASN A O 1
ATOM 2424 N N . VAL A 1 292 ? -14.997 -0.400 36.708 1.00 60.16 292 VAL A N 1
ATOM 2425 C CA . VAL A 1 292 ? -14.920 0.299 37.993 1.00 60.16 292 VAL A CA 1
ATOM 2426 C C . VAL A 1 292 ? -15.893 -0.235 39.053 1.00 60.16 292 VAL A C 1
ATOM 2428 O O . VAL A 1 292 ? -15.638 -0.128 40.250 1.00 60.16 292 VAL A O 1
ATOM 2431 N N . TYR A 1 293 ? -16.978 -0.889 38.628 1.00 59.38 293 TYR A N 1
ATOM 2432 C CA . TYR A 1 293 ? -17.945 -1.531 39.524 1.00 59.38 293 TYR A CA 1
ATOM 2433 C C . TYR A 1 293 ? -17.462 -2.872 40.098 1.00 59.38 293 TYR A C 1
ATOM 2435 O O . TYR A 1 293 ? -18.092 -3.434 40.997 1.00 59.38 293 TYR A O 1
ATOM 2443 N N . GLU A 1 294 ? -16.362 -3.410 39.578 1.00 69.06 294 GLU A N 1
ATOM 2444 C CA . GLU A 1 294 ? -15.788 -4.693 39.960 1.00 69.06 294 GLU A CA 1
ATOM 2445 C C . GLU A 1 294 ? -14.510 -4.512 40.782 1.00 69.06 294 GLU A C 1
ATOM 2447 O O . GLU A 1 294 ? -13.776 -3.541 40.617 1.00 69.06 294 GLU A O 1
ATOM 2452 N N . LYS A 1 295 ? -14.175 -5.502 41.621 1.00 76.25 295 LYS A N 1
ATOM 2453 C CA . LYS A 1 295 ? -12.887 -5.501 42.331 1.00 76.25 295 LYS A CA 1
ATOM 2454 C C . LYS A 1 295 ? -11.727 -5.378 41.323 1.00 76.25 295 LYS A C 1
ATOM 2456 O O . LYS A 1 295 ? -11.745 -6.100 40.322 1.00 76.25 295 LYS A O 1
ATOM 2461 N N . PRO A 1 296 ? -10.681 -4.576 41.598 1.00 72.56 296 PRO A N 1
ATOM 2462 C CA . PRO A 1 296 ? -9.526 -4.403 40.701 1.00 72.56 296 PRO A CA 1
ATOM 2463 C C . PRO A 1 296 ? -8.837 -5.707 40.267 1.00 72.56 296 PRO A C 1
ATOM 2465 O O . PRO A 1 296 ? -8.291 -5.808 39.169 1.00 72.56 296 PRO A O 1
ATOM 2468 N N . SER A 1 297 ? -8.937 -6.764 41.080 1.00 78.50 297 SER A N 1
ATOM 2469 C CA . SER A 1 297 ? -8.463 -8.119 40.755 1.00 78.50 297 SER A CA 1
ATOM 2470 C C . SER A 1 297 ? -9.190 -8.794 39.578 1.00 78.50 297 SER A C 1
ATOM 2472 O O . SER A 1 297 ? -8.790 -9.877 39.140 1.00 78.50 297 SER A O 1
ATOM 2474 N N . LEU A 1 298 ? -10.264 -8.190 39.061 1.00 78.00 298 LEU A N 1
ATOM 2475 C CA . LEU A 1 298 ? -11.002 -8.625 37.873 1.00 78.00 298 LEU A CA 1
ATOM 2476 C C . LEU A 1 298 ? -10.546 -7.919 36.582 1.00 78.00 298 LEU A C 1
ATOM 2478 O O . LEU A 1 298 ? -11.187 -8.076 35.544 1.00 78.00 298 LEU A O 1
ATOM 2482 N N . ALA A 1 299 ? -9.428 -7.187 36.619 1.00 73.62 299 ALA A N 1
ATOM 2483 C CA . ALA A 1 299 ? -8.827 -6.562 35.444 1.00 73.62 299 ALA A CA 1
ATOM 2484 C C . ALA A 1 299 ? -8.217 -7.578 34.452 1.00 73.62 299 ALA A C 1
ATOM 2486 O O . ALA A 1 299 ? -7.722 -8.648 34.828 1.00 73.62 299 ALA A O 1
ATOM 2487 N N . TYR A 1 300 ? -8.204 -7.209 33.168 1.00 75.69 300 TYR A N 1
ATOM 2488 C CA . TYR A 1 300 ? -7.655 -7.997 32.059 1.00 75.69 300 TYR A CA 1
ATOM 2489 C C . TYR A 1 300 ? -6.577 -7.220 31.298 1.00 75.69 300 TYR A C 1
ATOM 2491 O O . TYR A 1 300 ? -6.703 -6.020 31.087 1.00 75.69 300 TYR A O 1
ATOM 2499 N N . TYR A 1 301 ? -5.534 -7.910 30.839 1.00 76.25 301 TYR A N 1
ATOM 2500 C CA . TYR A 1 301 ? -4.502 -7.382 29.944 1.00 76.25 301 TYR A CA 1
ATOM 2501 C C . TYR A 1 301 ? -4.175 -8.426 28.889 1.00 76.25 301 TYR A C 1
ATOM 2503 O O . TYR A 1 301 ? -3.965 -9.601 29.207 1.00 76.25 301 TYR A O 1
ATOM 2511 N N . ASN A 1 302 ? -4.127 -7.999 27.629 1.00 75.94 302 ASN A N 1
ATOM 2512 C CA . ASN A 1 302 ? -3.844 -8.874 26.496 1.00 75.94 302 ASN A CA 1
ATOM 2513 C C . ASN A 1 302 ? -4.733 -10.142 26.470 1.00 75.94 302 ASN A C 1
ATOM 2515 O O . ASN A 1 302 ? -4.266 -11.255 26.216 1.00 75.94 302 ASN A O 1
ATOM 2519 N N . GLY A 1 303 ? -6.017 -9.993 26.813 1.00 75.44 303 GLY A N 1
ATOM 2520 C CA . GLY A 1 303 ? -6.994 -11.083 26.855 1.00 75.44 303 GLY A CA 1
ATOM 2521 C C . GLY A 1 303 ? -6.851 -12.057 28.028 1.00 75.44 303 GLY A C 1
ATOM 2522 O O . GLY A 1 303 ? -7.548 -13.069 28.057 1.00 75.44 303 GLY A O 1
ATOM 2523 N N . LYS A 1 304 ? -5.972 -11.785 28.998 1.00 84.38 304 LYS A N 1
ATOM 2524 C CA . LYS A 1 304 ? -5.775 -12.625 30.187 1.00 84.38 304 LYS A CA 1
ATOM 2525 C C . LYS A 1 304 ? -6.092 -11.842 31.451 1.00 84.38 304 LYS A C 1
ATOM 2527 O O . LYS A 1 304 ? -5.769 -10.661 31.552 1.00 84.38 304 LYS A O 1
ATOM 2532 N N . LYS A 1 305 ? -6.691 -12.516 32.433 1.00 85.75 305 LYS A N 1
ATOM 2533 C CA . LYS A 1 305 ? -6.909 -11.941 33.762 1.00 85.75 305 LYS A CA 1
ATOM 2534 C C . LYS A 1 305 ? -5.559 -11.613 34.406 1.00 85.75 305 LYS A C 1
ATOM 2536 O O . LYS A 1 305 ? -4.624 -12.416 34.337 1.00 85.75 305 LYS A O 1
ATOM 2541 N N . ILE A 1 306 ? -5.447 -10.434 35.002 1.00 79.31 306 ILE A N 1
ATOM 2542 C CA . ILE A 1 306 ? -4.212 -9.954 35.624 1.00 79.31 306 ILE A CA 1
ATOM 2543 C C . ILE A 1 306 ? -4.189 -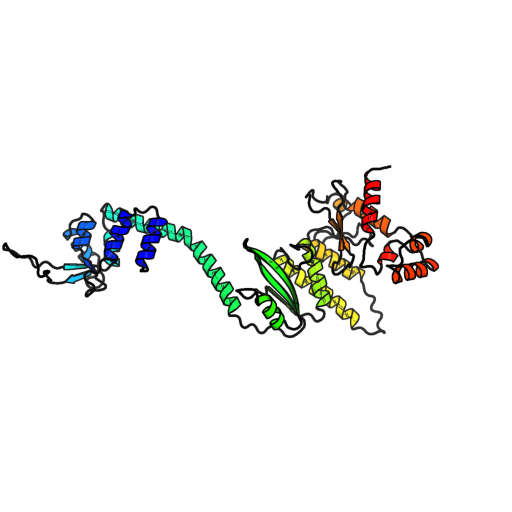10.358 37.097 1.00 79.31 306 ILE A C 1
ATOM 2545 O O . ILE A 1 306 ? -5.176 -10.238 37.813 1.00 79.31 306 ILE A O 1
ATOM 2549 N N . THR A 1 307 ? -3.033 -10.810 37.573 1.00 80.75 307 THR A N 1
ATOM 2550 C CA . THR A 1 307 ? -2.781 -11.008 39.008 1.00 80.75 307 THR A CA 1
ATOM 2551 C C . THR A 1 307 ? -2.467 -9.677 39.687 1.00 80.75 307 THR A C 1
ATOM 2553 O O . THR A 1 307 ? -1.724 -8.888 39.105 1.00 80.75 307 THR A O 1
ATOM 2556 N N . ASN A 1 308 ? -2.854 -9.482 40.950 1.00 71.50 308 ASN A N 1
ATOM 2557 C CA . ASN A 1 308 ? -2.528 -8.267 41.719 1.00 71.50 308 ASN A CA 1
ATOM 2558 C C . ASN A 1 308 ? -1.038 -7.869 41.644 1.00 71.50 308 ASN A C 1
ATOM 2560 O O . ASN A 1 308 ? -0.719 -6.705 41.429 1.00 71.50 308 ASN A O 1
ATOM 2564 N N . LYS A 1 309 ? -0.113 -8.840 41.711 1.00 71.31 309 LYS A N 1
ATOM 2565 C CA . LYS A 1 309 ? 1.339 -8.599 41.574 1.00 71.31 309 LYS A CA 1
ATOM 2566 C C . LYS A 1 309 ? 1.726 -7.968 40.228 1.00 71.31 309 LYS A C 1
ATOM 2568 O O . LYS A 1 309 ? 2.624 -7.140 40.167 1.00 71.31 309 LYS A O 1
ATOM 2573 N N . LYS A 1 310 ? 1.051 -8.360 39.143 1.00 70.88 310 LYS A N 1
ATOM 2574 C CA . LYS A 1 310 ? 1.253 -7.789 37.804 1.00 70.88 310 LYS A CA 1
ATOM 2575 C C . LYS A 1 310 ? 0.570 -6.432 37.662 1.00 70.88 310 LYS A C 1
ATOM 2577 O O . LYS A 1 310 ? 1.149 -5.576 37.017 1.00 70.88 310 LYS A O 1
ATOM 2582 N N . LEU A 1 311 ? -0.582 -6.210 38.297 1.00 67.50 311 LEU A N 1
ATOM 2583 C CA . LEU A 1 311 ? -1.253 -4.903 38.307 1.00 67.50 311 LEU A CA 1
ATOM 2584 C C . LEU A 1 311 ? -0.368 -3.813 38.943 1.00 67.50 311 LEU A C 1
ATOM 2586 O O . LEU A 1 311 ? -0.356 -2.685 38.469 1.00 67.50 311 LEU A O 1
ATOM 2590 N N . ASN A 1 312 ? 0.438 -4.184 39.944 1.00 65.38 312 ASN A N 1
ATOM 2591 C CA . ASN A 1 312 ? 1.449 -3.303 40.539 1.00 65.38 312 ASN A CA 1
ATOM 2592 C C . ASN A 1 312 ? 2.651 -3.039 39.620 1.00 65.38 312 ASN A C 1
ATOM 2594 O O . ASN A 1 312 ? 3.275 -1.992 39.720 1.00 65.38 312 ASN A O 1
ATOM 2598 N N . LYS A 1 313 ? 3.013 -4.013 38.771 1.00 63.12 313 LYS A N 1
ATOM 2599 C CA . LYS A 1 313 ? 4.212 -3.964 37.916 1.00 63.12 313 LYS A CA 1
ATOM 2600 C C . LYS A 1 313 ? 3.951 -3.322 36.551 1.00 63.12 313 LYS A C 1
ATOM 2602 O O . LYS A 1 313 ? 4.885 -2.830 35.928 1.00 63.12 313 LYS A O 1
ATOM 2607 N N . VAL A 1 314 ? 2.715 -3.367 36.055 1.00 56.69 314 VAL A N 1
ATOM 2608 C CA . VAL A 1 314 ? 2.326 -2.632 34.849 1.00 56.69 314 VAL A CA 1
ATOM 2609 C C . VAL A 1 314 ? 2.273 -1.154 35.241 1.00 56.69 314 VAL A C 1
ATOM 2611 O O . VAL A 1 314 ? 1.291 -0.688 35.802 1.00 56.69 314 VAL A O 1
ATOM 2614 N N . ILE A 1 315 ? 3.373 -0.445 35.019 1.00 50.84 315 ILE A N 1
ATOM 2615 C CA . ILE A 1 315 ? 3.462 1.007 35.182 1.00 50.84 315 ILE A CA 1
ATOM 2616 C C . ILE A 1 315 ? 2.799 1.642 33.948 1.00 50.84 315 ILE A C 1
ATOM 2618 O O . ILE A 1 315 ? 2.937 1.123 32.837 1.00 50.84 315 ILE A O 1
ATOM 2622 N N . LEU A 1 316 ? 2.046 2.730 34.128 1.00 51.94 316 LEU A N 1
ATOM 2623 C CA . LEU A 1 316 ? 1.632 3.596 33.019 1.00 51.94 316 LEU A CA 1
ATOM 2624 C C . LEU A 1 316 ? 2.914 4.109 32.339 1.00 51.94 316 LEU A C 1
ATOM 2626 O O . LEU A 1 316 ? 3.652 4.863 32.963 1.00 51.94 316 LEU A O 1
ATOM 2630 N N . GLU A 1 317 ? 3.236 3.656 31.120 1.00 41.00 317 GLU A N 1
ATOM 2631 C CA . GLU A 1 317 ? 4.473 4.065 30.431 1.00 41.00 317 GLU A CA 1
ATOM 2632 C C . GLU A 1 317 ? 4.626 5.601 30.427 1.00 41.00 317 GLU A C 1
ATOM 2634 O O . GLU A 1 317 ? 3.667 6.321 30.148 1.00 41.00 317 GLU A O 1
ATOM 2639 N N . GLN A 1 318 ? 5.841 6.096 30.713 1.00 34.88 318 GLN A N 1
ATOM 2640 C CA . GLN A 1 318 ? 6.220 7.517 30.849 1.00 34.88 318 GLN A CA 1
ATOM 2641 C C . GLN A 1 318 ? 6.148 8.334 29.536 1.00 34.88 318 GLN A C 1
ATOM 2643 O O . GLN A 1 318 ? 6.957 9.232 29.295 1.00 34.88 318 GLN A O 1
ATOM 2648 N N . SER A 1 319 ? 5.202 8.062 28.640 1.00 32.75 319 SER A N 1
ATOM 2649 C CA . SER A 1 319 ? 4.995 8.944 27.492 1.00 32.75 319 SER A CA 1
ATOM 2650 C C . SER A 1 319 ? 4.210 10.179 27.944 1.00 32.75 319 SER A C 1
ATOM 2652 O O . SER A 1 319 ? 3.101 10.059 28.463 1.00 32.75 319 SER A O 1
ATOM 2654 N N . ARG A 1 320 ? 4.776 11.374 27.721 1.00 32.66 320 ARG A N 1
ATOM 2655 C CA . ARG A 1 320 ? 4.210 12.710 28.025 1.00 32.66 320 ARG A CA 1
ATOM 2656 C C . ARG A 1 320 ? 2.820 12.997 27.413 1.00 32.66 320 ARG A C 1
ATOM 2658 O O . ARG A 1 320 ? 2.356 14.125 27.489 1.00 32.66 320 ARG A O 1
ATOM 2665 N N . ALA A 1 321 ? 2.175 12.017 26.781 1.00 35.19 321 ALA A N 1
ATOM 2666 C CA . ALA A 1 321 ? 0.929 12.193 26.050 1.00 35.19 321 ALA A CA 1
ATOM 2667 C C . ALA A 1 321 ? -0.227 11.282 26.490 1.00 35.19 321 ALA A C 1
ATOM 2669 O O . ALA A 1 321 ? -1.327 11.522 26.020 1.00 35.19 321 ALA A O 1
ATOM 2670 N N . ASN A 1 322 ? -0.054 10.261 27.342 1.00 39.81 322 ASN A N 1
ATOM 2671 C CA . ASN A 1 322 ? -1.170 9.351 27.651 1.00 39.81 322 ASN A CA 1
ATOM 2672 C C . ASN A 1 322 ? -1.059 8.676 29.030 1.00 39.81 322 ASN A C 1
ATOM 2674 O O . ASN A 1 322 ? -0.805 7.474 29.117 1.00 39.81 322 ASN A O 1
ATOM 2678 N N . LYS A 1 323 ? -1.346 9.401 30.116 1.00 47.09 323 LYS A N 1
ATOM 2679 C CA . LYS A 1 323 ? -1.872 8.769 31.339 1.00 47.09 323 LYS A CA 1
ATOM 2680 C C . LYS A 1 323 ? -3.385 8.915 31.335 1.00 47.09 323 LYS A C 1
ATOM 2682 O O . LYS A 1 323 ? -3.911 9.716 32.079 1.00 47.09 323 LYS A O 1
ATOM 2687 N N . ILE A 1 324 ? -4.066 8.202 30.440 1.00 42.88 324 ILE A N 1
ATOM 2688 C CA . ILE A 1 324 ? -5.515 8.324 30.259 1.00 42.88 324 ILE A CA 1
ATOM 2689 C C . ILE A 1 324 ? -6.210 7.149 30.944 1.00 42.88 324 ILE A C 1
ATOM 2691 O O . ILE A 1 324 ? -6.152 6.016 30.459 1.00 42.88 324 ILE A O 1
ATOM 2695 N N . LEU A 1 325 ? -6.898 7.413 32.055 1.00 44.41 325 LEU A N 1
ATOM 2696 C CA . LEU A 1 325 ? -7.925 6.496 32.544 1.00 44.41 325 LEU A CA 1
ATOM 2697 C C . LEU A 1 325 ? -9.198 6.717 31.724 1.00 44.41 325 LEU A C 1
ATOM 2699 O O . LEU A 1 325 ? -9.731 7.820 31.730 1.00 44.41 325 LEU A O 1
ATOM 2703 N N . ILE A 1 326 ? -9.671 5.669 31.047 1.00 41.84 326 ILE A N 1
ATOM 2704 C CA . ILE A 1 326 ? -10.928 5.660 30.289 1.00 41.84 326 ILE A CA 1
ATOM 2705 C C . ILE A 1 326 ? -12.045 5.227 31.242 1.00 41.84 326 ILE A C 1
ATOM 2707 O O . ILE A 1 326 ? -12.171 4.037 31.544 1.00 41.84 326 ILE A O 1
ATOM 2711 N N . VAL A 1 327 ? -12.844 6.177 31.725 1.00 45.06 327 VAL A N 1
ATOM 2712 C CA . VAL A 1 327 ? -14.065 5.880 32.493 1.00 45.06 327 VAL A CA 1
ATOM 2713 C C . VAL A 1 327 ? -15.240 5.916 31.524 1.00 45.06 327 VAL A C 1
ATOM 2715 O O . VAL A 1 327 ? -15.442 6.958 30.914 1.00 45.06 327 VAL A O 1
ATOM 2718 N N . PRO A 1 328 ? -16.003 4.831 31.323 1.00 39.16 328 PRO A N 1
ATOM 2719 C CA . PRO A 1 328 ? -17.122 4.863 30.392 1.00 39.16 328 PRO A CA 1
ATOM 2720 C C . PRO A 1 328 ? -18.211 5.845 30.859 1.00 39.16 328 PRO A C 1
ATOM 2722 O O . PRO A 1 328 ? -18.767 5.676 31.941 1.00 39.16 328 PRO A O 1
ATOM 2725 N N . CYS A 1 329 ? -18.522 6.841 30.028 1.00 40.62 329 CYS A N 1
ATOM 2726 C CA . CYS A 1 329 ? -19.632 7.788 30.174 1.00 40.62 329 CYS A CA 1
ATOM 2727 C C . CYS A 1 329 ? -20.136 8.154 28.759 1.00 40.62 329 CYS A C 1
ATOM 2729 O O . CYS A 1 329 ? -19.331 8.491 27.902 1.00 40.62 329 CYS A O 1
ATOM 2731 N N . GLN A 1 330 ? -21.428 8.017 28.432 1.00 35.16 330 GLN A N 1
ATOM 2732 C CA . GLN A 1 330 ? -21.990 8.494 27.148 1.00 35.16 330 GLN A CA 1
ATOM 2733 C C . GLN A 1 330 ? -22.390 10.005 27.153 1.00 35.16 330 GLN A C 1
ATOM 2735 O O . GLN A 1 330 ? -23.518 10.411 27.457 1.00 35.16 330 GLN A O 1
ATOM 2740 N N . ARG A 1 331 ? -21.443 10.886 26.828 1.00 31.83 331 ARG A N 1
ATOM 2741 C CA . ARG A 1 331 ? -21.693 12.328 26.679 1.00 31.83 331 ARG A CA 1
ATOM 2742 C C . ARG A 1 331 ? -21.635 12.682 25.199 1.00 31.83 331 ARG A C 1
ATOM 2744 O O . ARG A 1 331 ? -20.632 12.435 24.549 1.00 31.83 331 ARG A O 1
ATOM 2751 N N . ASP A 1 332 ? -22.737 13.199 24.657 1.00 31.92 332 ASP A N 1
ATOM 2752 C CA . ASP A 1 332 ? -22.822 13.795 23.314 1.00 31.92 332 ASP A CA 1
ATOM 2753 C C . ASP A 1 332 ? -22.111 12.995 22.196 1.00 31.92 332 ASP A C 1
ATOM 2755 O O . ASP A 1 332 ? -21.428 13.548 21.339 1.00 31.92 332 ASP A O 1
ATOM 2759 N N . SER A 1 333 ? -22.346 11.675 22.158 1.00 33.28 333 SER A N 1
ATOM 2760 C CA . SER A 1 333 ? -21.787 10.697 21.192 1.00 33.28 333 SER A CA 1
ATOM 2761 C C . SER A 1 333 ? -20.384 10.142 21.496 1.00 33.28 333 SER A C 1
ATOM 2763 O O . SER A 1 333 ? -19.901 9.284 20.747 1.00 33.28 333 SER A O 1
ATOM 2765 N N . GLU A 1 334 ? -19.744 10.554 22.589 1.00 32.22 334 GLU A N 1
ATOM 2766 C CA . GLU A 1 334 ? -18.509 9.958 23.117 1.00 32.22 334 GLU A CA 1
ATOM 2767 C C . GLU A 1 334 ? -18.823 9.044 24.304 1.00 32.22 334 GLU A C 1
ATOM 2769 O O . GLU A 1 334 ? -19.726 9.346 25.067 1.00 32.22 334 GLU A O 1
ATOM 2774 N N . TYR A 1 335 ? -18.124 7.908 24.430 1.00 38.69 335 TYR A N 1
ATOM 2775 C CA . TYR A 1 335 ? -18.453 6.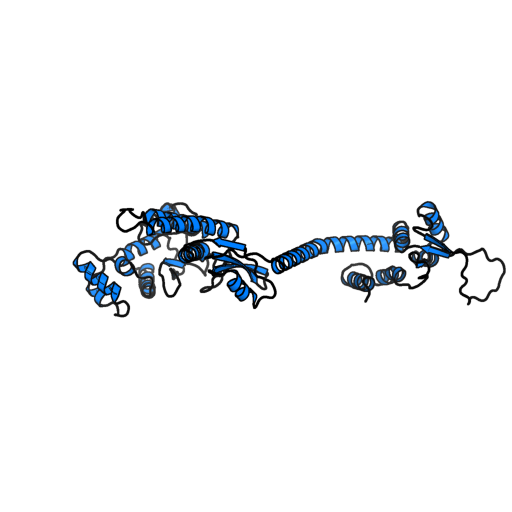822 25.374 1.00 38.69 335 TYR A CA 1
ATOM 2776 C C . TYR A 1 335 ? -17.519 6.744 26.592 1.00 38.69 335 TYR A C 1
ATOM 2778 O O . TYR A 1 335 ? -17.570 5.753 27.323 1.00 38.69 335 TYR A O 1
ATOM 2786 N N . TYR A 1 336 ? -16.634 7.720 26.804 1.00 45.12 336 TYR A N 1
ATOM 2787 C CA . TYR A 1 336 ? -15.695 7.711 27.923 1.00 45.12 336 TYR A CA 1
ATOM 2788 C C . TYR A 1 336 ? -15.141 9.103 28.262 1.00 45.12 336 TYR A C 1
ATOM 2790 O O . TYR A 1 336 ? -15.059 9.975 27.402 1.00 45.12 336 TYR A O 1
ATOM 2798 N N . GLU A 1 337 ? -14.666 9.258 29.497 1.00 41.91 337 GLU A N 1
ATOM 2799 C CA . GLU A 1 337 ? -13.899 10.402 29.988 1.00 41.91 337 GLU A CA 1
ATOM 2800 C C . GLU A 1 337 ? -12.434 10.008 30.200 1.00 41.91 337 GLU A C 1
ATOM 2802 O O . GLU A 1 337 ? -12.135 8.858 30.532 1.00 41.91 337 GLU A O 1
ATOM 2807 N N . THR A 1 338 ? -11.522 10.957 29.982 1.00 44.19 338 THR A N 1
ATOM 2808 C CA . THR A 1 338 ? -10.073 10.773 30.122 1.00 44.19 338 THR A CA 1
ATOM 2809 C C . THR A 1 338 ? -9.564 11.522 31.349 1.00 44.19 338 THR A C 1
ATOM 2811 O O . THR A 1 338 ? -9.604 12.751 31.363 1.00 44.19 338 THR A O 1
ATOM 2814 N N . ILE A 1 339 ? -9.061 10.811 32.361 1.00 48.94 339 ILE A N 1
ATOM 2815 C CA . ILE A 1 339 ? -8.392 11.436 33.520 1.00 48.94 339 ILE A CA 1
ATOM 2816 C C . ILE A 1 339 ? -6.887 11.446 33.272 1.00 48.94 339 ILE A C 1
ATOM 2818 O O . ILE A 1 339 ? -6.335 10.361 33.100 1.00 48.94 339 ILE A O 1
ATOM 2822 N N . ASP A 1 340 ? -6.258 12.627 33.272 1.00 48.91 340 ASP A N 1
ATOM 2823 C CA . ASP A 1 340 ? -4.799 12.803 33.255 1.00 48.91 340 ASP A CA 1
ATOM 2824 C C . ASP A 1 340 ? -4.253 12.761 34.690 1.00 48.91 340 ASP A C 1
ATOM 2826 O O . ASP A 1 340 ? -4.679 13.512 35.567 1.00 48.91 340 ASP A O 1
ATOM 2830 N N . LEU A 1 341 ? -3.348 11.816 34.936 1.00 50.47 341 LEU A N 1
ATOM 2831 C CA . LEU A 1 341 ? -2.824 11.481 36.262 1.00 50.47 341 LEU A CA 1
ATOM 2832 C C . LEU A 1 341 ? -1.445 12.105 36.550 1.00 50.47 341 LEU A C 1
ATOM 2834 O O . LEU A 1 341 ? -0.761 11.655 37.468 1.00 50.47 341 LEU A O 1
ATOM 2838 N N . GLY A 1 342 ? -0.996 13.096 35.771 1.00 50.62 342 GLY A N 1
ATOM 2839 C CA . GLY A 1 342 ? 0.238 13.844 36.059 1.00 50.62 342 GLY A CA 1
ATOM 2840 C C . GLY A 1 342 ? 1.521 13.009 35.935 1.00 50.62 342 GLY A C 1
ATOM 2841 O O . GLY A 1 342 ? 1.551 12.008 35.227 1.00 50.62 342 GLY A O 1
ATOM 2842 N N . PHE A 1 343 ? 2.621 13.389 36.596 1.00 48.81 343 PHE A N 1
ATOM 2843 C CA . PHE A 1 343 ? 3.914 12.678 36.505 1.00 48.81 343 PHE A CA 1
ATOM 2844 C C . PHE A 1 343 ? 4.100 11.564 37.544 1.00 48.81 343 PHE A C 1
ATOM 2846 O O . PHE A 1 343 ? 5.044 10.788 37.422 1.00 48.81 343 PHE A O 1
ATOM 2853 N N . ASP A 1 344 ? 3.143 11.365 38.447 1.00 50.72 344 ASP A N 1
ATOM 2854 C CA . ASP A 1 344 ? 3.318 10.466 39.591 1.00 50.72 344 ASP A CA 1
ATOM 2855 C C . ASP A 1 344 ? 3.332 8.976 39.211 1.00 50.72 344 ASP A C 1
ATOM 2857 O O . ASP A 1 344 ? 2.566 8.508 38.355 1.00 50.72 344 ASP A O 1
ATOM 2861 N N . GLU A 1 345 ? 4.220 8.210 39.853 1.00 56.00 345 GLU A N 1
ATOM 2862 C CA . GLU A 1 345 ? 4.383 6.758 39.683 1.00 56.00 345 GLU A CA 1
ATOM 2863 C C . GLU A 1 345 ? 3.296 5.968 40.439 1.00 56.00 345 GLU A C 1
ATOM 2865 O O . GLU A 1 345 ? 3.569 5.099 41.268 1.00 56.00 345 GLU A O 1
ATOM 2870 N N . ILE A 1 346 ? 2.022 6.261 40.169 1.00 60.50 346 ILE A N 1
ATOM 2871 C CA . ILE A 1 346 ? 0.904 5.523 40.767 1.00 60.50 346 ILE A CA 1
ATOM 2872 C C . ILE A 1 346 ? 0.691 4.216 39.995 1.00 60.50 346 ILE A C 1
ATOM 2874 O O . ILE A 1 346 ? 0.484 4.205 38.780 1.00 60.50 346 ILE A O 1
ATOM 2878 N N . SER A 1 347 ? 0.710 3.086 40.707 1.00 65.94 347 SER A N 1
ATOM 2879 C CA . SER A 1 347 ? 0.394 1.785 40.107 1.00 65.94 347 SER A CA 1
ATOM 2880 C C . SER A 1 347 ? -1.090 1.683 39.721 1.00 65.94 347 SER A C 1
ATOM 2882 O O . SER A 1 347 ? -1.951 2.237 40.411 1.00 65.94 347 SER A O 1
ATOM 2884 N N . TYR A 1 348 ? -1.427 0.894 38.687 1.00 67.25 348 TYR A N 1
ATOM 2885 C CA . TYR A 1 348 ? -2.834 0.630 38.337 1.00 67.25 348 TYR A CA 1
ATOM 2886 C C . TYR A 1 348 ? -3.638 0.092 39.522 1.00 67.25 348 TYR A C 1
ATOM 2888 O O . TYR A 1 348 ? -4.819 0.395 39.637 1.00 67.25 348 TYR A O 1
ATOM 2896 N N . LYS A 1 349 ? -3.016 -0.690 40.413 1.00 72.00 349 LYS A N 1
ATOM 2897 C CA . LYS A 1 349 ? -3.697 -1.210 41.599 1.00 72.00 349 LYS A CA 1
ATOM 2898 C C . LYS A 1 349 ? -4.122 -0.077 42.523 1.00 72.00 349 LYS A C 1
ATOM 2900 O O . LYS A 1 349 ? -5.295 -0.001 42.858 1.00 72.00 349 LYS A O 1
ATOM 2905 N N . THR A 1 350 ? -3.185 0.792 42.896 1.00 71.12 350 THR A N 1
ATOM 2906 C CA . THR A 1 350 ? -3.457 1.924 43.789 1.00 71.12 350 THR A CA 1
ATOM 2907 C C . THR A 1 350 ? -4.552 2.812 43.206 1.00 71.12 350 THR A C 1
ATOM 2909 O O . THR A 1 350 ? -5.519 3.125 43.892 1.00 71.12 350 THR A O 1
ATOM 2912 N N . LEU A 1 351 ? -4.453 3.139 41.915 1.00 68.50 351 LEU A N 1
ATOM 2913 C CA . LEU A 1 351 ? -5.462 3.929 41.215 1.00 68.50 351 LEU A CA 1
ATOM 2914 C C . LEU A 1 351 ? -6.837 3.244 41.211 1.00 68.50 351 LEU A C 1
ATOM 2916 O O . LEU A 1 351 ? -7.844 3.867 41.537 1.00 68.50 351 LEU A O 1
ATOM 2920 N N . PHE A 1 352 ? -6.894 1.962 40.844 1.00 72.94 352 PHE A N 1
ATOM 2921 C CA . PHE A 1 352 ? -8.153 1.222 40.787 1.00 72.94 352 PHE A CA 1
ATOM 2922 C C . PHE A 1 352 ? -8.768 1.048 42.178 1.00 72.94 352 PHE A C 1
ATOM 2924 O O . PHE A 1 352 ? -9.982 1.147 42.306 1.00 72.94 352 PHE A O 1
ATOM 2931 N N . ASP A 1 353 ? -7.959 0.841 43.220 1.00 73.81 353 ASP A N 1
ATOM 2932 C CA . ASP A 1 353 ? -8.424 0.756 44.607 1.00 73.81 353 ASP A CA 1
ATOM 2933 C C . ASP A 1 353 ? -9.032 2.096 45.071 1.00 73.81 353 ASP A C 1
ATOM 2935 O O . ASP A 1 353 ? -10.118 2.098 45.656 1.00 73.81 353 ASP A O 1
ATOM 2939 N N . ILE A 1 354 ? -8.391 3.233 44.756 1.00 70.38 354 ILE A N 1
ATOM 2940 C CA . ILE A 1 354 ? -8.912 4.584 45.050 1.00 70.38 354 ILE A CA 1
ATOM 2941 C C . ILE A 1 354 ? -10.270 4.789 44.376 1.00 70.38 354 ILE A C 1
ATOM 2943 O O . ILE A 1 354 ? -11.244 5.153 45.036 1.00 70.38 354 ILE A O 1
ATOM 2947 N N . LEU A 1 355 ? -10.352 4.517 43.072 1.00 65.81 355 LEU A N 1
ATOM 2948 C CA . LEU A 1 355 ? -11.584 4.688 42.302 1.00 65.81 355 LEU A CA 1
ATOM 2949 C C . LEU A 1 355 ? -12.679 3.751 42.802 1.00 65.81 355 LEU A C 1
ATOM 2951 O O . LEU A 1 355 ? -13.796 4.188 43.055 1.00 65.81 355 LEU A O 1
ATOM 2955 N N . TYR A 1 356 ? -12.362 2.472 43.000 1.00 74.12 356 TYR A N 1
ATOM 2956 C CA . TYR A 1 356 ? -13.312 1.491 43.514 1.00 74.12 356 TYR A CA 1
ATOM 2957 C C . TYR A 1 356 ? -13.889 1.929 44.865 1.00 74.12 356 TYR A C 1
ATOM 2959 O O . TYR A 1 356 ? -15.100 1.849 45.063 1.00 74.12 356 TYR A O 1
ATOM 2967 N N . LYS A 1 357 ? -13.044 2.442 45.773 1.00 75.19 357 LYS A N 1
ATOM 2968 C CA . LYS A 1 357 ? -13.483 2.984 47.065 1.00 75.19 357 LYS A CA 1
ATOM 2969 C C . LYS A 1 357 ? -14.388 4.202 46.884 1.00 75.19 357 LYS A C 1
ATOM 2971 O O . LYS A 1 357 ? -15.454 4.234 47.484 1.00 75.19 357 LYS A O 1
ATOM 2976 N N . PHE A 1 358 ? -13.993 5.155 46.042 1.00 70.56 358 PHE A N 1
ATOM 2977 C CA . PHE A 1 358 ? -14.779 6.356 45.751 1.00 70.56 358 PHE A CA 1
ATOM 2978 C C . PHE A 1 358 ? -16.177 6.009 45.223 1.00 70.56 358 PHE A C 1
ATOM 2980 O O . PHE A 1 358 ? -17.178 6.484 45.748 1.00 70.56 358 PHE A O 1
ATOM 2987 N N . TYR A 1 359 ? -16.278 5.120 44.233 1.00 67.50 359 TYR A N 1
ATOM 2988 C CA . TYR A 1 359 ? -17.570 4.753 43.642 1.00 67.50 359 TYR A CA 1
ATOM 2989 C C . TYR A 1 359 ? -18.455 3.894 44.552 1.00 67.50 359 TYR A C 1
ATOM 2991 O O . TYR A 1 359 ? -19.661 3.803 44.323 1.00 67.50 359 TYR A O 1
ATOM 2999 N N . LYS A 1 360 ? -17.873 3.257 45.571 1.00 75.94 360 LYS A N 1
ATOM 3000 C CA . LYS A 1 360 ? -18.594 2.499 46.601 1.00 75.94 360 LYS A CA 1
ATOM 3001 C C . LYS A 1 360 ? -18.898 3.315 47.853 1.00 75.94 360 LYS A C 1
ATOM 3003 O O . LYS A 1 360 ? -19.466 2.763 48.788 1.00 75.94 360 LYS A O 1
ATOM 3008 N N . GLU A 1 361 ? -18.521 4.588 47.882 1.00 76.94 361 GLU A N 1
ATOM 3009 C CA . GLU A 1 361 ? -18.822 5.460 49.005 1.00 76.94 361 GLU A CA 1
ATOM 3010 C C . GLU A 1 361 ? -20.333 5.751 49.051 1.00 76.94 361 GLU A C 1
ATOM 3012 O O . GLU A 1 361 ? -20.921 6.075 48.009 1.00 76.94 361 GLU A O 1
ATOM 3017 N N . PRO A 1 362 ? -20.972 5.621 50.224 1.00 79.81 362 PRO A N 1
ATOM 3018 C CA . PRO A 1 362 ? -22.374 5.954 50.380 1.00 79.81 362 PRO A CA 1
ATOM 3019 C C . PRO A 1 362 ? -22.598 7.456 50.269 1.00 79.81 362 PRO A C 1
ATOM 3021 O O . PRO A 1 362 ? -21.764 8.262 50.679 1.00 79.81 362 PRO A O 1
ATOM 3024 N N . ILE A 1 363 ? -23.746 7.818 49.717 1.00 77.19 363 ILE A N 1
ATOM 3025 C CA . ILE A 1 363 ? -24.202 9.193 49.600 1.00 77.19 363 ILE A CA 1
ATOM 3026 C C . ILE A 1 363 ? -25.398 9.383 50.526 1.00 77.19 363 ILE A C 1
ATOM 3028 O O . ILE A 1 363 ? -26.280 8.528 50.591 1.00 77.19 363 ILE A O 1
ATOM 3032 N N . ASP A 1 364 ? -25.433 10.518 51.220 1.00 79.44 364 ASP A N 1
ATOM 3033 C CA . ASP A 1 364 ? -26.585 10.934 52.009 1.00 79.44 364 ASP A CA 1
ATOM 3034 C C . ASP A 1 364 ? -27.531 11.857 51.223 1.00 79.44 364 ASP A C 1
ATOM 3036 O O . ASP A 1 364 ? -27.209 12.401 50.164 1.00 79.44 364 ASP A O 1
ATOM 3040 N N . ILE A 1 365 ? -28.736 12.038 51.760 1.00 77.06 365 ILE A N 1
ATOM 3041 C CA . ILE A 1 365 ? -29.768 12.852 51.116 1.00 77.06 365 ILE A CA 1
ATOM 3042 C C . ILE A 1 365 ? -29.356 14.329 50.998 1.00 77.06 365 ILE A C 1
ATOM 3044 O O . ILE A 1 365 ? -29.626 14.960 49.981 1.00 77.06 365 ILE A O 1
ATOM 3048 N N . ASN A 1 366 ? -28.598 14.844 51.973 1.00 76.81 366 ASN A N 1
ATOM 3049 C CA . ASN A 1 366 ? -28.122 16.229 51.999 1.00 76.81 366 ASN A CA 1
ATOM 3050 C C . ASN A 1 366 ? -27.142 16.528 50.859 1.00 76.81 366 ASN A C 1
ATOM 3052 O O . ASN A 1 366 ? -27.053 17.661 50.387 1.00 76.81 366 ASN A O 1
ATOM 3056 N N . TYR A 1 367 ? -26.354 15.537 50.446 1.00 74.31 367 TYR A N 1
ATOM 3057 C CA . TYR A 1 367 ? -25.477 15.638 49.291 1.00 74.31 367 TYR A CA 1
ATOM 3058 C C . TYR A 1 367 ? -26.281 15.633 47.989 1.00 74.31 367 TYR A C 1
ATOM 3060 O O . TYR A 1 367 ? -25.997 16.447 47.113 1.00 74.31 367 TYR A O 1
ATOM 3068 N N . LEU A 1 368 ? -27.297 14.768 47.871 1.00 68.62 368 LEU A N 1
ATOM 3069 C CA . LEU A 1 368 ? -28.163 14.688 46.685 1.00 68.62 368 LEU A CA 1
ATOM 3070 C C . LEU A 1 368 ? -28.930 15.986 46.435 1.00 68.62 368 LEU A C 1
ATOM 3072 O O . LEU A 1 368 ? -28.983 16.458 45.304 1.00 68.62 368 LEU A O 1
ATOM 3076 N N . GLU A 1 369 ? -29.461 16.592 47.494 1.00 69.25 369 GLU A N 1
ATOM 3077 C CA . GLU A 1 369 ? -30.218 17.850 47.436 1.00 69.25 369 GLU A CA 1
ATOM 3078 C C . GLU A 1 369 ? -29.362 19.065 47.034 1.00 69.25 369 GLU A C 1
ATOM 3080 O O . GLU A 1 369 ? -29.899 20.097 46.636 1.00 69.25 369 GLU A O 1
ATOM 3085 N N . LYS A 1 370 ? -28.028 18.952 47.107 1.00 71.88 370 LYS A N 1
ATOM 3086 C CA . LYS A 1 370 ? -27.080 19.992 46.670 1.00 71.88 370 LYS A CA 1
ATOM 3087 C C . LYS A 1 370 ? -26.676 19.867 45.201 1.00 71.88 370 LYS A C 1
ATOM 3089 O O . LYS A 1 370 ? -25.978 20.748 44.697 1.00 71.88 370 LYS A O 1
ATOM 3094 N N . ILE A 1 371 ? -27.054 18.781 44.522 1.00 65.62 371 ILE A N 1
ATOM 3095 C CA . ILE A 1 371 ? -26.748 18.582 43.103 1.00 65.62 371 ILE A CA 1
ATOM 3096 C C . ILE A 1 371 ? -27.712 19.457 42.283 1.00 65.62 371 ILE A C 1
ATOM 3098 O O . ILE A 1 371 ? -28.921 19.383 42.504 1.00 65.62 371 ILE A O 1
ATOM 3102 N N . PRO A 1 372 ? -27.213 20.304 41.365 1.00 52.81 372 PRO A N 1
ATOM 3103 C CA . PRO A 1 372 ? -28.062 21.221 40.614 1.00 52.81 372 PRO A CA 1
ATOM 3104 C C . PRO A 1 372 ? -29.121 20.495 39.753 1.00 52.81 372 PRO A C 1
ATOM 3106 O O . PRO A 1 372 ? -28.961 19.348 39.328 1.00 52.81 372 PRO A O 1
ATOM 3109 N N . ASN A 1 373 ? -30.260 21.174 39.562 1.00 53.00 373 ASN A N 1
ATOM 3110 C CA . ASN A 1 373 ? -31.520 20.623 39.029 1.00 53.00 373 ASN A CA 1
ATOM 3111 C C . ASN A 1 373 ? -31.491 20.216 37.544 1.00 53.00 373 ASN A C 1
ATOM 3113 O O . ASN A 1 373 ? -32.470 19.682 37.026 1.00 53.00 373 ASN A O 1
ATOM 3117 N N . ASP A 1 374 ? -30.392 20.451 36.844 1.00 47.47 374 ASP A N 1
ATOM 3118 C CA . ASP A 1 374 ? -30.158 20.077 35.449 1.00 47.47 374 ASP A CA 1
ATOM 3119 C C . ASP A 1 374 ? -29.934 18.560 35.241 1.00 47.47 374 ASP A C 1
ATOM 3121 O O . ASP A 1 374 ? -29.805 18.097 34.107 1.00 47.47 374 ASP A O 1
ATOM 3125 N N . ILE A 1 375 ? -29.983 17.767 36.323 1.00 52.72 375 ILE A N 1
ATOM 3126 C CA . ILE A 1 375 ? -29.853 16.295 36.345 1.00 52.72 375 ILE A CA 1
ATOM 3127 C C . ILE A 1 375 ? -31.104 15.628 36.990 1.00 52.72 375 ILE A C 1
ATOM 3129 O O . ILE A 1 375 ? -31.009 14.639 37.721 1.00 52.72 375 ILE A O 1
ATOM 3133 N N . SER A 1 376 ? -32.296 16.198 36.757 1.00 53.31 376 SER A N 1
ATOM 3134 C CA . SER A 1 376 ? -33.493 16.032 37.610 1.00 53.31 376 SER A CA 1
ATOM 3135 C C . SER A 1 376 ? -34.059 14.610 37.768 1.00 53.31 376 SER A C 1
ATOM 3137 O O . SER A 1 376 ? -34.479 14.255 38.869 1.00 53.31 376 SER A O 1
ATOM 3139 N N . GLU A 1 377 ? -34.073 13.771 36.730 1.00 55.56 377 GLU A N 1
ATOM 3140 C CA . GLU A 1 377 ? -34.744 12.458 36.804 1.00 55.56 377 GLU A CA 1
ATOM 3141 C C . GLU A 1 377 ? -33.972 11.445 37.672 1.00 55.56 377 GLU A C 1
ATOM 3143 O O . GLU A 1 377 ? -34.568 10.713 38.460 1.00 55.56 377 GLU A O 1
ATOM 3148 N N . TYR A 1 378 ? -32.637 11.458 37.625 1.00 59.38 378 TYR A N 1
ATOM 3149 C CA . TYR A 1 378 ? -31.796 10.482 38.334 1.00 59.38 378 TYR A CA 1
ATOM 3150 C C . TYR A 1 378 ? -31.562 10.835 39.792 1.00 59.38 378 TYR A C 1
ATOM 3152 O O . TYR A 1 378 ? -31.559 9.955 40.649 1.00 59.38 378 TYR A O 1
ATOM 3160 N N . VAL A 1 379 ? -31.374 12.125 40.079 1.00 61.59 379 VAL A N 1
ATOM 3161 C CA . VAL A 1 379 ? -31.312 12.606 41.460 1.00 61.59 379 VAL A CA 1
ATOM 3162 C C . VAL A 1 379 ? -32.655 12.326 42.138 1.00 61.59 379 VAL A C 1
ATOM 3164 O O . VAL A 1 379 ? -32.669 11.840 43.265 1.00 61.59 379 VAL A O 1
ATOM 3167 N N . SER A 1 380 ? -33.778 12.492 41.425 1.00 65.31 380 SER A N 1
ATOM 3168 C CA . SER A 1 380 ? -35.101 12.095 41.922 1.00 65.31 380 SER A CA 1
ATOM 3169 C C . SER A 1 380 ? -35.191 10.593 42.214 1.00 65.31 380 SER A C 1
ATOM 3171 O O . SER A 1 380 ? -35.638 10.210 43.296 1.00 65.31 380 SER A O 1
ATOM 3173 N N . ASP A 1 381 ? -34.729 9.729 41.308 1.00 65.44 381 ASP A N 1
ATOM 3174 C CA . ASP A 1 381 ? -34.748 8.277 41.525 1.00 65.44 381 ASP A CA 1
ATOM 3175 C C . ASP A 1 381 ? -33.802 7.823 42.643 1.00 65.44 381 ASP A C 1
ATOM 3177 O O . ASP A 1 381 ? -34.176 6.975 43.454 1.00 65.44 381 ASP A O 1
ATOM 3181 N N . ALA A 1 382 ? -32.623 8.432 42.770 1.00 64.81 382 ALA A N 1
ATOM 3182 C CA . ALA A 1 382 ? -31.712 8.195 43.885 1.00 64.81 382 ALA A CA 1
ATOM 3183 C C . ALA A 1 382 ? -32.320 8.653 45.224 1.00 64.81 382 ALA A C 1
ATOM 3185 O O . ALA A 1 382 ? -32.246 7.920 46.208 1.00 64.81 382 ALA A O 1
ATOM 3186 N N . ILE A 1 383 ? -32.999 9.806 45.260 1.00 70.06 383 ILE A N 1
ATOM 3187 C CA . ILE A 1 383 ? -33.735 10.293 46.441 1.00 70.06 383 ILE A CA 1
ATOM 3188 C C . ILE A 1 383 ? -34.913 9.369 46.793 1.00 70.06 383 ILE A C 1
ATOM 3190 O O . ILE A 1 383 ? -35.241 9.204 47.968 1.00 70.06 383 ILE A O 1
ATOM 3194 N N . LYS A 1 384 ? -35.563 8.725 45.817 1.00 73.50 384 LYS A N 1
ATOM 3195 C CA . LYS A 1 384 ? -36.572 7.688 46.105 1.00 73.50 384 LYS A CA 1
ATOM 3196 C C . LYS A 1 384 ? -35.918 6.431 46.675 1.00 73.50 384 LYS A C 1
ATOM 3198 O O . LYS A 1 384 ? -36.399 5.889 47.667 1.00 73.50 384 LYS A O 1
ATOM 3203 N N . LYS A 1 385 ? -34.811 5.991 46.074 1.00 74.88 385 LYS A N 1
ATOM 3204 C CA . LYS A 1 385 ? -34.086 4.766 46.432 1.00 74.88 385 LYS A CA 1
ATOM 3205 C C . LYS A 1 385 ? -33.481 4.838 47.836 1.00 74.88 385 LYS A C 1
ATOM 3207 O O . LYS A 1 385 ? -33.593 3.873 48.587 1.00 74.88 385 LYS A O 1
ATOM 3212 N N . ILE A 1 386 ? -32.965 6.005 48.240 1.00 79.31 386 ILE A N 1
ATOM 3213 C CA . ILE A 1 386 ? -32.345 6.212 49.563 1.00 79.31 386 ILE A CA 1
ATOM 3214 C C . ILE A 1 386 ? -33.310 5.974 50.734 1.00 79.31 386 ILE A C 1
ATOM 3216 O O . ILE A 1 386 ? -32.876 5.697 51.848 1.00 79.31 386 ILE A O 1
ATOM 3220 N N . LYS A 1 387 ? -34.627 6.048 50.486 1.00 74.19 387 LYS A N 1
ATOM 3221 C CA . LYS A 1 387 ? -35.665 5.751 51.486 1.00 74.19 387 LYS A CA 1
ATOM 3222 C C . LYS A 1 387 ? -35.801 4.259 51.790 1.00 74.19 387 LYS A C 1
ATOM 3224 O O . LYS A 1 387 ? -36.372 3.907 52.818 1.00 74.19 387 LYS A O 1
ATOM 3229 N N . HIS A 1 388 ? -35.317 3.396 50.900 1.00 76.50 388 HIS A N 1
ATOM 3230 C CA . HIS A 1 388 ? -35.494 1.947 50.981 1.00 76.50 388 HIS A CA 1
ATOM 3231 C C . HIS A 1 388 ? -34.166 1.190 51.074 1.00 76.50 388 HIS A C 1
ATOM 3233 O O . HIS A 1 388 ? -34.130 0.097 51.633 1.00 76.50 388 HIS A O 1
ATOM 3239 N N . GLU A 1 389 ? -33.074 1.761 50.566 1.00 80.75 389 GLU A N 1
ATOM 3240 C CA . GLU A 1 389 ? -31.756 1.132 50.568 1.00 80.75 389 GLU A CA 1
ATOM 3241 C C . GLU A 1 389 ? -30.620 2.160 50.493 1.00 80.75 389 GLU A C 1
ATOM 3243 O O . GLU A 1 389 ? -30.820 3.324 50.154 1.00 80.75 389 GLU A O 1
ATOM 3248 N N . GLN A 1 390 ? -29.401 1.730 50.823 1.00 80.19 390 GLN A N 1
ATOM 3249 C CA . GLN A 1 390 ? -28.223 2.592 50.774 1.00 80.19 390 GLN A CA 1
ATOM 3250 C C . GLN A 1 390 ? -27.872 2.943 49.324 1.00 80.19 390 GLN A C 1
ATOM 3252 O O . GLN A 1 390 ? -27.593 2.063 48.511 1.00 80.19 390 GLN A O 1
ATOM 3257 N N . VAL A 1 391 ? -27.842 4.240 49.026 1.00 75.19 391 VAL A N 1
ATOM 3258 C CA . VAL A 1 391 ? -27.426 4.778 47.728 1.00 75.19 391 VAL A CA 1
ATOM 3259 C C . VAL A 1 391 ? -25.946 5.116 47.802 1.00 75.19 391 VAL A C 1
ATOM 3261 O O . VAL A 1 391 ? -25.503 5.835 48.695 1.00 75.19 391 VAL A O 1
ATOM 3264 N N . ASN A 1 392 ? -25.165 4.596 46.866 1.00 76.25 392 ASN A N 1
ATOM 3265 C CA . ASN A 1 392 ? -23.742 4.884 46.748 1.00 76.25 392 ASN A CA 1
ATOM 3266 C C . ASN A 1 392 ? -23.474 5.812 45.560 1.00 76.25 392 ASN A C 1
ATOM 3268 O O . ASN A 1 392 ? -24.336 6.027 44.704 1.00 76.25 392 ASN A O 1
ATOM 3272 N N . ARG A 1 393 ? -22.249 6.339 45.450 1.00 67.38 393 ARG A N 1
ATOM 3273 C CA . ARG A 1 393 ? -21.871 7.202 44.315 1.00 67.38 393 ARG A CA 1
ATOM 3274 C C . ARG A 1 393 ? -22.104 6.549 42.954 1.00 67.38 393 ARG A C 1
ATOM 3276 O O . ARG A 1 393 ? -22.434 7.248 42.002 1.00 67.38 393 ARG A O 1
ATOM 3283 N N . ASN A 1 394 ? -21.965 5.228 42.842 1.00 64.88 394 ASN A N 1
ATOM 3284 C CA . ASN A 1 394 ? -22.254 4.508 41.601 1.00 64.88 394 ASN A CA 1
ATOM 3285 C C . ASN A 1 394 ? -23.748 4.446 41.237 1.00 64.88 394 ASN A C 1
ATOM 3287 O O . ASN A 1 394 ? -24.055 4.290 40.058 1.00 64.88 394 ASN A O 1
ATOM 3291 N N . ASP A 1 395 ? -24.669 4.574 42.193 1.00 62.62 395 ASP A N 1
ATOM 3292 C CA . ASP A 1 395 ? -26.113 4.565 41.926 1.00 62.62 395 ASP A CA 1
ATOM 3293 C C . ASP A 1 395 ? -26.569 5.847 41.217 1.00 62.62 395 ASP A C 1
ATOM 3295 O O . ASP A 1 395 ? -27.472 5.796 40.386 1.00 62.62 395 ASP A O 1
ATOM 3299 N N . LEU A 1 396 ? -25.876 6.969 41.439 1.00 56.44 396 LEU A N 1
ATOM 3300 C CA . LEU A 1 396 ? -26.070 8.192 40.649 1.00 56.44 396 LEU A CA 1
ATOM 3301 C C . LEU A 1 396 ? -25.575 8.065 39.210 1.00 56.44 396 LEU A C 1
ATOM 3303 O O . LEU A 1 396 ? -25.952 8.851 38.353 1.00 56.44 396 LEU A O 1
ATOM 3307 N N . ILE A 1 397 ? -24.732 7.077 38.933 1.00 51.16 397 ILE A N 1
ATOM 3308 C CA . ILE A 1 397 ? -24.108 6.865 37.623 1.00 51.16 397 ILE A CA 1
ATOM 3309 C C . ILE A 1 397 ? -24.886 5.810 36.825 1.00 51.16 397 ILE A C 1
ATOM 3311 O O . ILE A 1 397 ? -24.716 5.698 35.614 1.00 51.16 397 ILE A O 1
ATOM 3315 N N . GLY A 1 398 ? -25.795 5.080 37.486 1.00 39.16 398 GLY A N 1
ATOM 3316 C CA . GLY A 1 398 ? -26.497 3.900 36.975 1.00 39.16 398 GLY A CA 1
ATOM 3317 C C . GLY A 1 398 ? -27.332 4.095 35.707 1.00 39.16 398 GLY A C 1
ATOM 3318 O O . GLY A 1 398 ? -27.704 3.104 35.096 1.00 39.16 398 GLY A O 1
ATOM 3319 N N . ASN A 1 399 ? -27.565 5.332 35.269 1.00 31.38 399 ASN A N 1
ATOM 3320 C CA . ASN A 1 399 ? -28.140 5.643 33.957 1.00 31.38 399 ASN A CA 1
ATOM 3321 C C . ASN A 1 399 ? -27.472 6.859 33.284 1.00 31.38 399 ASN A C 1
ATOM 3323 O O . ASN A 1 399 ? -27.918 7.325 32.233 1.00 31.38 399 ASN A O 1
ATOM 3327 N N . LEU A 1 400 ? -26.381 7.374 33.865 1.00 32.84 400 LEU A N 1
ATOM 3328 C CA . LEU A 1 400 ? -25.723 8.589 33.413 1.00 32.84 400 LEU A CA 1
ATOM 3329 C C . LEU A 1 400 ? -24.483 8.289 32.610 1.00 32.84 400 LEU A C 1
ATOM 3331 O O . LEU A 1 400 ? -23.365 8.054 33.056 1.00 32.84 400 LEU A O 1
ATOM 3335 N N . CYS A 1 401 ? -24.746 8.454 31.347 1.00 31.30 401 CYS A N 1
ATOM 3336 C CA . CYS A 1 401 ? -23.783 8.629 30.326 1.00 31.30 401 CYS A CA 1
ATOM 3337 C C . CYS A 1 401 ? -23.184 10.063 30.340 1.00 31.30 401 CYS A C 1
ATOM 3339 O O . CYS A 1 401 ? -22.099 10.281 29.827 1.00 31.30 401 CYS A O 1
ATOM 3341 N N . ARG A 1 402 ? -23.735 11.052 31.046 1.00 31.45 402 ARG A N 1
ATOM 3342 C CA . ARG A 1 402 ? -23.138 12.403 31.098 1.00 31.45 402 ARG A CA 1
ATOM 3343 C C . ARG A 1 402 ? -22.328 12.626 32.380 1.00 31.45 402 ARG A C 1
ATOM 3345 O O . ARG A 1 402 ? -22.890 12.544 33.463 1.00 31.45 402 ARG A O 1
ATOM 3352 N N . PHE A 1 403 ? -21.035 12.950 32.262 1.00 37.81 403 PHE A N 1
ATOM 3353 C CA . PHE A 1 403 ? -20.181 13.323 33.398 1.00 37.81 403 PHE A CA 1
ATOM 3354 C C . PHE A 1 403 ? -19.650 14.765 33.282 1.00 37.81 403 PHE A C 1
ATOM 3356 O O . PHE A 1 403 ? -19.022 15.128 32.287 1.00 37.81 403 PHE A O 1
ATOM 3363 N N . GLU A 1 404 ? -19.893 15.563 34.330 1.00 29.17 404 GLU A N 1
ATOM 3364 C CA . GLU A 1 404 ? -19.189 16.818 34.675 1.00 29.17 404 GLU A CA 1
ATOM 3365 C C . GLU A 1 404 ? -18.412 16.716 36.008 1.00 29.17 404 GLU A C 1
ATOM 3367 O O . GLU A 1 404 ? -17.633 17.601 36.355 1.00 29.17 404 GLU A O 1
ATOM 3372 N N . GLY A 1 405 ? -18.559 15.613 36.753 1.00 35.28 405 GLY A N 1
ATOM 3373 C CA . GLY A 1 405 ? -18.002 15.455 38.104 1.00 35.28 405 GLY A CA 1
ATOM 3374 C C . GLY A 1 405 ? -16.496 15.170 38.193 1.00 35.28 405 GLY A C 1
ATOM 3375 O O . GLY A 1 405 ? -15.910 15.346 39.262 1.00 35.28 405 GLY A O 1
ATOM 3376 N N . VAL A 1 406 ? -15.829 14.766 37.107 1.00 34.44 406 VAL A N 1
ATOM 3377 C CA . VAL A 1 406 ? -14.390 14.427 37.133 1.00 34.44 406 VAL A CA 1
ATOM 3378 C C . VAL A 1 406 ? -13.498 15.663 37.288 1.00 34.44 406 VAL A C 1
ATOM 3380 O O . VAL A 1 406 ? -12.404 15.557 37.845 1.00 34.44 406 VAL A O 1
ATOM 3383 N N . ARG A 1 407 ? -13.980 16.869 36.957 1.00 30.05 407 ARG A N 1
ATOM 3384 C CA . ARG A 1 407 ? -13.256 18.112 37.291 1.00 30.05 407 ARG A CA 1
ATOM 3385 C C . ARG A 1 407 ? -13.084 18.321 38.802 1.00 30.05 407 ARG A C 1
ATOM 3387 O O . ARG A 1 407 ? -12.057 18.849 39.213 1.00 30.05 407 ARG A O 1
ATOM 3394 N N . ASN A 1 408 ? -14.007 17.835 39.635 1.00 32.19 408 ASN A N 1
ATOM 3395 C CA . ASN A 1 408 ? -13.866 17.892 41.098 1.00 32.19 408 ASN A CA 1
ATOM 3396 C C . ASN A 1 408 ? -12.989 16.761 41.666 1.00 32.19 408 ASN A C 1
ATOM 3398 O O . ASN A 1 408 ? -12.459 16.874 42.773 1.00 32.19 408 ASN A O 1
ATOM 3402 N N . VAL A 1 409 ? -12.786 15.682 40.904 1.00 32.88 409 VAL A N 1
ATOM 3403 C CA . VAL A 1 409 ? -11.832 14.614 41.240 1.00 32.88 409 VAL A CA 1
ATOM 3404 C C . VAL A 1 409 ? -10.391 15.089 41.024 1.00 32.88 409 VAL A C 1
ATOM 3406 O O . VAL A 1 409 ? -9.519 14.705 41.794 1.00 32.88 409 VAL A O 1
ATOM 3409 N N . TYR A 1 410 ? -10.150 15.999 40.074 1.00 29.73 410 TYR A N 1
ATOM 3410 C CA . TYR A 1 410 ? -8.850 16.662 39.887 1.00 29.73 410 TYR A CA 1
ATOM 3411 C C . TYR A 1 410 ? -8.353 17.350 41.166 1.00 29.73 410 TYR A C 1
ATOM 3413 O O . TYR A 1 410 ? -7.195 17.191 41.542 1.00 29.73 410 TYR A O 1
ATOM 3421 N N . GLY A 1 411 ? -9.251 18.047 41.875 1.00 28.88 411 GLY A N 1
ATOM 3422 C CA . GLY A 1 411 ? -8.953 18.625 43.184 1.00 28.88 411 GLY A CA 1
ATOM 3423 C C . GLY A 1 411 ? -8.602 17.542 44.203 1.00 28.88 411 GLY A C 1
ATOM 3424 O O . GLY A 1 411 ? -7.514 17.549 44.764 1.00 28.88 411 GLY A O 1
ATOM 3425 N N . ASN A 1 412 ? -9.476 16.554 44.400 1.00 29.27 412 ASN A N 1
ATOM 3426 C CA . ASN A 1 412 ? -9.285 15.542 45.447 1.00 29.27 412 ASN A CA 1
ATOM 3427 C C . ASN A 1 412 ? -8.113 14.573 45.199 1.00 29.27 412 ASN A C 1
ATOM 3429 O O . ASN A 1 412 ? -7.500 14.124 46.163 1.00 29.27 412 ASN A O 1
ATOM 3433 N N . ILE A 1 413 ? -7.760 14.270 43.945 1.00 30.59 413 ILE A N 1
ATOM 3434 C CA . ILE A 1 413 ? -6.564 13.477 43.611 1.00 30.59 413 ILE A CA 1
ATOM 3435 C C . ILE A 1 413 ? -5.291 14.281 43.908 1.00 30.59 413 ILE A C 1
ATOM 3437 O O . ILE A 1 413 ? -4.364 13.727 44.489 1.00 30.59 413 ILE A O 1
ATOM 3441 N N . TYR A 1 414 ? -5.264 15.585 43.608 1.00 27.72 414 TYR A N 1
ATOM 3442 C CA . TYR A 1 414 ? -4.145 16.462 43.974 1.00 27.72 414 TYR A CA 1
ATOM 3443 C C . TYR A 1 414 ? -3.942 16.525 45.503 1.00 27.72 414 TYR A C 1
ATOM 3445 O O . TYR A 1 414 ? -2.814 16.431 45.984 1.00 27.72 414 TYR A O 1
ATOM 3453 N N . TRP A 1 415 ? -5.035 16.573 46.277 1.00 26.83 415 TRP A N 1
ATOM 3454 C CA . TRP A 1 415 ? -5.002 16.517 47.748 1.00 26.83 415 TRP A CA 1
ATOM 3455 C C . TRP A 1 415 ? -4.602 15.138 48.311 1.00 26.83 415 TRP A C 1
ATOM 3457 O O . TRP A 1 415 ? -3.939 15.069 49.341 1.00 26.83 415 TRP A O 1
ATOM 3467 N N . LEU A 1 416 ? -4.950 14.037 47.634 1.00 28.31 416 LEU A N 1
ATOM 3468 C CA . LEU A 1 416 ? -4.567 12.669 48.024 1.00 28.31 416 LEU A CA 1
ATOM 3469 C C . LEU A 1 416 ? -3.107 12.319 47.691 1.00 28.31 416 LEU A C 1
ATOM 3471 O O . LEU A 1 416 ? -2.533 11.458 48.354 1.00 28.31 416 LEU A O 1
ATOM 3475 N N . ILE A 1 417 ? -2.518 12.955 46.674 1.00 29.55 417 ILE A N 1
ATOM 3476 C CA . ILE A 1 417 ? -1.130 12.726 46.238 1.00 29.55 417 ILE A CA 1
ATOM 3477 C C . ILE A 1 417 ? -0.133 13.535 47.077 1.00 29.55 417 ILE A C 1
ATOM 3479 O O . ILE A 1 417 ? 0.960 13.045 47.349 1.00 29.55 417 ILE A O 1
ATOM 3483 N N . MET A 1 418 ? -0.506 14.736 47.528 1.00 23.48 418 MET A N 1
ATOM 3484 C CA . MET A 1 418 ? 0.403 15.596 48.296 1.00 23.48 418 MET A CA 1
ATOM 3485 C C . MET A 1 418 ? 0.517 15.241 49.781 1.00 23.48 418 MET A C 1
ATOM 3487 O O . MET A 1 418 ? 1.460 15.710 50.406 1.00 23.48 418 MET A O 1
ATOM 3491 N N . GLY A 1 419 ? -0.368 14.393 50.317 1.00 23.45 419 GLY A N 1
ATOM 3492 C CA . GLY A 1 419 ? -0.367 14.016 51.731 1.00 23.45 419 GLY A CA 1
ATOM 3493 C C . GLY A 1 419 ? -0.670 15.204 52.652 1.00 23.45 419 GLY A C 1
ATOM 3494 O O . GLY A 1 419 ? 0.032 16.208 52.668 1.00 23.45 419 GLY A O 1
ATOM 3495 N N . SER A 1 420 ? -1.732 15.095 53.443 1.00 25.09 420 SER A N 1
ATOM 3496 C CA . SER A 1 420 ? -1.845 15.868 54.685 1.00 25.09 420 SER A CA 1
ATOM 3497 C C . SER A 1 420 ? -0.905 15.300 55.737 1.00 25.09 420 SER A C 1
ATOM 3499 O O . SER A 1 420 ? -0.997 14.060 55.928 1.00 25.09 420 SER A O 1
#

=== Feature glossary ===
The record interleaves many kinds of information about one protein. Here is each kind framed as the question it answers.

Q: Are the domains correctly placed relative to each other?
A: Predicted aligned error is AlphaFold's pairwise confidence. Unlike pLDDT (per-residue), PAE is per-residue-pair and captures whether two parts of the structure are correctly placed relative to each other. Units are ångströms of expected positional error.

Q: Which residues are in helices, strands, or loops?
A: Eight-state secondary structure (DSSP): H is the canonical α-helix, G the tighter 3₁₀-helix, I the wider π-helix; E/B are β-structure, T and S are turns and bends, and '-' is everything else. DSSP derives these from the pattern of main-chain N–H···O=C hydrogen bonds, not from the sequence.

Q: What if only a Cα trace is available?
A: P-SEA three-state annotation labels each residue as helix, strand, or coil based purely on the geometry of the Cα trace. It serves as a fallback when the full backbone (and thus DSSP) is unavailable.

Q: What are the backbone torsion angles?
A: φ (phi) and ψ (psi) are the two rotatable backbone dihedrals per residue: φ is the C(i-1)–N–Cα–C torsion, ψ is the N–Cα–C–N(i+1) torsion, both in degrees on (−180°, 180°]. α-helical residues cluster near (−60°, −45°); β-strand residues near (−120°, +130°). A Ramachandran plot is simply a scatter of (φ, ψ) for every residue.

Q: What known structures does this most resemble?
A: Structural nearest neighbors (via Foldseek easy-search vs the PDB). Reported per hit: target PDB id, E-value, and alignment TM-score. A TM-score above ~0.5 is the conventional threshold for 'same fold'.

Q: What family and function is it annotated with?
A: Database cross-references. InterPro integrates a dozen domain/family signature databases into unified entries with residue-range hits. GO terms attach function/process/location labels with evidence codes. CATH codes position the fold in a four-level structural taxonomy. Organism is the NCBI-taxonomy species name.

Q: Which residues are buried vs exposed?
A: Solvent accessibility: the surface area of each residue that a 1.4 Å water probe can touch, in Å². When only backbone atoms are present the absolute values are lower than full-atom SASA (side chains contribute most of the area) and are flagged as backbone-only.

Q: What do the diagnostic plots show?
A: Three diagnostic plots accompany the record. The Cα contact map visualizes the tertiary structure as a 2D adjacency matrix (8 Å cutoff, sequence-local contacts suppressed). The Ramachandran plot shows the distribution of backbone (φ, ψ) torsions, with points in the α and β basins reflecting secondary structure content. The PAE plot shows AlphaFold's inter-residue confidence as a color matrix.

Q: What is the amino-acid chain?
A: The amino-acid sequence is the protein's primary structure: the linear order of residues from the N-terminus to the C-terminus, written in one-letter code. Everything else here — the 3D coordinates, the secondary structure, the domain annotations — is ultimately a consequence of this string.

Q: What do the rendered images show?
A: The six renders are orthographic views along the three Cartesian axes in both directions. Representation (cartoon, sticks, or surface) and color scheme (sequence-rainbow or by-chain) vary across proteins so the training set covers all the common visualization conventions.

Q: Where is each backbone atom in 3D?
A: The mmCIF table is the protein's shape written out atom by atom. For each backbone N, Cα, C, and carbonyl O, it records an (x, y, z) coordinate triple in Å plus the residue type, chain letter, and residue number.

Q: How mobile is each atom in the crystal?
A: For experimental (PDB) structures, the B-factor (temperature factor) quantifies the positional spread of each atom in the crystal — a combination of thermal vibration and static disorder — in units of Å². High B-factors mark flexible loops or poorly resolved regions; low B-factors mark the rigid, well-ordered core.

Q: How big and how compact is the whole molecule?
A: Three whole-structure scalars: the radius of gyration (RMS distance of Cα from centroid, in Å), the count of Cα–Cα contacts (pairs closer than 8 Å and separated by more than four residues in sequence — i.e. tertiary, not local, contacts), and the bounding-box dimensions. Together they distinguish compact globular folds from extended fibres or disordered chains.

Q: What does the local fold look like, residue by residue?
A: A 3Di character summarizes, for each residue, the relative orientation of the Cα frame of its nearest spatial neighbor. Because it encodes fold topology rather than chemistry, 3Di alignments detect remote structural similarity that sequence alignment misses.

Q: How confident is the AlphaFold model at each residue?
A: For AlphaFold models, the B-factor field carries pLDDT — the model's own estimate of local accuracy on a 0–100 scale. Regions with pLDDT<50 should be treated as essentially unmodeled; they often correspond to intrinsically disordered segments.